Protein 2EZV (pdb70)

Nearest PDB structures (foldseek):
  2ezv-assembly1_A-2  TM=1.004E+00  e=4.790E-61  unclassified
  2ezv-assembly1_B  TM=9.969E-01  e=1.988E-57  unclassified
  8d96-assembly1_C  TM=2.760E-01  e=1.354E+00  Homo sapiens
  5xbj-assembly1_A  TM=2.189E-01  e=4.045E+00  Campylobacter jejuni
  2ezv-assembly1_B  TM=1.004E+00  e=1.341E-61  unclassified

Secondary structure (DSSP, 8-state):
--S-GGGS-HHHHHHHHHHHHHHHHHHHHHHHHHHHHHHHHSPPSSS--HHHHHHHHHHHHHTTS--SB-S----SS-SEEEEEEE--TT--EEEEEEEEEEEES-SS-EEE-GGG--S-EEEE-TTT-SEEEE---S-SEEEEE-SSSSEEEEEEEEEEEEEEEEE-----SEEEEEEEEEEEPPGGGHHHH-SBTTB-SEEE-SS-TTTT----EEE-HHHHHHH-GGGEEEEE--TT-SSPP-EEEEE-TTS-EEEEE------/--SSGGGS-HHHHHHHHHHHHHHHHHHHHHHHHHHHHHHHHS--SSS-HHHHHHHHHHHHHHGGG--SB-S-----S-SEEEEEEE--TT--EEEEEEEEEEEES-SS-EEE-TTT--S-EEEE-TTT-PEEEE---S-SEEEEE-SSSSEEEEEEEEEEEEEEEEE--SSSS--EEEEEEEEEEEPPGGGHHHH-SBTTB-SEEE-SS-TTTT----EEE-HHHHHHH-GGGEEEEE-BTTBSS---EEEEE-TTS-EEEEE------

B-factor: mean 28.62, std 13.91, range [1.0, 81.95]

Structure (mmCIF, N/CA/C/O backbone):
data_2EZV
#
_entry.id   2EZV
#
_cell.length_a   85.600
_cell.length_b   85.600
_cell.length_c   202.400
_cell.angle_alpha   90.00
_cell.angle_beta   90.00
_cell.angle_gamma   120.00
#
_symmetry.space_group_name_H-M   'P 32 2 1'
#
loop_
_entity.id
_entity.type
_entity.pdbx_description
1 polymer "5'-D(*TP*GP*GP*CP*CP*AP*AP*CP*AP*AP*GP*GP*CP*CP*T)-3'"
2 polymer "5'-D(*AP*GP*GP*CP*CP*TP*TP*GP*TP*TP*GP*GP*CP*CP*A)-3'"
3 polymer 'Type II restriction enzyme SfiI'
4 non-polymer 'CALCIUM ION'
5 water water
#
loop_
_atom_site.group_PDB
_atom_site.id
_atom_site.type_symbol
_atom_site.label_atom_id
_atom_site.label_alt_id
_atom_site.label_comp_id
_atom_site.label_asym_id
_atom_site.label_entity_id
_atom_site.label_seq_id
_atom_site.pdbx_PDB_ins_code
_atom_site.Cartn_x
_atom_site.Cartn_y
_atom_site.Cartn_z
_atom_site.occupancy
_atom_site.B_iso_or_equiv
_atom_site.auth_seq_id
_atom_site.auth_comp_id
_atom_site.auth_asym_id
_atom_site.auth_atom_id
_atom_site.pdbx_PDB_model_num
ATOM 610 N N . MET C 3 1 ? 63.787 1.086 -94.939 1.00 22.89 1 MET A N 1
ATOM 611 C CA . MET C 3 1 ? 64.171 0.298 -93.738 1.00 21.86 1 MET A CA 1
ATOM 612 C C . MET C 3 1 ? 63.046 -0.609 -93.279 1.00 22.78 1 MET A C 1
ATOM 613 O O . MET C 3 1 ?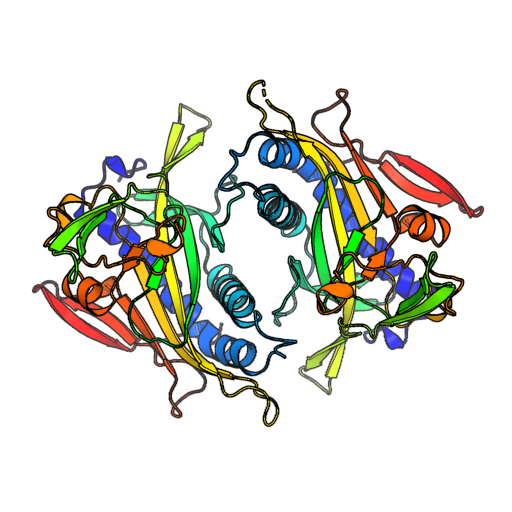 61.883 -0.430 -93.663 1.00 22.96 1 MET A O 1
ATOM 618 N N . HIS C 3 2 ? 63.405 -1.578 -92.442 1.00 20.81 2 HIS A N 1
ATOM 619 C CA . HIS C 3 2 ? 62.453 -2.546 -91.928 1.00 18.89 2 HIS A CA 1
ATOM 620 C C . HIS C 3 2 ? 62.602 -2.747 -90.431 1.00 17.86 2 HIS A C 1
ATOM 621 O O . HIS C 3 2 ? 63.627 -2.410 -89.840 1.00 18.00 2 HIS A O 1
ATOM 628 N N . GLN C 3 3 ? 61.561 -3.312 -89.836 1.00 16.81 3 GLN A N 1
ATOM 629 C CA . GLN C 3 3 ? 61.554 -3.626 -88.423 1.00 17.02 3 GLN A CA 1
ATOM 630 C C . GLN C 3 3 ? 61.331 -5.139 -88.296 1.00 16.11 3 GLN A C 1
ATOM 631 O O . GLN C 3 3 ? 61.729 -5.756 -87.310 1.00 14.86 3 GLN A O 1
ATOM 637 N N . ASP C 3 4 ? 60.687 -5.717 -89.311 1.00 14.54 4 ASP A N 1
ATOM 638 C CA . ASP C 3 4 ? 60.403 -7.149 -89.367 1.00 14.82 4 ASP A CA 1
ATOM 639 C C . ASP C 3 4 ? 61.484 -7.832 -90.230 1.00 13.77 4 ASP A C 1
ATOM 640 O O . ASP C 3 4 ? 61.523 -7.648 -91.442 1.00 11.95 4 ASP A O 1
ATOM 645 N N . TYR C 3 5 ? 62.353 -8.613 -89.596 1.00 13.28 5 TYR A N 1
ATOM 646 C CA . TYR C 3 5 ? 63.446 -9.302 -90.290 1.00 14.45 5 TYR A CA 1
ATOM 647 C C . TYR C 3 5 ? 62.964 -10.195 -91.435 1.00 16.80 5 TYR A C 1
ATOM 648 O O . TYR C 3 5 ? 63.704 -10.444 -92.389 1.00 18.06 5 TYR A O 1
ATOM 657 N N . ARG C 3 6 ? 61.728 -10.677 -91.344 1.00 16.76 6 ARG A N 1
ATOM 658 C CA . ARG C 3 6 ? 61.187 -11.531 -92.394 1.00 18.39 6 ARG A CA 1
ATOM 659 C C . ARG C 3 6 ? 61.087 -10.776 -93.723 1.00 19.11 6 ARG A C 1
ATOM 660 O O . ARG C 3 6 ? 61.100 -11.388 -94.792 1.00 17.39 6 ARG A O 1
ATOM 668 N N . GLU C 3 7 ? 61.002 -9.447 -93.646 1.00 18.75 7 GLU A N 1
ATOM 669 C CA . GLU C 3 7 ? 60.924 -8.611 -94.840 1.00 19.86 7 GLU A CA 1
ATOM 670 C C . GLU C 3 7 ? 62.290 -8.478 -95.518 1.00 20.16 7 GLU A C 1
ATOM 671 O O . GLU C 3 7 ? 62.371 -8.048 -96.666 1.00 23.09 7 GLU A O 1
ATOM 677 N N . LEU C 3 8 ? 63.362 -8.850 -94.820 1.00 18.75 8 LEU A N 1
ATOM 678 C CA . LEU C 3 8 ? 64.707 -8.753 -95.385 1.00 17.41 8 LEU A CA 1
ATOM 679 C C . LEU C 3 8 ? 65.027 -9.901 -96.331 1.00 18.46 8 LEU A C 1
ATOM 680 O O . LEU C 3 8 ? 64.517 -11.010 -96.179 1.00 19.23 8 LEU A O 1
ATOM 685 N N . SER C 3 9 ? 65.882 -9.629 -97.310 1.00 18.05 9 SER A N 1
ATOM 686 C CA . SER C 3 9 ? 66.310 -10.666 -98.234 1.00 17.61 9 SER A CA 1
ATOM 687 C C . SER C 3 9 ? 67.247 -11.554 -97.410 1.00 17.38 9 SER A C 1
ATOM 688 O O . SER C 3 9 ? 67.674 -11.179 -96.317 1.00 16.58 9 SER A O 1
ATOM 691 N N . LEU C 3 10 ? 67.566 -12.727 -97.931 1.00 17.26 10 LEU A N 1
ATOM 692 C CA . LEU C 3 10 ? 68.444 -13.646 -97.222 1.00 16.52 10 LEU A CA 1
ATOM 693 C C . LEU C 3 10 ? 69.852 -13.055 -97.074 1.00 15.98 10 LEU A C 1
ATOM 694 O O . LEU C 3 10 ? 70.476 -13.189 -96.022 1.00 17.06 10 LEU A O 1
ATOM 699 N N . ASP C 3 11 ? 70.347 -12.396 -98.117 1.00 14.97 11 ASP A N 1
ATOM 700 C CA . ASP C 3 11 ? 71.679 -11.791 -98.076 1.00 16.00 11 ASP A CA 1
ATOM 701 C C . ASP C 3 11 ? 71.775 -10.720 -96.983 1.00 17.61 11 ASP A C 1
ATOM 702 O O . ASP C 3 11 ? 72.820 -10.572 -96.332 1.00 15.37 11 ASP A O 1
ATOM 707 N N . GLU C 3 12 ? 70.685 -9.972 -96.795 1.00 17.10 12 GLU A N 1
ATOM 708 C CA . GLU C 3 12 ? 70.639 -8.910 -95.791 1.00 16.46 12 GLU A CA 1
ATOM 709 C C . GLU C 3 12 ? 70.579 -9.522 -94.405 1.00 14.52 12 GLU A C 1
ATOM 710 O O . GLU C 3 12 ? 71.212 -9.025 -93.477 1.00 15.14 12 GLU A O 1
ATOM 716 N N . LEU C 3 13 ? 69.818 -10.602 -94.269 1.00 13.28 13 LEU A N 1
ATOM 717 C CA . LEU C 3 13 ? 69.703 -11.278 -92.986 1.00 13.21 13 LEU A CA 1
ATOM 718 C C . LEU C 3 13 ? 71.088 -11.781 -92.586 1.00 13.67 13 LEU A C 1
ATOM 719 O O . LEU C 3 13 ? 71.479 -11.714 -91.416 1.00 14.01 13 LEU A O 1
ATOM 724 N N . GLU C 3 14 ? 71.832 -12.292 -93.560 1.00 12.60 14 GLU A N 1
ATOM 725 C CA . GLU C 3 14 ? 73.168 -12.782 -93.269 1.00 13.57 14 GLU A CA 1
ATOM 726 C C . GLU C 3 14 ? 74.058 -11.629 -92.807 1.00 13.81 14 GLU A C 1
ATOM 727 O O . GLU C 3 14 ? 74.898 -11.803 -91.928 1.00 13.01 14 GLU A O 1
ATOM 733 N N . SER C 3 15 ? 73.856 -10.444 -93.372 1.00 14.56 15 SER A N 1
ATOM 734 C CA . SER C 3 15 ? 74.675 -9.299 -92.988 1.00 14.99 15 SER A CA 1
ATOM 735 C C . SER C 3 15 ? 74.452 -8.946 -91.523 1.00 15.11 15 SER A C 1
ATOM 736 O O . SER C 3 15 ? 75.361 -8.462 -90.863 1.00 17.13 15 SER A O 1
ATOM 739 N N . VAL C 3 16 ? 73.256 -9.191 -90.997 1.00 14.89 16 VAL A N 1
ATOM 740 C CA . VAL C 3 16 ? 73.034 -8.872 -89.590 1.00 15.48 16 VAL A CA 1
ATOM 741 C C . VAL C 3 16 ? 73.751 -9.865 -88.675 1.00 15.03 16 VAL A C 1
ATOM 742 O O . VAL C 3 16 ? 74.308 -9.476 -87.648 1.00 16.19 16 VAL A O 1
ATOM 746 N N . GLU C 3 17 ? 73.763 -11.138 -89.058 1.00 13.08 17 GLU A N 1
ATOM 747 C CA . GLU C 3 17 ? 74.453 -12.156 -88.270 1.00 11.34 17 GLU A CA 1
ATOM 748 C C . GLU C 3 17 ? 75.956 -11.890 -88.326 1.00 11.47 17 GLU A C 1
ATOM 749 O O . GLU C 3 17 ? 76.664 -12.020 -87.327 1.00 10.86 17 GLU A O 1
ATOM 755 N N . LYS C 3 18 ? 76.426 -11.503 -89.504 1.00 10.30 18 LYS A N 1
ATOM 756 C CA . LYS C 3 18 ? 77.834 -11.219 -89.716 1.00 12.57 18 LYS A CA 1
ATOM 757 C C . LYS C 3 18 ? 78.289 -10.038 -88.866 1.00 14.00 18 LYS A C 1
ATOM 758 O O . LYS C 3 18 ? 79.339 -10.108 -88.219 1.00 14.33 18 LYS A O 1
ATOM 764 N N . GLN C 3 19 ? 77.505 -8.962 -88.850 1.00 12.53 19 GLN A N 1
ATOM 765 C CA . GLN C 3 19 ? 77.892 -7.811 -88.047 1.00 13.91 19 GLN A CA 1
ATOM 766 C C . GLN C 3 19 ? 77.756 -8.120 -86.563 1.00 13.09 19 GLN A C 1
ATOM 767 O O . GLN C 3 19 ? 78.452 -7.530 -85.747 1.00 15.79 19 GLN A O 1
ATOM 773 N N . THR C 3 20 ? 76.867 -9.045 -86.210 1.00 14.12 20 THR A N 1
ATOM 774 C CA . THR C 3 20 ? 76.705 -9.442 -84.811 1.00 14.46 20 THR A CA 1
ATOM 775 C C . THR C 3 20 ? 77.965 -10.199 -84.398 1.00 16.40 20 THR A C 1
ATOM 776 O O . THR C 3 20 ? 78.484 -10.017 -83.299 1.00 19.71 20 THR A O 1
ATOM 780 N N . LEU C 3 21 ? 78.454 -11.040 -85.302 1.00 15.79 21 LEU A N 1
ATOM 781 C CA . LEU C 3 21 ? 79.652 -11.836 -85.064 1.00 15.45 21 LEU A CA 1
ATOM 782 C C . LEU C 3 21 ? 80.915 -10.966 -84.971 1.00 15.10 21 LEU A C 1
ATOM 783 O O . LEU C 3 21 ? 81.773 -11.189 -84.114 1.00 17.50 21 LEU A O 1
ATOM 788 N N . ARG C 3 22 ? 81.029 -9.974 -85.845 1.00 13.84 22 ARG A N 1
ATOM 789 C CA . ARG C 3 22 ? 82.187 -9.089 -85.827 1.00 14.36 22 ARG A CA 1
ATOM 790 C C . ARG C 3 22 ? 82.309 -8.341 -84.498 1.00 14.04 22 ARG A C 1
ATOM 791 O O . ARG C 3 22 ? 83.409 -8.147 -83.988 1.00 16.80 22 ARG A O 1
ATOM 799 N N . THR C 3 23 ? 81.179 -7.917 -83.945 1.00 13.60 23 THR A N 1
ATOM 800 C CA . THR C 3 23 ? 81.175 -7.190 -82.677 1.00 13.77 23 THR A CA 1
ATOM 801 C C . THR C 3 23 ? 81.673 -8.093 -81.559 1.00 14.98 23 THR A C 1
ATOM 802 O O . THR C 3 23 ? 82.464 -7.682 -80.709 1.00 16.66 23 THR A O 1
ATOM 806 N N . ILE C 3 24 ? 81.193 -9.330 -81.567 1.00 14.59 24 ILE A N 1
ATOM 807 C CA . ILE C 3 24 ? 81.568 -10.301 -80.558 1.00 13.24 24 ILE A CA 1
ATOM 808 C C . ILE C 3 24 ? 83.055 -10.674 -80.635 1.00 13.90 24 ILE A C 1
ATOM 809 O O . ILE C 3 24 ? 83.706 -10.839 -79.606 1.00 12.17 24 ILE A O 1
ATOM 814 N N . VAL C 3 25 ? 83.601 -10.782 -81.844 1.00 15.56 25 VAL A N 1
ATOM 815 C CA . VAL C 3 25 ? 85.010 -11.128 -81.984 1.00 15.39 25 VAL A CA 1
ATOM 816 C C . VAL C 3 25 ? 85.905 -10.038 -81.412 1.00 15.29 25 VAL A C 1
ATOM 817 O O . VAL C 3 25 ? 86.960 -10.329 -80.861 1.00 16.86 25 VAL A O 1
ATOM 821 N N . GLN C 3 26 ? 85.492 -8.784 -81.542 1.00 14.93 26 GLN A N 1
ATOM 822 C CA . GLN C 3 26 ? 86.282 -7.696 -80.987 1.00 15.29 26 GLN A CA 1
ATOM 823 C C . GLN C 3 26 ? 86.256 -7.784 -79.472 1.00 15.24 26 GLN A C 1
ATOM 824 O O . GLN C 3 26 ? 87.271 -7.554 -78.816 1.00 16.70 26 GLN A O 1
ATOM 830 N N . ALA C 3 27 ? 85.077 -8.093 -78.930 1.00 14.53 27 ALA A N 1
ATOM 831 C CA . ALA C 3 27 ? 84.884 -8.192 -77.490 1.00 14.24 27 ALA A CA 1
ATOM 832 C C . ALA C 3 27 ? 85.795 -9.244 -76.873 1.00 14.15 27 ALA A C 1
ATOM 833 O O . ALA C 3 27 ? 86.465 -8.988 -75.878 1.00 13.99 27 ALA A O 1
ATOM 835 N N . LEU C 3 28 ? 85.816 -10.432 -77.462 1.00 14.96 28 LEU A N 1
ATOM 836 C CA . LEU C 3 28 ? 86.660 -11.501 -76.947 1.00 14.95 28 LEU A CA 1
ATOM 837 C C . LEU C 3 28 ? 88.136 -11.172 -77.191 1.00 15.93 28 LEU A C 1
ATOM 838 O O . LEU C 3 28 ? 89.004 -11.502 -76.379 1.00 16.58 28 LEU A O 1
ATOM 843 N N . GLN C 3 29 ? 88.423 -10.514 -78.309 1.00 15.64 29 GLN A N 1
ATOM 844 C CA . GLN C 3 29 ? 89.797 -10.152 -78.607 1.00 16.20 29 GLN A CA 1
ATOM 845 C C . GLN C 3 29 ? 90.299 -9.201 -77.540 1.00 16.92 29 GLN A C 1
ATOM 846 O O . GLN C 3 29 ? 91.382 -9.389 -76.983 1.00 17.88 29 GLN A O 1
ATOM 852 N N . GLN C 3 30 ? 89.505 -8.180 -77.245 1.00 16.63 30 GLN A N 1
ATOM 853 C CA . GLN C 3 30 ? 89.915 -7.195 -76.259 1.00 16.63 30 GLN A CA 1
ATOM 854 C C . GLN C 3 30 ? 89.938 -7.740 -74.841 1.00 15.98 30 GLN A C 1
ATOM 855 O O . GLN C 3 30 ? 90.621 -7.194 -73.978 1.00 16.82 30 GLN A O 1
ATOM 861 N N . TYR C 3 31 ? 89.216 -8.833 -74.617 1.00 15.90 31 TYR A N 1
ATOM 862 C CA . TYR C 3 31 ? 89.155 -9.479 -73.310 1.00 15.41 31 TYR A CA 1
ATOM 863 C C . TYR C 3 31 ? 90.082 -10.704 -73.264 1.00 15.51 31 TYR A C 1
ATOM 864 O O . TYR C 3 31 ? 90.182 -11.371 -72.231 1.00 15.03 31 TYR A O 1
ATOM 873 N N . SER C 3 32 ? 90.751 -10.997 -74.379 1.00 16.05 32 SER A N 1
ATOM 874 C CA . SER C 3 32 ? 91.615 -12.181 -74.461 1.00 18.99 32 SER A CA 1
ATOM 875 C C . SER C 3 32 ? 92.729 -12.274 -73.420 1.00 20.46 32 SER A C 1
ATOM 876 O O . SER C 3 32 ? 93.015 -13.362 -72.910 1.00 18.15 32 SER A O 1
ATOM 879 N N . LYS C 3 33 ? 93.355 -11.147 -73.094 1.00 21.87 33 LYS A N 1
ATOM 880 C CA . LYS C 3 33 ? 94.421 -11.165 -72.105 1.00 22.92 33 LYS A CA 1
ATOM 881 C C . LYS C 3 33 ? 93.900 -11.644 -70.753 1.00 23.79 33 LYS A C 1
ATOM 882 O O . LYS C 3 33 ? 94.518 -12.494 -70.107 1.00 21.97 33 LYS A O 1
ATOM 888 N N . GLU C 3 34 ? 92.761 -11.104 -70.326 1.00 22.40 34 GLU A N 1
ATOM 889 C CA . GLU C 3 34 ? 92.200 -11.496 -69.042 1.00 22.54 34 GLU A CA 1
ATOM 890 C C . GLU C 3 34 ? 91.619 -12.899 -69.111 1.00 21.31 34 GLU A C 1
ATOM 891 O O . GLU C 3 34 ? 91.680 -13.650 -68.136 1.00 21.28 34 GLU A O 1
ATOM 897 N N . ALA C 3 35 ? 91.061 -13.248 -70.267 1.00 21.62 35 ALA A N 1
ATOM 898 C CA . ALA C 3 35 ? 90.469 -14.567 -70.472 1.00 21.82 35 ALA A CA 1
ATOM 899 C C . ALA C 3 35 ? 91.532 -15.638 -70.266 1.00 22.83 35 ALA A C 1
ATOM 900 O O . ALA C 3 35 ? 91.277 -16.701 -69.688 1.00 22.65 35 ALA A O 1
ATOM 902 N N . LYS C 3 36 ? 92.729 -15.340 -70.751 1.00 23.92 36 LYS A N 1
ATOM 903 C CA . LYS C 3 36 ? 93.846 -16.255 -70.649 1.00 26.25 36 LYS A CA 1
ATOM 904 C C . LYS C 3 36 ? 94.193 -16.485 -69.190 1.00 26.02 36 LYS A C 1
ATOM 905 O O . LYS C 3 36 ? 94.401 -17.621 -68.768 1.00 26.32 36 LYS A O 1
ATOM 911 N N . SER C 3 37 ? 94.248 -15.403 -68.420 1.00 24.82 37 SER A N 1
ATOM 912 C CA . SER C 3 37 ? 94.567 -15.501 -67.002 1.00 25.70 37 SER A CA 1
ATOM 913 C C . SER C 3 37 ? 93.532 -16.323 -66.236 1.00 25.88 37 SER A C 1
ATOM 914 O O . SER C 3 37 ? 93.884 -17.243 -65.490 1.00 24.34 37 SER A O 1
ATOM 917 N N . ILE C 3 38 ? 92.257 -15.981 -66.421 1.00 26.19 38 ILE A N 1
ATOM 918 C CA . ILE C 3 38 ? 91.166 -16.682 -65.743 1.00 25.77 38 ILE A CA 1
ATOM 919 C C . ILE C 3 38 ? 91.103 -18.151 -66.130 1.00 24.84 38 ILE A C 1
ATOM 920 O O . ILE C 3 38 ? 90.933 -19.013 -65.272 1.00 25.21 38 ILE A O 1
ATOM 925 N N . PHE C 3 39 ? 91.245 -18.437 -67.419 1.00 24.48 39 PHE A N 1
ATOM 926 C CA . PHE C 3 39 ? 91.177 -19.819 -67.879 1.00 24.28 39 PHE A CA 1
ATOM 927 C C . PHE C 3 39 ? 92.335 -20.681 -67.378 1.00 24.25 39 PHE A C 1
ATOM 928 O O . PHE C 3 39 ? 92.119 -21.791 -66.902 1.00 23.13 39 PHE A O 1
ATOM 936 N N . GLU C 3 40 ? 93.556 -20.167 -67.471 1.00 23.78 40 GLU A N 1
ATOM 937 C CA . GLU C 3 40 ? 94.718 -20.950 -67.072 1.00 26.50 40 GLU A CA 1
ATOM 938 C C . GLU C 3 40 ? 95.117 -20.974 -65.597 1.00 28.12 40 GLU A C 1
ATOM 939 O O . GLU C 3 40 ? 95.674 -21.969 -65.127 1.00 28.40 40 GLU A O 1
ATOM 945 N N . THR C 3 41 ? 94.829 -19.916 -64.851 1.00 28.25 41 THR A N 1
ATOM 946 C CA . THR C 3 41 ? 95.258 -19.900 -63.460 1.00 28.99 41 THR A CA 1
ATOM 947 C C . THR C 3 41 ? 94.202 -20.154 -62.394 1.00 30.25 41 THR A C 1
ATOM 948 O O . THR C 3 41 ? 94.524 -20.183 -61.211 1.00 30.96 41 THR A O 1
ATOM 952 N N . THR C 3 42 ? 92.950 -20.340 -62.793 1.00 32.01 42 THR A N 1
ATOM 953 C CA . THR C 3 42 ? 91.895 -20.592 -61.815 1.00 33.00 42 THR A CA 1
ATOM 954 C C . THR C 3 42 ? 91.894 -22.056 -61.379 1.00 35.78 42 THR A C 1
ATOM 955 O O . THR C 3 42 ? 91.667 -22.951 -62.188 1.00 35.05 42 THR A O 1
ATOM 959 N N . ALA C 3 43 ? 92.144 -22.284 -60.093 1.00 38.96 43 ALA A N 1
ATOM 960 C CA . ALA C 3 43 ? 92.188 -23.632 -59.526 1.00 42.63 43 ALA A CA 1
ATOM 961 C C . ALA C 3 43 ? 90.948 -24.473 -59.838 1.00 45.41 43 ALA A C 1
ATOM 962 O O . ALA C 3 43 ? 89.814 -23.983 -59.828 1.00 45.39 43 ALA A O 1
ATOM 964 N N . ALA C 3 44 ? 91.181 -25.753 -60.102 1.00 48.17 44 ALA A N 1
ATOM 965 C CA . ALA C 3 44 ? 90.106 -26.674 -60.428 1.00 50.44 44 ALA A CA 1
ATOM 966 C C . ALA C 3 44 ? 89.321 -27.141 -59.209 1.00 52.60 44 ALA A C 1
ATOM 967 O O . ALA C 3 44 ? 89.886 -27.581 -58.208 1.00 52.13 44 ALA A O 1
ATOM 969 N N . ASP C 3 45 ? 88.005 -27.036 -59.311 1.00 55.08 45 ASP A N 1
ATOM 970 C CA . ASP C 3 45 ? 87.118 -27.468 -58.250 1.00 57.57 45 ASP A CA 1
ATOM 971 C C . ASP C 3 45 ? 86.289 -28.606 -58.828 1.00 58.83 45 ASP A C 1
ATOM 972 O O . ASP C 3 45 ? 85.428 -28.391 -59.679 1.00 59.70 45 ASP A O 1
ATOM 977 N N . SER C 3 46 ? 86.589 -29.823 -58.389 1.00 59.76 46 SER A N 1
ATOM 978 C CA . SER C 3 46 ? 85.879 -31.019 -58.838 1.00 59.97 46 SER A CA 1
ATOM 979 C C . SER C 3 46 ? 86.025 -31.321 -60.329 1.00 59.81 46 SER A C 1
ATOM 980 O O . SER C 3 46 ? 85.232 -32.089 -60.886 1.00 61.02 46 SER A O 1
ATOM 983 N N . SER C 3 47 ? 87.027 -30.736 -60.979 1.00 57.29 47 SER A N 1
ATOM 984 C CA . SER C 3 47 ? 87.217 -30.973 -62.407 1.00 55.21 47 SER A CA 1
ATOM 985 C C . SER C 3 47 ? 85.984 -30.442 -63.122 1.00 53.30 47 SER A C 1
ATOM 986 O O . SER C 3 47 ? 85.034 -30.001 -62.477 1.00 54.64 47 SER A O 1
ATOM 988 N N . GLY C 3 48 ? 85.983 -30.490 -64.449 1.00 50.06 48 GLY A N 1
ATOM 989 C CA . GLY C 3 48 ? 84.835 -29.979 -65.175 1.00 46.75 48 GLY A CA 1
ATOM 990 C C . GLY C 3 48 ? 84.686 -28.498 -64.868 1.00 43.77 48 GLY A C 1
ATOM 991 O O . GLY C 3 48 ? 83.620 -27.913 -65.051 1.00 44.17 48 GLY A O 1
ATOM 992 N N . GLU C 3 49 ? 85.776 -27.900 -64.393 1.00 39.60 49 GLU A N 1
ATOM 993 C CA . GLU C 3 49 ? 85.821 -26.486 -64.043 1.00 36.05 49 GLU A CA 1
ATOM 994 C C . GLU C 3 49 ? 85.881 -25.602 -65.294 1.00 33.47 49 GLU A C 1
ATOM 995 O O . GLU C 3 49 ? 85.354 -24.485 -65.299 1.00 32.16 49 GLU A O 1
ATOM 1001 N N . VAL C 3 50 ? 86.530 -26.103 -66.347 1.00 29.33 50 VAL A N 1
ATOM 1002 C CA . VAL C 3 50 ? 86.659 -25.358 -67.596 1.00 25.31 50 VAL A CA 1
ATOM 1003 C C . VAL C 3 50 ? 85.276 -24.984 -68.118 1.00 23.40 50 VAL A C 1
ATOM 1004 O O . VAL C 3 50 ? 85.123 -24.032 -68.881 1.00 22.78 50 VAL A O 1
ATOM 1008 N N . ILE C 3 51 ? 84.274 -25.747 -67.702 1.00 21.53 51 ILE A N 1
ATOM 1009 C CA . ILE C 3 51 ? 82.904 -25.490 -68.106 1.00 23.61 51 I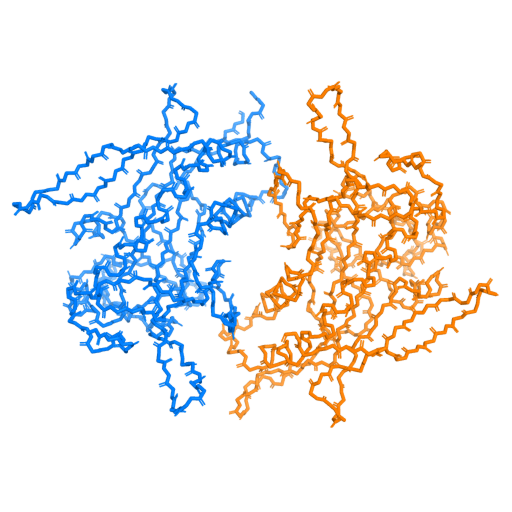LE A CA 1
ATOM 1010 C C . ILE C 3 51 ? 82.489 -24.085 -67.668 1.00 24.77 51 ILE A C 1
ATOM 1011 O O . ILE C 3 51 ? 82.079 -23.264 -68.492 1.00 23.86 51 ILE A O 1
ATOM 1016 N N . VAL C 3 52 ? 82.611 -23.819 -66.367 1.00 24.44 52 VAL A N 1
ATOM 1017 C CA . VAL C 3 52 ? 82.225 -22.532 -65.813 1.00 25.05 52 VAL A CA 1
ATOM 1018 C C . VAL C 3 52 ? 83.188 -21.434 -66.221 1.00 23.88 52 VAL A C 1
ATOM 1019 O O . VAL C 3 52 ? 82.815 -20.263 -66.295 1.00 23.54 52 VAL A O 1
ATOM 1023 N N . LEU C 3 53 ? 84.431 -21.810 -66.492 1.00 22.73 53 LEU A N 1
ATOM 1024 C CA . LEU C 3 53 ? 85.421 -20.837 -66.912 1.00 21.38 53 LEU A CA 1
ATOM 1025 C C . LEU C 3 53 ? 85.001 -20.271 -68.261 1.00 22.26 53 LEU A C 1
ATOM 1026 O O . LEU C 3 53 ? 85.014 -19.054 -68.475 1.00 22.01 53 LEU A O 1
ATOM 1031 N N . ALA C 3 54 ? 84.621 -21.171 -69.163 1.00 20.13 54 ALA A N 1
ATOM 1032 C CA . ALA C 3 54 ? 84.209 -20.792 -70.501 1.00 19.52 54 ALA A CA 1
ATOM 1033 C C . ALA C 3 54 ? 82.941 -19.939 -70.482 1.00 18.92 54 ALA A C 1
ATOM 1034 O O . ALA C 3 54 ? 82.850 -18.945 -71.202 1.00 17.48 54 ALA A O 1
ATOM 1036 N N . GLU C 3 55 ? 81.971 -20.320 -69.656 1.00 19.31 55 GLU A N 1
ATOM 1037 C CA . GLU C 3 55 ? 80.725 -19.563 -69.560 1.00 20.91 55 GLU A CA 1
ATOM 1038 C C . GLU C 3 55 ? 80.972 -18.167 -68.994 1.00 19.54 55 GLU A C 1
ATOM 1039 O O . GLU C 3 55 ? 80.520 -17.183 -69.560 1.00 20.03 55 GLU A O 1
ATOM 1045 N N . ASP C 3 56 ? 81.704 -18.086 -67.887 1.00 19.71 56 ASP A N 1
ATOM 1046 C CA . ASP C 3 56 ? 81.995 -16.802 -67.255 1.00 18.63 56 ASP A CA 1
ATOM 1047 C C . ASP C 3 56 ? 82.823 -15.859 -68.122 1.00 17.93 56 ASP A C 1
ATOM 1048 O O . ASP C 3 56 ? 82.511 -14.666 -68.197 1.00 17.97 56 ASP A O 1
ATOM 1053 N N . ILE C 3 57 ? 83.866 -16.376 -68.777 1.00 16.78 57 ILE A N 1
ATOM 1054 C CA . ILE C 3 57 ? 84.711 -15.538 -69.641 1.00 15.50 57 ILE A CA 1
ATOM 1055 C C . ILE C 3 57 ? 83.838 -14.893 -70.718 1.00 14.44 57 ILE A C 1
ATOM 1056 O O . ILE C 3 57 ? 83.919 -13.686 -70.986 1.00 13.05 57 ILE A O 1
ATOM 1061 N N . THR C 3 58 ? 83.007 -15.726 -71.333 1.00 13.62 58 THR A N 1
ATOM 1062 C CA . THR C 3 58 ? 82.118 -15.294 -72.390 1.00 12.97 58 THR A CA 1
ATOM 1063 C C . THR C 3 58 ? 81.220 -14.151 -71.948 1.00 13.43 58 THR A C 1
ATOM 1064 O O . THR C 3 58 ? 80.992 -13.219 -72.710 1.00 13.66 58 THR A O 1
ATOM 1068 N N . GLN C 3 59 ? 80.716 -14.223 -70.719 1.00 14.84 59 GLN A N 1
ATOM 1069 C CA . GLN C 3 59 ? 79.828 -13.183 -70.202 1.00 16.56 59 GLN A CA 1
ATOM 1070 C C . GLN C 3 59 ? 80.547 -11.869 -69.934 1.00 15.95 59 GLN A C 1
ATOM 1071 O O . GLN C 3 59 ? 80.060 -10.812 -70.308 1.00 18.07 59 GLN A O 1
ATOM 1077 N N . TYR C 3 60 ? 81.703 -11.935 -69.289 1.00 16.13 60 TYR A N 1
ATOM 1078 C CA . TYR C 3 60 ? 82.460 -10.730 -68.966 1.00 15.82 60 TYR A CA 1
ATOM 1079 C C . TYR C 3 60 ? 82.932 -10.024 -70.226 1.00 15.29 60 TYR A C 1
ATOM 1080 O O . TYR C 3 60 ? 82.940 -8.798 -70.302 1.00 15.47 60 TYR A O 1
ATOM 1089 N N . ALA C 3 61 ? 83.323 -10.807 -71.220 1.00 15.21 61 ALA A N 1
ATOM 1090 C CA . ALA C 3 61 ? 83.791 -10.246 -72.474 1.00 15.15 61 ALA A CA 1
ATOM 1091 C C . ALA C 3 61 ? 82.665 -9.593 -73.277 1.00 16.06 61 ALA A C 1
ATOM 1092 O O . ALA C 3 61 ? 82.860 -8.527 -73.872 1.00 14.12 61 ALA A O 1
ATOM 1094 N N . LEU C 3 62 ? 81.488 -10.216 -73.285 1.00 14.34 62 LEU A N 1
ATOM 1095 C CA . LEU C 3 62 ? 80.385 -9.684 -74.074 1.00 15.72 62 LEU A CA 1
ATOM 1096 C C . LEU C 3 62 ? 79.425 -8.700 -73.397 1.00 14.62 62 LEU A C 1
ATOM 1097 O O . LEU C 3 62 ? 78.881 -7.825 -74.065 1.00 14.99 62 LEU A O 1
ATOM 1102 N N . GLU C 3 63 ? 79.205 -8.829 -72.093 1.00 13.87 63 GLU A N 1
ATOM 1103 C CA . GLU C 3 63 ? 78.261 -7.934 -71.417 1.00 14.38 63 GLU A CA 1
ATOM 1104 C C . GLU C 3 63 ? 78.702 -6.481 -71.511 1.00 14.33 63 GLU A C 1
ATOM 1105 O O . GLU C 3 63 ? 77.935 -5.565 -71.225 1.00 11.79 63 GLU A O 1
ATOM 1111 N N . VAL C 3 64 ? 79.936 -6.295 -71.965 1.00 14.36 64 VAL A N 1
ATOM 1112 C CA . VAL C 3 64 ? 80.549 -4.988 -72.090 1.00 14.33 64 VAL A CA 1
ATOM 1113 C C . VAL C 3 64 ? 80.409 -4.393 -73.503 1.00 17.26 64 VAL A C 1
ATOM 1114 O O . VAL C 3 64 ? 80.707 -3.224 -73.734 1.00 17.10 64 VAL A O 1
ATOM 1118 N N . ALA C 3 65 ? 79.928 -5.195 -74.445 1.00 16.62 65 ALA A N 1
ATOM 1119 C CA . ALA C 3 65 ? 79.795 -4.739 -75.822 1.00 14.94 65 ALA A CA 1
ATOM 1120 C C . ALA C 3 65 ? 78.373 -4.853 -76.354 1.00 14.65 65 ALA A C 1
ATOM 1121 O O . ALA C 3 65 ? 78.177 -5.112 -77.536 1.00 12.45 65 ALA A O 1
ATOM 1123 N N . GLU C 3 66 ? 77.387 -4.659 -75.485 1.00 14.14 66 GLU A N 1
ATOM 1124 C CA . GLU C 3 66 ? 75.989 -4.742 -75.885 1.00 14.50 66 GLU A CA 1
ATOM 1125 C C . GLU C 3 66 ? 75.481 -3.483 -76.583 1.00 15.34 66 GLU A C 1
ATOM 1126 O O . GLU C 3 66 ? 76.203 -2.490 -76.716 1.00 14.81 66 GLU A O 1
ATOM 1132 N N . THR C 3 67 ? 74.230 -3.542 -77.028 1.00 14.10 67 THR A N 1
ATOM 1133 C CA . THR C 3 67 ? 73.592 -2.421 -77.702 1.00 13.13 67 THR A CA 1
ATOM 1134 C C . THR C 3 67 ? 72.164 -2.220 -77.193 1.00 11.47 67 THR A C 1
ATOM 1135 O O . THR C 3 67 ? 71.565 -3.134 -76.637 1.00 10.40 67 THR A O 1
ATOM 1139 N N . TYR C 3 68 ? 71.657 -1.005 -77.397 1.00 10.28 68 TYR A N 1
ATOM 1140 C CA . TYR C 3 68 ? 70.296 -0.566 -77.075 1.00 8.86 68 TYR A CA 1
ATOM 1141 C C . TYR C 3 68 ? 69.398 -1.683 -76.526 1.00 9.83 68 TYR A C 1
ATOM 1142 O O . TYR C 3 68 ? 68.704 -2.344 -77.283 1.00 12.17 68 TYR A O 1
ATOM 1151 N N . PRO C 3 69 ? 69.388 -1.892 -75.196 1.00 9.31 69 PRO A N 1
ATOM 1152 C CA . PRO C 3 69 ? 68.571 -2.941 -74.570 1.00 9.43 69 PRO A CA 1
ATOM 1153 C C . PRO C 3 69 ? 67.059 -2.780 -74.686 1.00 12.47 69 PRO A C 1
ATOM 1154 O O . PRO C 3 69 ? 66.525 -1.662 -74.664 1.00 11.62 69 PRO A O 1
ATOM 1158 N N . ILE C 3 70 ? 66.377 -3.915 -74.818 1.00 12.93 70 ILE A N 1
ATOM 1159 C CA . ILE C 3 70 ? 64.930 -3.930 -74.901 1.00 13.47 70 ILE A CA 1
ATOM 1160 C C . ILE C 3 70 ? 64.462 -4.484 -73.576 1.00 14.88 70 ILE A C 1
ATOM 1161 O O . ILE C 3 70 ? 65.086 -5.387 -73.023 1.00 14.76 70 ILE A O 1
ATOM 1166 N N . ASN C 3 71 ? 63.371 -3.927 -73.065 1.00 16.83 71 ASN A N 1
ATOM 1167 C CA . ASN C 3 71 ? 62.834 -4.343 -71.783 1.00 17.84 71 ASN A CA 1
ATOM 1168 C C . ASN C 3 71 ? 62.044 -5.634 -71.884 1.00 20.13 71 ASN A C 1
ATOM 1169 O O . ASN C 3 71 ? 60.817 -5.623 -71.817 1.00 20.86 71 ASN A O 1
ATOM 1174 N N . ARG C 3 72 ? 62.765 -6.739 -72.050 1.00 22.04 72 ARG A N 1
ATOM 1175 C CA . ARG C 3 72 ? 62.173 -8.068 -72.157 1.00 23.86 72 ARG A CA 1
ATOM 1176 C C . ARG C 3 72 ? 63.325 -9.068 -72.035 1.00 25.19 72 ARG A C 1
ATOM 1177 O O . ARG C 3 72 ? 64.336 -8.936 -72.725 1.00 25.16 72 ARG A O 1
ATOM 1185 N N . ARG C 3 73 ? 63.189 -10.041 -71.136 1.00 25.54 73 ARG A N 1
ATOM 1186 C CA . ARG C 3 73 ? 64.232 -11.043 -70.937 1.00 26.35 73 ARG A CA 1
ATOM 1187 C C . ARG C 3 73 ? 63.869 -12.393 -71.529 1.00 28.17 73 ARG A C 1
ATOM 1188 O O . ARG C 3 73 ? 62.704 -12.698 -71.779 1.00 28.03 73 ARG A O 1
ATOM 1196 N N . PHE C 3 74 ? 64.900 -13.205 -71.711 1.00 31.18 74 PHE A N 1
ATOM 1197 C CA . PHE C 3 74 ? 64.795 -14.541 -72.274 1.00 33.36 74 PHE A CA 1
ATOM 1198 C C . PHE C 3 74 ? 65.416 -15.496 -71.251 1.00 32.27 74 PHE A C 1
ATOM 1199 O O . PHE C 3 74 ? 66.586 -15.357 -70.913 1.00 31.95 74 PHE A O 1
ATOM 1207 N N . ALA C 3 75 ? 64.639 -16.446 -70.743 1.00 32.26 75 ALA A N 1
ATOM 1208 C CA . ALA C 3 75 ? 65.166 -17.412 -69.773 1.00 32.56 75 ALA A CA 1
ATOM 1209 C C . ALA C 3 75 ? 65.215 -18.794 -70.419 1.00 33.55 75 ALA A C 1
ATOM 1210 O O . ALA C 3 75 ? 64.319 -19.157 -71.183 1.00 33.25 75 ALA A O 1
ATOM 1212 N N . GLY C 3 76 ? 66.260 -19.564 -70.122 1.00 34.48 76 GLY A N 1
ATOM 1213 C CA . GLY C 3 76 ? 66.364 -20.888 -70.713 1.00 35.84 76 GLY A CA 1
ATOM 1214 C C . GLY C 3 76 ? 67.756 -21.492 -70.768 1.00 36.44 76 GLY A C 1
ATOM 1215 O O . GLY C 3 76 ? 68.698 -20.973 -70.160 1.00 35.54 76 GLY A O 1
ATOM 1216 N N . PHE C 3 77 ? 67.878 -22.595 -71.508 1.00 37.42 77 PHE A N 1
ATOM 1217 C CA . PHE C 3 77 ? 69.147 -23.302 -71.642 1.00 38.04 77 PHE A CA 1
ATOM 1218 C C . PHE C 3 77 ? 70.112 -22.699 -72.651 1.00 35.45 77 PHE A C 1
ATOM 1219 O O . PHE C 3 77 ? 70.475 -23.344 -73.635 1.00 36.54 77 PHE A O 1
ATOM 1227 N N . ILE C 3 78 ? 70.519 -21.461 -72.409 1.00 31.58 78 ILE A N 1
ATOM 1228 C CA . ILE C 3 78 ? 71.485 -20.787 -73.266 1.00 29.18 78 ILE A CA 1
ATOM 1229 C C . ILE C 3 78 ? 72.314 -19.894 -72.350 1.00 26.54 78 ILE A C 1
ATOM 1230 O O . ILE C 3 78 ? 71.782 -19.048 -71.633 1.00 27.54 78 ILE A O 1
ATOM 1235 N N . ASP C 3 79 ? 73.621 -20.107 -72.362 1.00 22.59 79 ASP A N 1
ATOM 1236 C CA . ASP C 3 79 ? 74.526 -19.366 -71.500 1.00 21.17 79 ASP A CA 1
ATOM 1237 C C . ASP C 3 79 ? 74.355 -17.846 -71.461 1.00 20.15 79 ASP A C 1
ATOM 1238 O O . ASP C 3 79 ? 74.231 -17.266 -70.389 1.00 19.43 79 ASP A O 1
ATOM 1243 N N . TYR C 3 80 ? 74.349 -17.204 -72.625 1.00 19.04 80 TYR A N 1
ATOM 1244 C CA . TYR C 3 80 ? 74.251 -15.748 -72.697 1.00 17.92 80 TYR A CA 1
ATOM 1245 C C . TYR C 3 80 ? 73.115 -15.292 -73.615 1.00 18.81 80 TYR A C 1
ATOM 1246 O O . TYR C 3 80 ? 73.036 -15.708 -74.770 1.00 18.81 80 TYR A O 1
ATOM 1255 N N . LYS C 3 81 ? 72.238 -14.434 -73.104 1.00 18.61 81 LYS A N 1
ATOM 1256 C CA . LYS C 3 81 ? 71.123 -13.949 -73.907 1.00 18.11 81 LYS A CA 1
ATOM 1257 C C . LYS C 3 81 ? 70.683 -12.547 -73.545 1.00 16.55 81 LYS A C 1
ATOM 1258 O O . LYS C 3 81 ? 70.548 -12.206 -72.377 1.00 17.96 81 LYS A O 1
ATOM 1264 N N . ARG C 3 82 ? 70.453 -11.738 -74.570 1.00 15.49 82 ARG A N 1
ATOM 1265 C CA . ARG C 3 82 ? 69.997 -10.371 -74.391 1.00 13.16 82 ARG A CA 1
ATOM 1266 C C . ARG C 3 82 ? 69.063 -10.014 -75.548 1.00 13.08 82 ARG A C 1
ATOM 1267 O O . ARG C 3 82 ? 69.360 -10.317 -76.705 1.00 13.31 82 ARG A O 1
ATOM 1275 N N . VAL C 3 83 ? 67.934 -9.388 -75.226 1.00 12.34 83 VAL A N 1
ATOM 1276 C CA . VAL C 3 83 ? 66.983 -8.941 -76.236 1.00 11.79 83 VAL A CA 1
ATOM 1277 C C . VAL C 3 83 ? 67.398 -7.475 -76.427 1.00 12.79 83 VAL A C 1
ATOM 1278 O O . VAL C 3 83 ? 67.645 -6.762 -75.448 1.00 11.52 83 VAL A O 1
ATOM 1282 N N . ARG C 3 84 ? 67.479 -7.016 -77.670 1.00 11.59 84 ARG A N 1
ATOM 1283 C CA . ARG C 3 84 ? 67.944 -5.653 -77.915 1.00 12.06 84 ARG A CA 1
ATOM 1284 C C . ARG C 3 84 ? 67.635 -5.170 -79.324 1.00 12.45 84 ARG A C 1
ATOM 1285 O O . ARG C 3 84 ? 67.092 -5.912 -80.134 1.00 14.66 84 ARG A O 1
ATOM 1293 N N . TRP C 3 85 ? 67.988 -3.918 -79.608 1.00 12.30 85 TRP A N 1
ATOM 1294 C CA . TRP C 3 85 ? 67.826 -3.367 -80.955 1.00 12.42 85 TRP A CA 1
ATOM 1295 C C . TRP C 3 85 ? 69.238 -3.372 -81.531 1.00 14.15 85 TRP A C 1
ATOM 1296 O O . TRP C 3 85 ? 70.203 -3.043 -80.825 1.00 14.13 85 TRP A O 1
ATOM 1307 N N . LEU C 3 86 ? 69.357 -3.735 -82.802 1.00 14.10 86 LEU A N 1
ATOM 1308 C CA . LEU C 3 86 ? 70.645 -3.778 -83.476 1.00 14.21 86 LEU A CA 1
ATOM 1309 C C . LEU C 3 86 ? 70.676 -2.752 -84.597 1.00 15.94 86 LEU A C 1
ATOM 1310 O O . LEU C 3 86 ? 70.042 -2.940 -85.642 1.00 16.23 86 LEU A O 1
ATOM 1315 N N . PRO C 3 87 ? 71.398 -1.640 -84.394 1.00 16.42 87 PRO A N 1
ATOM 1316 C CA . PRO C 3 87 ? 71.434 -0.648 -85.469 1.00 16.50 87 PRO A CA 1
ATOM 1317 C C . PRO C 3 87 ? 71.990 -1.247 -86.759 1.00 16.43 87 PRO A C 1
ATOM 1318 O O . PRO C 3 87 ? 73.014 -1.935 -86.765 1.00 16.23 87 PRO A O 1
ATOM 1322 N N . SER C 3 88 ? 71.293 -0.992 -87.855 1.00 15.83 88 SER A N 1
ATOM 1323 C CA . SER C 3 88 ? 71.698 -1.530 -89.138 1.00 17.65 88 SER A CA 1
ATOM 1324 C C . SER C 3 88 ? 71.142 -0.687 -90.268 1.00 16.37 88 SER A C 1
ATOM 1325 O O . SER C 3 88 ? 70.142 0.004 -90.101 1.00 16.80 88 SER A O 1
ATOM 1328 N N . PRO C 3 89 ? 71.794 -0.724 -91.437 1.00 17.32 89 PRO A N 1
ATOM 1329 C CA . PRO C 3 89 ? 71.307 0.058 -92.576 1.00 17.41 89 PRO A CA 1
ATOM 1330 C C . PRO C 3 89 ? 69.955 -0.456 -93.071 1.00 16.23 89 PRO A C 1
ATOM 1331 O O . PRO C 3 89 ? 69.214 0.271 -93.733 1.00 15.73 89 PRO A O 1
ATOM 1335 N N . HIS C 3 90 ? 69.640 -1.710 -92.751 1.00 16.10 90 HIS A N 1
ATOM 1336 C CA . HIS C 3 90 ? 68.367 -2.305 -93.160 1.00 16.80 90 HIS A CA 1
ATOM 1337 C C . HIS C 3 90 ? 67.257 -1.905 -92.193 1.00 16.90 90 HIS A C 1
ATOM 1338 O O . HIS C 3 90 ? 66.096 -2.258 -92.396 1.00 17.70 90 HIS A O 1
ATOM 1345 N N . GLY C 3 91 ? 67.633 -1.182 -91.141 1.00 15.71 91 GLY A N 1
ATOM 1346 C CA . GLY C 3 91 ? 66.675 -0.745 -90.138 1.00 16.17 91 GLY A CA 1
ATOM 1347 C C . GLY C 3 91 ? 67.166 -1.048 -88.729 1.00 15.75 91 GLY A C 1
ATOM 1348 O O . GLY C 3 91 ? 68.161 -1.760 -88.557 1.00 14.43 91 GLY A O 1
ATOM 1349 N N . LEU C 3 92 ? 66.499 -0.488 -87.723 1.00 14.80 92 LEU A N 1
ATOM 1350 C CA . LEU C 3 92 ? 66.863 -0.755 -86.334 1.00 13.60 92 LEU A CA 1
ATOM 1351 C C . LEU C 3 92 ? 66.160 -2.074 -86.058 1.00 14.54 92 LEU A C 1
ATOM 1352 O O . LEU C 3 92 ? 64.947 -2.111 -85.819 1.00 15.44 92 LEU A O 1
ATOM 1357 N N . LEU C 3 93 ? 66.923 -3.158 -86.090 1.00 14.27 93 LEU A N 1
ATOM 1358 C CA . LEU C 3 93 ? 66.342 -4.476 -85.924 1.00 13.21 93 LEU A CA 1
ATOM 1359 C C . LEU C 3 93 ? 66.268 -5.038 -84.517 1.00 12.22 93 LEU A C 1
ATOM 1360 O O . LEU C 3 93 ? 67.264 -5.106 -83.813 1.00 13.18 93 LEU A O 1
ATOM 1365 N N . PRO C 3 94 ? 65.064 -5.437 -84.087 1.00 11.92 94 PRO A N 1
ATOM 1366 C CA . PRO C 3 94 ? 64.881 -6.013 -82.749 1.00 13.01 94 PRO A CA 1
ATOM 1367 C C . PRO C 3 94 ? 65.542 -7.401 -82.806 1.00 14.25 94 PRO A C 1
ATOM 1368 O O . PRO C 3 94 ? 65.279 -8.187 -83.718 1.00 16.19 94 PRO A O 1
ATOM 1372 N N . GLN C 3 95 ? 66.397 -7.711 -81.841 1.00 14.17 95 GLN A N 1
ATOM 1373 C CA . GLN C 3 95 ? 67.105 -8.980 -81.885 1.00 13.86 95 GLN A CA 1
ATOM 1374 C C . GLN C 3 95 ? 67.279 -9.685 -80.558 1.00 14.69 95 GLN A C 1
ATOM 1375 O O . GLN C 3 95 ? 67.346 -9.056 -79.515 1.00 13.11 95 GLN A O 1
ATOM 1381 N N . VAL C 3 96 ? 67.360 -11.011 -80.621 1.00 15.39 96 VAL A N 1
ATOM 1382 C CA . VAL C 3 96 ? 67.595 -11.817 -79.439 1.00 14.98 96 VAL A CA 1
ATOM 1383 C C . VAL C 3 96 ? 68.935 -12.499 -79.685 1.00 15.15 96 VAL A C 1
ATOM 1384 O O . VAL C 3 96 ? 69.014 -13.466 -80.446 1.00 14.91 96 VAL A O 1
ATOM 1388 N N . LEU C 3 97 ? 69.990 -11.975 -79.068 1.00 15.21 97 LEU A N 1
ATOM 1389 C CA . LEU C 3 97 ? 71.325 -12.553 -79.219 1.00 14.06 97 LEU A CA 1
ATOM 1390 C C . LEU C 3 97 ? 71.420 -13.752 -78.281 1.00 14.58 97 LEU A C 1
ATOM 1391 O O . LEU C 3 97 ? 71.176 -13.626 -77.084 1.00 11.75 97 LEU A O 1
ATOM 1396 N N . LEU C 3 98 ? 71.744 -14.914 -78.847 1.00 16.74 98 LEU A N 1
ATOM 1397 C CA . LEU C 3 98 ? 71.873 -16.157 -78.090 1.00 16.02 98 LEU A CA 1
ATOM 1398 C C . LEU C 3 98 ? 73.270 -16.708 -78.329 1.00 16.14 98 LEU A C 1
ATOM 1399 O O . LEU C 3 98 ? 73.583 -17.149 -79.435 1.00 16.09 98 LEU A O 1
ATOM 1404 N N . VAL C 3 99 ? 74.118 -16.682 -77.310 1.00 14.90 99 VAL A N 1
ATOM 1405 C CA . VAL C 3 99 ? 75.456 -17.210 -77.492 1.00 14.86 99 VAL A CA 1
ATOM 1406 C C . VAL C 3 99 ? 75.702 -18.271 -76.437 1.00 15.43 99 VAL A C 1
ATOM 1407 O O . VAL C 3 99 ? 75.412 -18.065 -75.260 1.00 15.65 99 VAL A O 1
ATOM 1411 N N . ASP C 3 100 ? 76.220 -19.415 -76.865 1.00 15.00 100 ASP A N 1
ATOM 1412 C CA . ASP C 3 100 ? 76.495 -20.501 -75.945 1.00 15.56 100 ASP A CA 1
ATOM 1413 C C . ASP C 3 100 ? 77.990 -20.766 -75.901 1.00 15.17 100 ASP A C 1
ATOM 1414 O O . ASP C 3 100 ? 78.673 -20.686 -76.921 1.00 15.06 100 ASP A O 1
ATOM 1419 N N . ALA C 3 101 ? 78.486 -21.077 -74.711 1.00 15.16 101 ALA A N 1
ATOM 1420 C CA . ALA C 3 101 ? 79.906 -21.342 -74.493 1.00 16.60 101 ALA A CA 1
ATOM 1421 C C . ALA C 3 101 ? 80.222 -22.838 -74.424 1.00 17.29 101 ALA A C 1
ATOM 1422 O O . ALA C 3 101 ? 79.413 -23.637 -73.953 1.00 17.87 101 ALA A O 1
ATOM 1424 N N . LYS C 3 102 ? 81.411 -23.203 -74.892 1.00 17.99 102 LYS A N 1
ATOM 1425 C CA . LYS C 3 102 ? 81.844 -24.598 -74.886 1.00 17.94 102 LYS A CA 1
ATOM 1426 C C . LYS C 3 102 ? 83.330 -24.678 -74.531 1.00 16.72 102 LYS A C 1
ATOM 1427 O O . LYS C 3 102 ? 84.142 -23.915 -75.043 1.00 16.77 102 LYS A O 1
ATOM 1433 N N . ALA C 3 103 ? 83.684 -25.586 -73.637 1.00 17.64 103 ALA A N 1
ATOM 1434 C CA . ALA C 3 103 ? 85.089 -25.790 -73.308 1.00 19.13 103 ALA A CA 1
ATOM 1435 C C . ALA C 3 103 ? 85.372 -27.119 -74.006 1.00 20.23 103 ALA A C 1
ATOM 1436 O O . ALA C 3 103 ? 84.525 -28.014 -73.989 1.00 18.56 103 ALA A O 1
ATOM 1438 N N . SER C 3 104 ? 86.530 -27.258 -74.639 1.00 21.76 104 SER A N 1
ATOM 1439 C CA . SER C 3 104 ? 86.816 -28.513 -75.326 1.00 23.14 104 SER A CA 1
ATOM 1440 C C . SER C 3 104 ? 88.296 -28.737 -75.597 1.00 24.99 104 SER A C 1
ATOM 1441 O O . SER C 3 104 ? 89.054 -27.781 -75.808 1.00 23.31 104 SER A O 1
ATOM 1444 N N . THR C 3 105 ? 88.692 -30.011 -75.578 1.00 25.41 105 THR A N 1
ATOM 1445 C CA . THR C 3 105 ? 90.067 -30.397 -75.853 1.00 27.22 105 THR A CA 1
ATOM 1446 C C . THR C 3 105 ? 90.208 -30.580 -77.361 1.00 27.04 105 THR A C 1
ATOM 1447 O O . THR C 3 105 ? 91.302 -30.826 -77.860 1.00 27.06 105 THR A O 1
ATOM 1451 N N . GLU C 3 106 ? 89.093 -30.459 -78.079 1.00 27.75 106 GLU A N 1
ATOM 1452 C CA . GLU C 3 106 ? 89.093 -30.610 -79.535 1.00 28.33 106 GLU A CA 1
ATOM 1453 C C . GLU C 3 106 ? 89.065 -29.256 -80.254 1.00 29.45 106 GLU A C 1
ATOM 1454 O O . GLU C 3 106 ? 88.430 -28.303 -79.802 1.00 27.77 106 GLU A O 1
ATOM 1460 N N . LYS C 3 107 ? 89.761 -29.200 -81.385 1.00 31.97 107 LYS A N 1
ATOM 1461 C CA . LYS C 3 107 ? 89.918 -27.994 -82.193 1.00 31.37 107 LYS A CA 1
ATOM 1462 C C . LYS C 3 107 ? 88.905 -27.845 -83.335 1.00 32.00 107 LYS A C 1
ATOM 1463 O O . LYS C 3 107 ? 88.752 -26.765 -83.904 1.00 33.36 107 LYS A O 1
ATOM 1469 N N . ASN C 3 108 ? 88.238 -28.935 -83.690 1.00 31.87 108 ASN A N 1
ATOM 1470 C CA . ASN C 3 108 ? 87.249 -28.915 -84.763 1.00 31.12 108 ASN A CA 1
ATOM 1471 C C . ASN C 3 108 ? 85.887 -29.004 -84.086 1.00 31.80 108 ASN A C 1
ATOM 1472 O O . ASN C 3 108 ? 85.774 -28.681 -82.911 1.00 34.99 108 ASN A O 1
ATOM 1477 N N . ARG C 3 109 ? 84.866 -29.424 -84.823 1.00 30.25 109 ARG A N 1
ATOM 1478 C CA . ARG C 3 109 ? 83.494 -29.599 -84.312 1.00 28.36 109 ARG A CA 1
ATOM 1479 C C . ARG C 3 109 ? 83.000 -29.019 -82.969 1.00 27.36 109 ARG A C 1
ATOM 1480 O O . ARG C 3 109 ? 83.761 -28.652 -82.084 1.00 26.14 109 ARG A O 1
ATOM 1488 N N . ASP C 3 110 ? 81.679 -28.991 -82.822 1.00 27.60 110 ASP A N 1
ATOM 1489 C CA . ASP C 3 110 ? 81.024 -28.496 -81.613 1.00 24.69 110 ASP 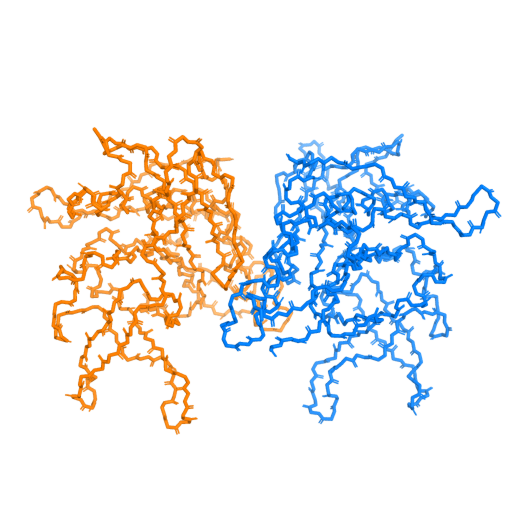A CA 1
ATOM 1490 C C . ASP C 3 110 ? 79.760 -29.326 -81.370 1.00 24.28 110 ASP A C 1
ATOM 1491 O O . ASP C 3 110 ? 79.124 -29.790 -82.312 1.00 24.53 110 ASP A O 1
ATOM 1496 N N . THR C 3 111 ? 79.392 -29.517 -80.110 1.00 24.48 111 THR A N 1
ATOM 1497 C CA . THR C 3 111 ? 78.187 -30.280 -79.793 1.00 24.72 111 THR A CA 1
ATOM 1498 C C . THR C 3 111 ? 77.072 -29.309 -79.405 1.00 24.73 111 THR A C 1
ATOM 1499 O O . THR C 3 111 ? 77.325 -28.289 -78.751 1.00 23.49 111 THR A O 1
ATOM 1503 N N . LEU C 3 112 ? 75.843 -29.631 -79.805 1.00 23.25 112 LEU A N 1
ATOM 1504 C CA . LEU C 3 112 ? 74.688 -28.790 -79.505 1.00 21.64 112 LEU A CA 1
ATOM 1505 C C . LEU C 3 112 ? 73.493 -29.571 -78.971 1.00 22.78 112 LEU A C 1
ATOM 1506 O O . LEU C 3 112 ? 73.205 -30.665 -79.450 1.00 24.32 112 LEU A O 1
ATOM 1511 N N . GLN C 3 113 ? 72.805 -29.014 -77.976 1.00 23.13 113 GLN A N 1
ATOM 1512 C CA . GLN C 3 113 ? 71.597 -29.648 -77.446 1.00 23.91 113 GLN A CA 1
ATOM 1513 C C . GLN C 3 113 ? 70.543 -29.213 -78.463 1.00 23.55 113 GLN A C 1
ATOM 1514 O O . GLN C 3 113 ? 70.753 -28.239 -79.182 1.00 23.43 113 GLN A O 1
ATOM 1520 N N . ARG C 3 114 ? 69.415 -29.906 -78.539 1.00 23.06 114 ARG A N 1
ATOM 1521 C CA . ARG C 3 114 ? 68.401 -29.498 -79.499 1.00 23.17 114 ARG A CA 1
ATOM 1522 C C . ARG C 3 114 ? 67.951 -28.065 -79.216 1.00 23.33 114 ARG A C 1
ATOM 1523 O O . ARG C 3 114 ? 67.553 -27.334 -80.125 1.00 22.52 114 ARG A O 1
ATOM 1531 N N . SER C 3 115 ? 68.035 -27.668 -77.950 1.00 22.09 115 SER A N 1
ATOM 1532 C CA . SER C 3 115 ? 67.610 -26.346 -77.536 1.00 21.30 115 SER A CA 1
ATOM 1533 C C . SER C 3 115 ? 68.558 -25.240 -77.986 1.00 21.41 115 SER A C 1
ATOM 1534 O O . SER C 3 115 ? 68.257 -24.068 -77.828 1.00 20.56 115 SER A O 1
ATOM 1537 N N . GLN C 3 116 ? 69.702 -25.611 -78.550 1.00 21.88 116 GLN A N 1
ATOM 1538 C CA . GLN C 3 116 ? 70.660 -24.617 -79.028 1.00 20.76 116 GLN A CA 1
ATOM 1539 C C . GLN C 3 116 ? 70.732 -24.672 -80.558 1.00 21.26 116 GLN A C 1
ATOM 1540 O O . GLN C 3 116 ? 71.514 -23.947 -81.175 1.00 22.07 116 GLN A O 1
ATOM 1546 N N . LEU C 3 117 ? 69.909 -25.536 -81.155 1.00 21.18 117 LEU A N 1
ATOM 1547 C CA . LEU C 3 117 ? 69.858 -25.727 -82.610 1.00 22.79 117 LEU A CA 1
ATOM 1548 C C . LEU C 3 117 ? 68.959 -24.678 -83.273 1.00 23.86 117 LEU A C 1
ATOM 1549 O O . LEU C 3 117 ? 67.753 -24.619 -82.998 1.00 23.39 117 LEU A O 1
ATOM 1554 N N . PRO C 3 118 ? 69.534 -23.848 -84.167 1.00 24.79 118 PRO A N 1
ATOM 1555 C CA . PRO C 3 118 ? 68.841 -22.777 -84.900 1.00 24.37 118 PRO A CA 1
ATOM 1556 C C . PRO C 3 118 ? 67.978 -23.212 -86.086 1.00 23.26 118 PRO A C 1
ATOM 1557 O O . PRO C 3 118 ? 66.995 -22.550 -86.408 1.00 24.49 118 PRO A O 1
ATOM 1561 N N . MET C 3 119 ? 68.354 -24.289 -86.768 1.00 21.46 119 MET A N 1
ATOM 1562 C CA . MET C 3 119 ? 67.544 -24.738 -87.896 1.00 21.37 119 MET A CA 1
ATOM 1563 C C . MET C 3 119 ? 67.331 -26.238 -87.910 1.00 19.94 119 MET A C 1
ATOM 1564 O O . MET C 3 119 ? 68.101 -26.989 -87.312 1.00 20.20 119 MET A O 1
ATOM 1569 N N . ASP C 3 120 ? 66.269 -26.669 -88.585 1.00 17.83 120 ASP A N 1
ATOM 1570 C CA . ASP C 3 120 ? 65.972 -28.088 -88.687 1.00 18.12 120 ASP A CA 1
ATOM 1571 C C . ASP C 3 120 ? 67.137 -28.726 -89.428 1.00 16.56 120 ASP A C 1
ATOM 1572 O O . ASP C 3 120 ? 67.416 -28.405 -90.582 1.00 17.74 120 ASP A O 1
ATOM 1577 N N . ALA C 3 121 ? 67.827 -29.623 -88.745 1.00 15.54 121 ALA A N 1
ATOM 1578 C CA . ALA C 3 121 ? 68.986 -30.266 -89.314 1.00 16.96 121 ALA A CA 1
ATOM 1579 C C . ALA C 3 121 ? 68.704 -31.624 -89.956 1.00 19.25 121 ALA A C 1
ATOM 1580 O O . ALA C 3 121 ? 67.741 -32.314 -89.610 1.00 20.11 121 ALA A O 1
ATOM 1582 N N . GLU C 3 122 ? 69.553 -31.986 -90.912 1.00 21.38 122 GLU A N 1
ATOM 1583 C CA . GLU C 3 122 ? 69.451 -33.261 -91.602 1.00 23.35 122 GLU A CA 1
ATOM 1584 C C . GLU C 3 122 ? 70.800 -33.601 -92.224 1.00 24.39 122 GLU A C 1
ATOM 1585 O O . GLU C 3 122 ? 71.375 -32.796 -92.951 1.00 25.10 122 GLU A O 1
ATOM 1591 N N . PHE C 3 123 ? 71.319 -34.785 -91.910 1.00 24.42 123 PHE A N 1
ATOM 1592 C CA . PHE C 3 123 ? 72.596 -35.220 -92.460 1.00 26.81 123 PHE A CA 1
ATOM 1593 C C . PHE C 3 123 ? 72.621 -36.739 -92.629 1.00 28.81 123 PHE A C 1
ATOM 1594 O O . PHE C 3 123 ? 71.703 -37.435 -92.193 1.00 28.46 123 PHE A O 1
ATOM 1602 N N . ARG C 3 124 ? 73.664 -37.250 -93.274 1.00 29.36 124 ARG A N 1
ATOM 1603 C CA . ARG C 3 124 ? 73.780 -38.687 -93.482 1.00 31.08 124 ARG A CA 1
ATOM 1604 C C . ARG C 3 124 ? 74.848 -39.246 -92.553 1.00 31.66 124 ARG A C 1
ATOM 1605 O O . ARG C 3 124 ? 76.018 -38.866 -92.638 1.00 31.41 124 ARG A O 1
ATOM 1607 N N . ASN C 3 125 ? 74.441 -40.144 -91.662 1.00 32.90 125 ASN A N 1
ATOM 1608 C CA . ASN C 3 125 ? 75.373 -40.749 -90.718 1.00 34.74 125 ASN A CA 1
ATOM 1609 C C . ASN C 3 125 ? 76.433 -41.541 -91.498 1.00 36.43 125 ASN A C 1
ATOM 1610 O O . ASN C 3 125 ? 76.100 -42.383 -92.337 1.00 35.65 125 ASN A O 1
ATOM 1615 N N . THR C 3 126 ? 77.705 -41.257 -91.221 1.00 37.79 126 THR A N 1
ATOM 1616 C CA . THR C 3 126 ? 78.818 -41.906 -91.912 1.00 40.11 126 THR A CA 1
ATOM 1617 C C . THR C 3 126 ? 78.957 -43.413 -91.717 1.00 41.40 126 THR A C 1
ATOM 1618 O O . THR C 3 126 ? 79.458 -44.100 -92.603 1.00 42.36 126 THR A O 1
ATOM 1622 N N . SER C 3 127 ? 78.525 -43.936 -90.576 1.00 42.91 127 SER A N 1
ATOM 1623 C CA . SER C 3 127 ? 78.642 -45.370 -90.351 1.00 44.68 127 SER A CA 1
ATOM 1624 C C . SER C 3 127 ? 77.329 -46.087 -90.656 1.00 44.68 127 SER A C 1
ATOM 1625 O O . SER C 3 127 ? 77.326 -47.198 -91.181 1.00 45.04 127 SER A O 1
ATOM 1628 N N . SER C 3 128 ? 76.214 -45.445 -90.330 1.00 44.55 128 SER A N 1
ATOM 1629 C CA . SER C 3 128 ? 74.905 -46.028 -90.573 1.00 43.38 128 SER A CA 1
ATOM 1630 C C . SER C 3 128 ? 74.446 -45.806 -92.002 1.00 41.87 128 SER A C 1
ATOM 1631 O O . SER C 3 128 ? 73.557 -46.497 -92.491 1.00 42.27 128 SER A O 1
ATOM 1634 N N . GLY C 3 129 ? 75.048 -44.829 -92.667 1.00 41.20 129 GLY A N 1
ATOM 1635 C CA . GLY C 3 129 ? 74.671 -44.527 -94.033 1.00 38.12 129 GLY A CA 1
ATOM 1636 C C . GLY C 3 129 ? 73.258 -43.980 -94.133 1.00 36.36 129 GLY A C 1
ATOM 1637 O O . GLY C 3 129 ? 72.827 -43.570 -95.208 1.00 35.99 129 GLY A O 1
ATOM 1638 N N . GLU C 3 130 ? 72.538 -43.966 -93.015 1.00 34.40 130 GLU A N 1
ATOM 1639 C CA . GLU C 3 130 ? 71.163 -43.469 -92.987 1.00 33.61 130 GLU A CA 1
ATOM 1640 C C . GLU C 3 130 ? 71.075 -41.956 -92.737 1.00 32.75 130 GLU A C 1
ATOM 1641 O O . GLU C 3 130 ? 72.056 -41.315 -92.339 1.00 31.50 130 GLU A O 1
ATOM 1643 N N . VAL C 3 131 ? 69.891 -41.395 -92.974 1.00 31.20 131 VAL A N 1
ATOM 1644 C CA . VAL C 3 131 ? 69.653 -39.968 -92.779 1.00 28.83 131 VAL A CA 1
ATOM 1645 C C . VAL C 3 131 ? 69.188 -39.659 -91.359 1.00 28.18 131 VAL A C 1
ATOM 1646 O O . VAL C 3 131 ? 68.225 -40.247 -90.874 1.00 29.29 131 VAL A O 1
ATOM 1650 N N . VAL C 3 132 ? 69.875 -38.735 -90.695 1.00 27.19 132 VAL A N 1
ATOM 1651 C CA . VAL C 3 132 ? 69.512 -38.343 -89.340 1.00 25.83 132 VAL A CA 1
ATOM 1652 C C . VAL C 3 132 ? 68.826 -36.983 -89.385 1.00 26.22 132 VAL A C 1
ATOM 1653 O O . VAL C 3 132 ? 69.192 -36.112 -90.173 1.00 25.70 132 VAL A O 1
ATOM 1657 N N . THR C 3 133 ? 67.833 -36.800 -88.529 1.00 25.03 133 THR A N 1
ATOM 1658 C CA . THR C 3 133 ? 67.093 -35.556 -88.517 1.00 25.32 133 THR A CA 1
ATOM 1659 C C . THR C 3 133 ? 66.833 -34.974 -87.123 1.00 25.40 133 THR A C 1
ATOM 1660 O O . THR C 3 133 ? 66.683 -35.705 -86.145 1.00 25.38 133 THR A O 1
ATOM 1664 N N . MET C 3 134 ? 66.804 -33.648 -87.043 1.00 24.51 134 MET A N 1
ATOM 1665 C CA . MET C 3 134 ? 66.544 -32.966 -85.783 1.00 25.43 134 MET A CA 1
ATOM 1666 C C . MET C 3 134 ? 65.876 -31.614 -86.005 1.00 24.66 134 MET A C 1
ATOM 1667 O O . MET C 3 134 ? 66.379 -30.773 -86.752 1.00 25.72 134 MET A O 1
ATOM 1672 N N . GLU C 3 135 ? 64.734 -31.421 -85.353 1.00 24.15 135 GLU A N 1
ATOM 1673 C CA . GLU C 3 135 ? 63.984 -30.177 -85.441 1.00 23.26 135 GLU A CA 1
ATOM 1674 C C . GLU C 3 135 ? 64.696 -29.120 -84.599 1.00 22.09 135 GLU A C 1
ATOM 1675 O O . GLU C 3 135 ? 65.242 -29.418 -83.537 1.00 20.63 135 GLU A O 1
ATOM 1677 N N . ALA C 3 136 ? 64.699 -27.886 -85.081 1.00 21.62 136 ALA A N 1
ATOM 1678 C CA . ALA C 3 136 ? 65.345 -26.804 -84.351 1.00 19.76 136 ALA A CA 1
ATOM 1679 C C . ALA C 3 136 ? 64.695 -26.673 -82.981 1.00 19.09 136 ALA A C 1
ATOM 1680 O O . ALA C 3 136 ? 63.508 -26.966 -82.819 1.00 19.59 136 ALA A O 1
ATOM 1682 N N . GLY C 3 137 ? 65.481 -26.243 -82.000 1.00 18.53 137 GLY A N 1
ATOM 1683 C CA . GLY C 3 137 ? 64.967 -26.046 -80.657 1.00 17.49 137 GLY A CA 1
ATOM 1684 C C . GLY C 3 137 ? 64.893 -24.557 -80.357 1.00 17.09 137 GLY A C 1
ATOM 1685 O O . GLY C 3 137 ? 64.203 -24.135 -79.442 1.00 16.90 137 GLY A O 1
ATOM 1686 N N . VAL C 3 138 ? 65.622 -23.765 -81.139 1.00 18.30 138 VAL A N 1
ATOM 1687 C CA . VAL C 3 138 ? 65.650 -22.314 -80.984 1.00 17.51 138 VAL A CA 1
ATOM 1688 C C . VAL C 3 138 ? 64.530 -21.720 -81.835 1.00 18.17 138 VAL A C 1
ATOM 1689 O O . VAL C 3 138 ? 64.406 -22.052 -83.010 1.00 18.39 138 VAL A O 1
ATOM 1693 N N . ILE C 3 139 ? 63.713 -20.852 -81.246 1.00 18.90 139 ILE A N 1
ATOM 1694 C CA . ILE C 3 139 ? 62.618 -20.224 -81.988 1.00 19.85 139 ILE A CA 1
ATOM 1695 C C . ILE C 3 139 ? 63.206 -19.257 -83.022 1.00 19.56 139 ILE A C 1
ATOM 1696 O O . ILE C 3 139 ? 64.272 -18.678 -82.808 1.00 19.60 139 ILE A O 1
ATOM 1701 N N . PRO C 3 140 ? 62.527 -19.075 -84.161 1.00 19.17 140 PRO A N 1
ATOM 1702 C CA . PRO C 3 140 ? 63.060 -18.157 -85.175 1.00 19.04 140 PRO A CA 1
ATOM 1703 C C . PRO C 3 140 ? 63.059 -16.695 -84.716 1.00 19.87 140 PRO A C 1
ATOM 1704 O O . PRO C 3 140 ? 63.862 -15.877 -85.179 1.00 20.01 140 PRO A O 1
ATOM 1708 N N . HIS C 3 141 ? 62.162 -16.377 -83.791 1.00 19.99 141 HIS A N 1
ATOM 1709 C CA . HIS C 3 141 ? 62.054 -15.023 -83.271 1.00 20.85 141 HIS A CA 1
ATOM 1710 C C . HIS C 3 141 ? 61.183 -15.005 -82.034 1.00 21.20 141 HIS A C 1
ATOM 1711 O O . HIS C 3 141 ? 60.390 -15.920 -81.805 1.00 21.66 141 HIS A O 1
ATOM 1718 N N . LEU C 3 142 ? 61.345 -13.954 -81.238 1.00 19.92 142 LEU A N 1
ATOM 1719 C CA . LEU C 3 142 ? 60.582 -13.771 -80.018 1.00 18.04 142 LEU A CA 1
ATOM 1720 C C . LEU C 3 142 ? 59.668 -12.588 -80.274 1.00 19.97 142 LEU A C 1
ATOM 1721 O O . LEU C 3 142 ? 60.150 -11.493 -80.582 1.00 20.89 142 LEU A O 1
ATOM 1726 N N . MET C 3 143 ? 58.359 -12.803 -80.166 1.00 18.37 143 MET A N 1
ATOM 1727 C CA . MET C 3 143 ? 57.397 -11.734 -80.400 1.00 18.16 143 MET A CA 1
ATOM 1728 C C . MET C 3 143 ? 57.369 -10.705 -79.275 1.00 18.27 143 MET A C 1
ATOM 1729 O O . MET C 3 143 ? 57.268 -11.058 -78.106 1.00 18.30 143 MET A O 1
ATOM 1734 N N . LEU C 3 144 ? 57.480 -9.432 -79.643 1.00 18.82 144 LEU A N 1
ATOM 1735 C CA . LEU C 3 144 ? 57.455 -8.334 -78.680 1.00 18.40 144 LEU A CA 1
ATOM 1736 C C . LEU C 3 144 ? 56.169 -7.535 -78.899 1.00 19.64 144 LEU A C 1
ATOM 1737 O O . LEU C 3 144 ? 55.708 -7.370 -80.038 1.00 17.56 144 LEU A O 1
ATOM 1742 N N . GLN C 3 145 ? 55.599 -7.035 -77.809 1.00 19.99 145 GLN A N 1
ATOM 1743 C CA . GLN C 3 145 ? 54.362 -6.259 -77.871 1.00 22.28 145 GLN A CA 1
ATOM 1744 C C . GLN C 3 145 ? 54.644 -4.762 -78.061 1.00 22.41 145 GLN A C 1
ATOM 1745 O O . GLN C 3 145 ? 55.203 -4.108 -77.179 1.00 22.24 145 GLN A O 1
ATOM 1751 N N . SER C 3 146 ? 54.260 -4.220 -79.210 1.00 22.42 146 SER A N 1
ATOM 1752 C CA . SER C 3 146 ? 54.490 -2.800 -79.460 1.00 23.44 146 SER A CA 1
ATOM 1753 C C . SER C 3 146 ? 53.514 -1.991 -78.627 1.00 23.48 146 SER A C 1
ATOM 1754 O O . SER C 3 146 ? 52.478 -2.496 -78.189 1.00 22.62 146 SER A O 1
ATOM 1757 N N . ALA C 3 147 ? 53.849 -0.733 -78.403 1.00 24.30 147 ALA A N 1
ATOM 1758 C CA . ALA C 3 147 ? 52.988 0.130 -77.614 1.00 25.82 147 ALA A CA 1
ATOM 1759 C C . ALA C 3 147 ? 51.860 0.700 -78.469 1.00 25.74 147 ALA A C 1
ATOM 1760 O O . ALA C 3 147 ? 50.843 1.131 -77.946 1.00 26.19 147 ALA A O 1
ATOM 1762 N N . ASN C 3 148 ? 52.030 0.681 -79.785 1.00 26.19 148 ASN A N 1
ATOM 1763 C CA . ASN C 3 148 ? 51.016 1.252 -80.667 1.00 28.01 148 ASN A CA 1
ATOM 1764 C C . ASN C 3 148 ? 50.345 0.293 -81.646 1.00 28.52 148 ASN A C 1
ATOM 1765 O O . ASN C 3 148 ? 49.591 0.733 -82.516 1.00 29.65 148 ASN A O 1
ATOM 1770 N N . ASP C 3 149 ? 50.587 -1.007 -81.506 1.00 28.69 149 ASP A N 1
ATOM 1771 C CA . ASP C 3 149 ? 49.998 -1.964 -82.438 1.00 28.15 149 ASP A CA 1
ATOM 1772 C C . ASP C 3 149 ? 50.093 -3.420 -81.995 1.00 25.58 149 ASP A C 1
ATOM 1773 O O . ASP C 3 149 ? 49.919 -3.744 -80.825 1.00 21.78 149 ASP A O 1
ATOM 1778 N N . GLY C 3 150 ? 50.358 -4.290 -82.960 1.00 24.76 150 GLY A N 1
ATOM 1779 C CA . GLY C 3 150 ? 50.475 -5.705 -82.708 1.00 24.67 150 GLY A CA 1
ATOM 1780 C C . GLY C 3 150 ? 51.890 -6.070 -82.324 1.00 25.56 150 GLY A C 1
ATOM 1781 O O . GLY C 3 150 ? 52.642 -5.242 -81.786 1.00 22.93 150 GLY A O 1
ATOM 1782 N N . VAL C 3 151 ? 52.251 -7.315 -82.618 1.00 24.41 151 VAL A N 1
ATOM 1783 C CA . VAL C 3 151 ? 53.561 -7.832 -82.287 1.00 23.16 151 VAL A CA 1
ATOM 1784 C C . VAL C 3 151 ? 54.657 -7.453 -83.272 1.00 21.33 151 VAL A C 1
ATOM 1785 O O . VAL C 3 151 ? 54.398 -7.130 -84.429 1.00 22.70 151 VAL A O 1
ATOM 1789 N N . LEU C 3 152 ? 55.885 -7.485 -82.771 1.00 20.35 152 LEU A N 1
ATOM 1790 C CA . LEU C 3 152 ? 57.090 -7.165 -83.527 1.00 20.15 152 LEU A CA 1
ATOM 1791 C C . LEU C 3 152 ? 58.059 -8.314 -83.268 1.00 19.79 152 LEU A C 1
ATOM 1792 O O . LEU C 3 152 ? 58.489 -8.524 -82.139 1.00 20.18 152 LEU A O 1
ATOM 1797 N N . PRO C 3 153 ? 58.415 -9.073 -84.310 1.00 21.13 153 PRO A N 1
ATOM 1798 C CA . PRO C 3 153 ? 59.338 -10.191 -84.104 1.00 20.56 153 PRO A CA 1
ATOM 1799 C C . PRO C 3 153 ? 60.799 -9.778 -83.903 1.00 19.61 153 PRO A C 1
ATOM 1800 O O . PRO C 3 153 ? 61.363 -9.028 -84.699 1.00 20.31 153 PRO A O 1
ATOM 1804 N N . ALA C 3 154 ? 61.399 -10.265 -82.824 1.00 16.83 154 ALA A N 1
ATOM 1805 C CA . ALA C 3 154 ? 62.796 -9.974 -82.539 1.00 15.21 154 ALA A CA 1
ATOM 1806 C C . ALA C 3 154 ? 63.586 -11.191 -83.023 1.00 14.36 154 ALA A C 1
ATOM 1807 O O . ALA C 3 154 ? 63.470 -12.281 -82.463 1.00 12.98 154 ALA A O 1
ATOM 1809 N N . VAL C 3 155 ? 64.372 -10.999 -84.079 1.00 15.60 155 VAL A N 1
ATOM 1810 C CA . VAL C 3 155 ? 65.166 -12.078 -84.664 1.00 14.60 155 VAL A CA 1
ATOM 1811 C C . VAL C 3 155 ? 66.108 -12.725 -83.689 1.00 13.97 155 VAL A C 1
ATOM 1812 O O . VAL C 3 155 ? 66.747 -12.062 -82.876 1.00 14.70 155 VAL A O 1
ATOM 1816 N N . THR C 3 156 ? 66.215 -14.031 -83.819 1.00 12.70 156 THR A N 1
ATOM 1817 C CA . THR C 3 156 ? 67.101 -14.804 -82.992 1.00 12.70 156 THR A CA 1
ATOM 1818 C C . THR C 3 156 ? 68.411 -14.944 -83.788 1.00 11.89 156 THR A C 1
ATOM 1819 O O . THR C 3 156 ? 68.386 -15.176 -84.996 1.00 9.59 156 THR A O 1
ATOM 1823 N N . THR C 3 157 ? 69.542 -14.745 -83.117 1.00 11.73 157 THR A N 1
ATOM 1824 C CA . THR C 3 157 ? 70.862 -14.844 -83.745 1.00 12.12 157 THR A CA 1
ATOM 1825 C C . THR C 3 157 ? 71.756 -15.752 -82.905 1.00 13.37 157 THR A C 1
ATOM 1826 O O . THR C 3 157 ? 72.109 -15.413 -81.773 1.00 13.28 157 THR A O 1
ATOM 1830 N N . SER C 3 158 ? 72.123 -16.896 -83.479 1.00 14.31 158 SER A N 1
ATOM 1831 C CA . SER C 3 158 ? 72.937 -17.894 -82.796 1.00 15.32 158 SER A CA 1
ATOM 1832 C C . SER C 3 158 ? 74.428 -17.753 -82.976 1.00 13.87 158 SER A C 1
ATOM 1833 O O . SER C 3 158 ? 74.926 -17.695 -84.103 1.00 14.35 158 SER A O 1
ATOM 1836 N N . ILE C 3 159 ? 75.132 -17.740 -81.853 1.00 12.21 159 ILE A N 1
ATOM 1837 C CA . ILE C 3 159 ? 76.588 -17.630 -81.829 1.00 13.63 159 ILE A CA 1
ATOM 1838 C C . ILE C 3 159 ? 77.145 -18.632 -80.812 1.00 13.26 159 ILE A C 1
ATOM 1839 O O . ILE C 3 159 ? 76.544 -18.856 -79.758 1.00 13.05 159 ILE A O 1
ATOM 1844 N N . PHE C 3 160 ? 78.291 -19.229 -81.120 1.00 13.85 160 PHE A N 1
ATOM 1845 C CA . PHE C 3 160 ? 78.906 -20.173 -80.198 1.00 13.21 160 PHE A CA 1
ATOM 1846 C C . PHE C 3 160 ? 80.346 -19.763 -79.989 1.00 12.81 160 PHE A C 1
ATOM 1847 O O . PHE C 3 160 ? 81.027 -19.404 -80.933 1.00 12.53 160 PHE A O 1
ATOM 1855 N N . VAL C 3 161 ? 80.795 -19.795 -78.740 1.00 13.70 161 VAL A N 1
ATOM 1856 C CA . VAL C 3 161 ? 82.162 -19.434 -78.402 1.00 15.31 161 VAL A CA 1
ATOM 1857 C C . VAL C 3 161 ? 82.775 -20.711 -77.864 1.00 15.78 161 VAL A C 1
ATOM 1858 O O . VAL C 3 161 ? 82.326 -21.256 -76.861 1.00 15.37 161 VAL A O 1
ATOM 1862 N N . HIS C 3 162 ? 83.824 -21.161 -78.540 1.00 18.25 162 HIS A N 1
ATOM 1863 C CA . HIS C 3 162 ? 84.485 -22.423 -78.238 1.00 17.03 162 HIS A CA 1
ATOM 1864 C C . HIS C 3 162 ? 85.906 -22.256 -77.706 1.00 17.87 162 HIS A C 1
ATOM 1865 O O . HIS C 3 162 ? 86.784 -21.719 -78.391 1.00 17.17 162 HIS A O 1
ATOM 1872 N N . PHE C 3 163 ? 86.128 -22.723 -76.481 1.00 17.12 163 PHE A N 1
ATOM 1873 C CA . PHE C 3 163 ? 87.441 -22.622 -75.850 1.00 18.21 163 PHE A CA 1
ATOM 1874 C C . PHE C 3 163 ? 88.298 -23.873 -76.024 1.00 18.86 163 PHE A C 1
ATOM 1875 O O . PHE C 3 163 ? 88.128 -24.863 -75.314 1.00 19.94 163 PHE A O 1
ATOM 1883 N N . TYR C 3 164 ? 89.220 -23.819 -76.977 1.00 20.51 164 TYR A N 1
ATOM 1884 C CA . TYR C 3 164 ? 90.101 -24.943 -77.256 1.00 21.43 164 TYR A CA 1
ATOM 1885 C C . TYR C 3 164 ? 91.296 -24.899 -76.300 1.00 22.40 164 TYR A C 1
ATOM 1886 O O . TYR C 3 164 ? 92.136 -24.000 -76.367 1.00 21.05 164 TYR A O 1
ATOM 1895 N N . TYR C 3 165 ? 91.361 -25.877 -75.406 1.00 23.32 165 TYR A N 1
ATOM 1896 C CA . TYR C 3 165 ? 92.433 -25.933 -74.422 1.00 26.37 165 TYR A CA 1
ATOM 1897 C C . TYR C 3 165 ? 92.909 -27.369 -74.228 1.00 29.12 165 TYR A C 1
ATOM 1898 O O . TYR C 3 165 ? 92.273 -28.320 -74.703 1.00 29.44 165 TYR A O 1
ATOM 1907 N N . ARG C 3 166 ? 94.016 -27.514 -73.503 1.00 31.77 166 ARG A N 1
ATOM 1908 C CA . ARG C 3 166 ? 94.566 -28.830 -73.186 1.00 34.84 166 ARG A CA 1
ATOM 1909 C C . ARG C 3 166 ? 94.971 -28.851 -71.722 1.00 34.48 166 ARG A C 1
ATOM 1910 O O . ARG C 3 166 ? 95.498 -27.864 -71.210 1.00 33.22 166 ARG A O 1
ATOM 1918 N N . GLU C 3 167 ? 94.714 -29.968 -71.050 1.00 35.49 167 GLU A N 1
ATOM 1919 C CA . GLU C 3 167 ? 95.085 -30.099 -69.651 1.00 36.26 167 GLU A CA 1
ATOM 1920 C C . GLU C 3 167 ? 96.591 -29.898 -69.585 1.00 37.94 167 GLU A C 1
ATOM 1921 O O . GLU C 3 167 ? 97.312 -30.138 -70.552 1.00 37.64 167 GLU A O 1
ATOM 1923 N N . LEU C 3 168 ? 97.064 -29.447 -68.438 1.00 41.03 168 LEU A N 1
ATOM 1924 C CA . LEU C 3 168 ? 98.477 -29.172 -68.259 1.00 44.72 168 LEU A CA 1
ATOM 1925 C C . LEU C 3 168 ? 98.700 -29.269 -66.759 1.00 47.67 168 LEU A C 1
ATOM 1926 O O . LEU C 3 168 ? 97.846 -28.838 -65.987 1.00 49.75 168 LEU A O 1
ATOM 1931 N N . LYS C 3 169 ? 99.823 -29.837 -66.335 1.00 49.74 169 LYS A N 1
ATOM 1932 C CA . LYS C 3 169 ? 100.099 -29.950 -64.907 1.00 51.98 169 LYS A CA 1
ATOM 1933 C C . LYS C 3 169 ? 101.582 -30.190 -64.661 1.00 52.11 169 LYS A C 1
ATOM 1934 O O . LYS C 3 169 ? 102.169 -31.117 -65.217 1.00 52.34 169 LYS A O 1
ATOM 1940 N N . GLU C 3 172 ? 104.456 -25.021 -63.300 1.00 59.69 172 GLU A N 1
ATOM 1941 C CA . GLU C 3 172 ? 104.157 -23.594 -63.348 1.00 60.20 172 GLU A CA 1
ATOM 1942 C C . GLU C 3 172 ? 102.893 -23.276 -62.550 1.00 59.93 172 GLU A C 1
ATOM 1943 O O . GLU C 3 172 ? 102.227 -24.181 -62.038 1.00 60.83 172 GLU A O 1
ATOM 1945 N N . GLY C 3 173 ? 102.569 -21.988 -62.448 1.00 58.59 173 GLY A N 1
ATOM 1946 C CA . GLY C 3 173 ? 101.388 -21.570 -61.709 1.00 55.84 173 GLY A CA 1
ATOM 1947 C C . GLY C 3 173 ? 100.097 -21.707 -62.498 1.00 54.09 173 GLY A C 1
ATOM 1948 O O . GLY C 3 173 ? 99.029 -21.319 -62.027 1.00 54.22 173 GLY A O 1
ATOM 1949 N N . ARG C 3 174 ? 100.199 -22.258 -63.704 1.00 51.76 174 ARG A N 1
ATOM 1950 C CA . ARG C 3 174 ? 99.045 -22.464 -64.573 1.00 48.58 174 ARG A CA 1
ATOM 1951 C C . ARG C 3 174 ? 98.495 -23.864 -64.329 1.00 45.90 174 ARG A C 1
ATOM 1952 O O . ARG C 3 174 ? 99.234 -24.757 -63.935 1.00 46.42 174 ARG A O 1
ATOM 1960 N N . TYR C 3 175 ? 97.201 -24.059 -64.558 1.00 43.87 175 TYR A N 1
ATOM 1961 C CA . TYR C 3 175 ? 96.597 -25.376 -64.368 1.00 42.28 175 TYR A CA 1
ATOM 1962 C C . TYR C 3 175 ? 96.254 -26.021 -65.709 1.00 41.18 175 TYR A C 1
ATOM 1963 O O . TYR C 3 175 ? 96.008 -27.226 -65.782 1.00 42.48 175 TYR A O 1
ATOM 1972 N N . ARG C 3 176 ? 96.233 -25.216 -66.767 1.00 39.01 176 ARG A N 1
ATOM 1973 C CA . ARG C 3 176 ? 95.916 -25.706 -68.108 1.00 35.88 176 ARG A CA 1
ATOM 1974 C C . ARG C 3 176 ? 96.271 -24.627 -69.127 1.00 33.87 176 ARG A C 1
ATOM 1975 O O . ARG C 3 176 ? 96.633 -23.510 -68.757 1.00 34.10 176 ARG A O 1
ATOM 1983 N N . GLU C 3 177 ? 96.160 -24.954 -70.407 1.00 31.71 177 GLU A N 1
ATOM 1984 C CA . GLU C 3 177 ? 96.495 -23.994 -71.452 1.00 29.64 177 GLU A CA 1
ATOM 1985 C C . GLU C 3 177 ? 95.370 -23.734 -72.452 1.00 27.75 177 GLU A C 1
ATOM 1986 O O . GLU C 3 177 ? 94.849 -24.674 -73.063 1.00 26.71 177 GLU A O 1
ATOM 1992 N N . LEU C 3 178 ? 95.005 -22.458 -72.613 1.00 24.66 178 LEU A N 1
ATOM 1993 C CA . LEU C 3 178 ? 93.973 -22.061 -73.571 1.00 23.06 178 LEU A CA 1
ATOM 1994 C C . LEU C 3 178 ? 94.714 -21.822 -74.878 1.00 22.37 178 LEU A C 1
ATOM 1995 O O . LEU C 3 178 ? 95.473 -20.866 -74.996 1.00 23.35 178 LEU A O 1
ATOM 2000 N N . LYS C 3 179 ? 94.503 -22.688 -75.860 1.00 23.52 179 LYS A N 1
ATOM 2001 C CA . LYS C 3 179 ? 95.186 -22.542 -77.140 1.00 23.73 179 LYS A CA 1
ATOM 2002 C C . LYS C 3 179 ? 94.520 -21.468 -77.999 1.00 24.13 179 LYS A C 1
ATOM 2003 O O . LYS C 3 179 ? 95.192 -20.606 -78.557 1.00 24.48 179 LYS A O 1
ATOM 2005 N N . SER C 3 180 ? 93.195 -21.510 -78.102 1.00 24.28 180 SER A N 1
ATOM 2006 C CA . SER C 3 180 ? 92.494 -20.508 -78.894 1.00 23.70 180 SER A CA 1
ATOM 2007 C C . SER C 3 180 ? 90.993 -20.466 -78.643 1.00 21.95 180 SER A C 1
ATOM 2008 O O . SER C 3 180 ? 90.409 -21.382 -78.056 1.00 21.87 180 SER A O 1
ATOM 2011 N N . ILE C 3 181 ? 90.375 -19.377 -79.083 1.00 19.49 181 ILE A N 1
ATOM 2012 C CA . ILE C 3 181 ? 88.948 -19.217 -78.932 1.00 16.56 181 ILE A CA 1
ATOM 2013 C C . ILE C 3 181 ? 88.309 -19.118 -80.302 1.00 16.19 181 ILE A C 1
ATOM 2014 O O . ILE C 3 181 ? 88.572 -18.179 -81.051 1.00 17.51 181 ILE A O 1
ATOM 2019 N N . TYR C 3 182 ? 87.495 -20.109 -80.644 1.00 14.50 182 TYR A N 1
ATOM 2020 C CA . TYR C 3 182 ? 86.800 -20.104 -81.916 1.00 14.40 182 TYR A CA 1
ATOM 2021 C C . TYR C 3 182 ? 85.442 -19.462 -81.685 1.00 15.78 182 TYR A C 1
ATOM 2022 O O . TYR C 3 182 ? 84.857 -19.601 -80.606 1.00 15.99 182 TYR A O 1
ATOM 2031 N N . VAL C 3 183 ? 84.937 -18.769 -82.696 1.00 16.09 183 VAL A N 1
ATOM 2032 C CA . VAL C 3 183 ? 83.628 -18.133 -82.594 1.00 16.99 183 VAL A CA 1
ATOM 2033 C C . VAL C 3 183 ? 82.795 -18.526 -83.824 1.00 16.18 183 VAL A C 1
ATOM 2034 O O . VAL C 3 183 ? 83.199 -18.309 -84.969 1.00 16.02 183 VAL A O 1
ATOM 2038 N N . LEU C 3 184 ? 81.635 -19.118 -83.578 1.00 15.77 184 LEU A N 1
ATOM 2039 C CA . LEU C 3 184 ? 80.762 -19.566 -84.650 1.00 13.83 184 LEU A CA 1
ATOM 2040 C C . LEU C 3 184 ? 79.436 -18.834 -84.761 1.00 14.92 184 LEU A C 1
ATOM 2041 O O . LEU C 3 184 ? 78.762 -18.578 -83.760 1.00 13.58 184 LEU A O 1
ATOM 2046 N N . SER C 3 185 ? 79.069 -18.526 -86.004 1.00 15.88 185 SER A N 1
ATOM 2047 C CA . SER C 3 185 ? 77.800 -17.878 -86.327 1.00 15.07 185 SER A CA 1
ATOM 2048 C C . SER C 3 185 ? 76.941 -18.883 -87.107 1.00 15.13 185 SER A C 1
ATOM 2049 O O . SER C 3 185 ? 77.205 -19.149 -88.279 1.00 13.98 185 SER A O 1
ATOM 2052 N N . LEU C 3 186 ? 75.928 -19.450 -86.457 1.00 15.56 186 LEU A N 1
ATOM 2053 C CA . LEU C 3 186 ? 75.062 -20.413 -87.118 1.00 14.97 186 LEU A CA 1
ATOM 2054 C C . LEU C 3 186 ? 73.922 -19.676 -87.798 1.00 17.09 186 LEU A C 1
ATOM 2055 O O . LEU C 3 186 ? 73.276 -18.810 -87.200 1.00 17.18 186 LEU A O 1
ATOM 2060 N N . PRO C 3 187 ? 73.660 -20.007 -89.067 1.00 16.88 187 PRO A N 1
ATOM 2061 C CA . PRO C 3 187 ? 72.588 -19.357 -89.823 1.00 16.97 187 PRO A CA 1
ATOM 2062 C C . PRO C 3 187 ? 71.178 -19.565 -89.269 1.00 17.62 187 PRO A C 1
ATOM 2063 O O . PRO C 3 187 ? 70.870 -20.602 -88.685 1.00 17.60 187 PRO A O 1
ATOM 2067 N N . HIS C 3 188 ? 70.340 -18.550 -89.469 1.00 16.82 188 HIS A N 1
ATOM 2068 C CA . HIS C 3 188 ? 68.942 -18.534 -89.036 1.00 15.98 188 HIS A CA 1
ATOM 2069 C C . HIS C 3 188 ? 68.151 -19.575 -89.836 1.00 15.89 188 HIS A C 1
ATOM 2070 O O . HIS C 3 188 ? 68.573 -19.971 -90.929 1.00 14.92 188 HIS A O 1
ATOM 2077 N N . ALA C 3 189 ? 67.004 -20.000 -89.305 1.00 15.19 189 ALA A N 1
ATOM 2078 C CA . ALA C 3 189 ? 66.161 -20.996 -89.978 1.00 13.18 189 ALA A CA 1
ATOM 2079 C C . ALA C 3 189 ? 65.808 -20.599 -91.413 1.00 14.16 189 ALA A C 1
ATOM 2080 O O . ALA C 3 189 ? 65.742 -21.453 -92.309 1.00 15.41 189 ALA A O 1
ATOM 2082 N N . ARG C 3 190 ? 65.582 -19.309 -91.636 1.00 12.94 190 ARG A N 1
ATOM 2083 C CA . ARG C 3 190 ? 65.235 -18.830 -92.967 1.00 12.60 190 ARG A CA 1
ATOM 2084 C C . ARG C 3 190 ? 66.285 -19.186 -94.024 1.00 13.29 190 ARG A C 1
ATOM 2085 O O . ARG C 3 190 ? 65.971 -19.259 -95.207 1.00 13.50 190 ARG A O 1
ATOM 2093 N N . LEU C 3 191 ? 67.519 -19.427 -93.587 1.00 13.03 191 LEU A N 1
ATOM 2094 C CA . LEU C 3 191 ? 68.619 -19.744 -94.486 1.00 13.02 191 LEU A CA 1
ATOM 2095 C C . LEU C 3 191 ? 68.866 -21.235 -94.692 1.00 13.54 191 LEU A C 1
ATOM 2096 O O . LEU C 3 191 ? 69.878 -21.620 -95.278 1.00 11.98 191 LEU A O 1
ATOM 2101 N N . LYS C 3 192 ? 67.949 -22.076 -94.223 1.00 15.69 192 LYS A N 1
ATOM 2102 C CA . LYS C 3 192 ? 68.121 -23.521 -94.360 1.00 15.38 192 LYS A CA 1
ATOM 2103 C C . LYS C 3 192 ? 68.417 -23.964 -95.794 1.00 16.00 192 LYS A C 1
ATOM 2104 O O . LYS C 3 192 ? 69.339 -24.757 -96.023 1.00 14.01 192 LYS A O 1
ATOM 2110 N N . GLN C 3 193 ? 67.655 -23.456 -96.762 1.00 14.75 193 GLN A N 1
ATOM 2111 C CA . GLN C 3 193 ? 67.892 -23.851 -98.143 1.00 15.45 193 GLN A CA 1
ATOM 2112 C C . GLN C 3 193 ? 69.273 -23.459 -98.634 1.00 16.27 193 GLN A C 1
ATOM 2113 O O . GLN C 3 193 ? 69.771 -24.009 -99.615 1.00 16.36 193 GLN A O 1
ATOM 2119 N N . ARG C 3 194 ? 69.908 -22.519 -97.949 1.00 17.20 194 ARG A N 1
ATOM 2120 C CA . ARG C 3 194 ? 71.249 -22.125 -98.345 1.00 18.68 194 ARG A CA 1
ATOM 2121 C C . ARG C 3 194 ? 72.307 -22.964 -97.639 1.00 19.05 194 ARG A C 1
ATOM 2122 O O . ARG C 3 194 ? 73.344 -23.275 -98.221 1.00 19.42 194 ARG A O 1
ATOM 2130 N N . TYR C 3 195 ? 72.046 -23.350 -96.394 1.00 18.51 195 TYR A N 1
ATOM 2131 C CA . TYR C 3 195 ? 73.046 -24.110 -95.651 1.00 19.19 195 TYR A CA 1
ATOM 2132 C C . TYR C 3 195 ? 72.809 -25.594 -95.389 1.00 17.38 195 TYR A C 1
ATOM 2133 O O . TYR C 3 195 ? 73.763 -26.343 -95.201 1.00 16.48 195 TYR A O 1
ATOM 2142 N N . ASN C 3 196 ? 71.557 -26.022 -95.370 1.00 16.49 196 ASN A N 1
ATOM 2143 C CA . ASN C 3 196 ? 71.260 -27.431 -95.143 1.00 18.48 196 ASN A CA 1
ATOM 2144 C C . ASN C 3 196 ? 69.984 -27.809 -95.875 1.00 17.80 196 ASN A C 1
ATOM 2145 O O . ASN C 3 196 ? 69.000 -28.197 -95.255 1.00 18.94 196 ASN A O 1
ATOM 2150 N N . PRO C 3 197 ? 69.990 -27.705 -97.214 1.00 19.07 197 PRO A N 1
ATOM 2151 C CA . PRO C 3 197 ? 68.833 -28.024 -98.057 1.00 21.08 197 PRO A CA 1
ATOM 2152 C C . PRO C 3 197 ? 68.480 -29.506 -98.145 1.00 22.79 197 PRO A C 1
ATOM 2153 O O . PRO C 3 197 ? 67.322 -29.860 -98.337 1.00 22.80 197 PRO A O 1
ATOM 2157 N N . ASP C 3 198 ? 69.487 -30.362 -98.011 1.00 24.76 198 ASP A N 1
ATOM 2158 C CA . ASP C 3 198 ? 69.293 -31.807 -98.087 1.00 26.96 198 ASP A CA 1
ATOM 2159 C C . ASP C 3 198 ? 70.380 -32.503 -97.269 1.00 27.54 198 ASP A C 1
ATOM 2160 O O . ASP C 3 198 ? 71.446 -31.937 -97.036 1.00 27.83 198 ASP A O 1
ATOM 2165 N N . PRO C 3 199 ? 70.128 -33.748 -96.841 1.00 28.68 199 PRO A N 1
ATOM 2166 C CA . PRO C 3 199 ? 71.081 -34.520 -96.039 1.00 30.45 199 PRO A CA 1
ATOM 2167 C C . PRO C 3 199 ? 72.535 -34.601 -96.496 1.00 31.15 199 PRO A C 1
ATOM 2168 O O . PRO C 3 199 ? 73.414 -34.888 -95.684 1.00 31.71 199 PRO A O 1
ATOM 2172 N N . ASP C 3 200 ? 72.811 -34.342 -97.769 1.00 30.71 200 ASP A N 1
ATOM 2173 C CA . ASP C 3 200 ? 74.191 -34.435 -98.230 1.00 30.72 200 ASP A CA 1
ATOM 2174 C C . ASP C 3 200 ? 74.926 -33.106 -98.344 1.00 30.30 200 ASP A C 1
ATOM 2175 O O . ASP C 3 200 ? 76.095 -33.070 -98.731 1.00 30.43 200 ASP A O 1
ATOM 2180 N N . THR C 3 201 ? 74.239 -32.017 -98.009 1.00 28.53 201 THR A N 1
ATOM 2181 C CA . THR C 3 201 ? 74.841 -30.688 -98.017 1.00 27.09 201 THR A CA 1
ATOM 2182 C C . THR C 3 201 ? 74.578 -30.088 -96.643 1.00 26.16 201 THR A C 1
ATOM 2183 O O . THR C 3 201 ? 73.528 -29.488 -96.414 1.00 26.49 201 THR A O 1
ATOM 2187 N N . SER C 3 202 ? 75.525 -30.260 -95.726 1.00 24.98 202 SER A N 1
ATOM 2188 C CA . SER C 3 202 ? 75.358 -29.727 -94.380 1.00 24.11 202 SER A CA 1
ATOM 2189 C C . SER C 3 202 ? 76.633 -29.795 -93.560 1.00 23.56 202 SER A C 1
ATOM 2190 O O . SER C 3 202 ? 77.479 -30.673 -93.772 1.00 22.47 202 SER A O 1
ATOM 2193 N N . PHE C 3 203 ? 76.746 -28.881 -92.598 1.00 20.73 203 PHE A N 1
ATOM 2194 C CA . PHE C 3 203 ? 77.901 -28.849 -91.714 1.00 18.33 203 PHE A CA 1
ATOM 2195 C C . PHE C 3 203 ? 77.586 -29.571 -90.404 1.00 17.48 203 PHE A C 1
ATOM 2196 O O . PHE C 3 203 ? 78.335 -29.486 -89.434 1.00 19.35 203 PHE A O 1
ATOM 2204 N N . PHE C 3 204 ? 76.470 -30.288 -90.392 1.00 18.09 204 PHE A N 1
ATOM 2205 C CA . PHE C 3 204 ? 76.043 -31.050 -89.223 1.00 19.71 204 PHE A CA 1
ATOM 2206 C C . PHE C 3 204 ? 76.620 -32.471 -89.260 1.00 21.34 204 PHE A C 1
ATOM 2207 O O . PHE C 3 204 ? 77.010 -32.966 -90.323 1.00 20.27 204 PHE A O 1
ATOM 2215 N N . GLY C 3 205 ? 76.660 -33.107 -88.089 1.00 21.10 205 GLY A N 1
ATOM 2216 C CA . GLY C 3 205 ? 77.181 -34.453 -87.965 1.00 22.71 205 GLY A CA 1
ATOM 2217 C C . GLY C 3 205 ? 76.611 -35.140 -86.734 1.00 24.54 205 GLY A C 1
ATOM 2218 O O . GLY C 3 205 ? 76.035 -34.481 -85.862 1.00 25.01 205 GLY A O 1
ATOM 2219 N N . ALA C 3 206 ? 76.782 -36.457 -86.644 1.00 23.34 206 ALA A N 1
ATOM 2220 C CA . ALA C 3 206 ? 76.246 -37.213 -85.516 1.00 24.25 206 ALA A CA 1
ATOM 2221 C C . ALA C 3 206 ? 76.538 -36.602 -84.136 1.00 23.34 206 ALA A C 1
ATOM 2222 O O . ALA C 3 206 ? 77.632 -36.086 -83.881 1.00 22.74 206 ALA A O 1
ATOM 2224 N N . GLY C 3 207 ? 75.545 -36.680 -83.253 1.00 22.53 207 GLY A N 1
ATOM 2225 C CA . GLY C 3 207 ? 75.675 -36.143 -81.908 1.00 23.72 207 GLY A CA 1
ATOM 2226 C C . GLY C 3 207 ? 76.665 -36.880 -81.021 1.00 25.06 207 GLY A C 1
ATOM 2227 O O . GLY C 3 207 ? 77.232 -37.898 -81.404 1.00 23.38 207 GLY A O 1
ATOM 2228 N N . LYS C 3 208 ? 76.870 -36.361 -79.818 1.00 27.39 208 LYS A N 1
ATOM 2229 C CA . LYS C 3 208 ? 77.814 -36.959 -78.878 1.00 30.67 208 LYS A CA 1
ATOM 2230 C C . LYS C 3 208 ? 77.088 -37.844 -77.860 1.00 30.52 208 LYS A C 1
ATOM 2231 O O . LYS C 3 208 ? 77.713 -38.489 -77.019 1.00 30.60 208 LYS A O 1
ATOM 2237 N N . HIS C 3 209 ? 75.766 -37.875 -77.953 1.00 30.82 209 HIS A N 1
ATOM 2238 C CA . HIS C 3 209 ? 74.953 -38.680 -77.053 1.00 32.18 209 HIS A CA 1
ATOM 2239 C C . HIS C 3 209 ? 75.179 -40.171 -77.311 1.00 33.25 209 HIS A C 1
ATOM 2240 O O . HIS C 3 209 ? 75.879 -40.548 -78.249 1.00 33.69 209 HIS A O 1
ATOM 2247 N N . SER C 3 210 ? 74.582 -41.008 -76.468 1.00 34.46 210 SER A N 1
ATOM 2248 C CA . SER C 3 210 ? 74.704 -42.457 -76.586 1.00 35.39 210 SER A CA 1
ATOM 2249 C C . SER C 3 210 ? 73.357 -43.104 -76.850 1.00 35.36 210 SER A C 1
ATOM 2250 O O . SER C 3 210 ? 72.574 -43.313 -75.924 1.00 34.72 210 SER A O 1
ATOM 2253 N N . PRO C 3 211 ? 73.069 -43.431 -78.118 1.00 36.12 211 PRO A N 1
ATOM 2254 C CA . PRO C 3 211 ? 71.793 -44.065 -78.466 1.00 36.56 211 PRO A CA 1
ATOM 2255 C C . PRO C 3 211 ? 71.657 -45.429 -77.790 1.00 37.61 211 PRO A C 1
ATOM 2256 O O . PRO C 3 211 ? 70.560 -45.827 -77.396 1.00 36.81 211 PRO A O 1
ATOM 2260 N N . ALA C 3 212 ? 72.781 -46.133 -77.651 1.00 38.29 212 ALA A N 1
ATOM 2261 C CA . ALA C 3 212 ? 72.791 -47.447 -77.016 1.00 38.77 212 ALA A CA 1
ATOM 2262 C C . ALA C 3 212 ? 72.265 -47.314 -75.594 1.00 39.32 212 ALA A C 1
ATOM 2263 O O . ALA C 3 212 ? 71.517 -48.166 -75.112 1.00 39.87 212 ALA A O 1
ATOM 2265 N N . ARG C 3 213 ? 72.668 -46.241 -74.924 1.00 38.65 213 ARG A N 1
ATOM 2266 C CA . ARG C 3 213 ? 72.222 -45.990 -73.566 1.00 38.31 213 ARG A CA 1
ATOM 2267 C C . ARG C 3 213 ? 70.849 -45.325 -73.578 1.00 37.60 213 ARG A C 1
ATOM 2268 O O . ARG C 3 213 ? 70.277 -45.037 -72.528 1.00 37.68 213 ARG A O 1
ATOM 2276 N N . GLY C 3 214 ? 70.321 -45.085 -74.772 1.00 37.06 214 GLY A N 1
ATOM 2277 C CA . GLY C 3 214 ? 69.018 -44.455 -74.883 1.00 36.50 214 GLY A CA 1
ATOM 2278 C C . GLY C 3 214 ? 68.998 -42.985 -74.497 1.00 35.49 214 GLY A C 1
ATOM 2279 O O . GLY C 3 214 ? 67.964 -42.471 -74.067 1.00 34.65 214 GLY A O 1
ATOM 2280 N N . GLU C 3 215 ? 70.131 -42.301 -74.645 1.00 34.59 215 GLU A N 1
ATOM 2281 C CA . GLU C 3 215 ? 70.198 -40.878 -74.308 1.00 33.88 215 GLU A CA 1
ATOM 2282 C C . GLU C 3 215 ? 69.435 -40.063 -75.361 1.00 33.22 215 GLU A C 1
ATOM 2283 O O . GLU C 3 215 ? 69.384 -40.442 -76.537 1.00 33.00 215 GLU A O 1
ATOM 2289 N N . VAL C 3 216 ? 68.842 -38.956 -74.912 1.00 32.53 216 VAL A N 1
ATOM 2290 C CA . VAL C 3 216 ? 68.020 -38.041 -75.716 1.00 31.94 216 VAL A CA 1
ATOM 2291 C C . VAL C 3 216 ? 68.299 -37.871 -77.212 1.00 31.77 216 VAL A C 1
ATOM 2292 O O . VAL C 3 216 ? 67.416 -38.132 -78.041 1.00 33.58 216 VAL A O 1
ATOM 2296 N N . ALA C 3 217 ? 69.501 -37.406 -77.538 1.00 27.23 217 ALA A N 1
ATOM 2297 C CA . ALA C 3 217 ? 69.946 -37.168 -78.916 1.00 25.78 217 ALA A CA 1
ATOM 2298 C C . ALA C 3 217 ? 70.387 -35.723 -79.063 1.00 23.64 217 ALA A C 1
ATOM 2299 O O . ALA C 3 217 ? 69.615 -34.787 -78.844 1.00 22.92 217 ALA A O 1
ATOM 2301 N N . ARG C 3 218 ? 71.646 -35.559 -79.424 1.00 21.14 218 ARG A N 1
ATOM 2302 C CA . ARG C 3 218 ? 72.215 -34.246 -79.616 1.00 19.94 218 ARG A CA 1
ATOM 2303 C C . ARG C 3 218 ? 72.758 -34.199 -81.031 1.00 19.09 218 ARG A C 1
ATOM 2304 O O . ARG C 3 218 ? 72.633 -35.176 -81.775 1.00 16.49 218 ARG A O 1
ATOM 2312 N N . ILE C 3 219 ? 73.354 -33.073 -81.409 1.00 17.08 219 ILE A N 1
ATOM 2313 C CA . ILE C 3 219 ? 73.885 -32.942 -82.751 1.00 16.07 219 ILE A CA 1
ATOM 2314 C C . ILE C 3 219 ? 75.213 -32.205 -82.748 1.00 16.34 219 ILE A C 1
ATOM 2315 O O . ILE C 3 219 ? 75.590 -31.591 -81.753 1.00 15.64 219 ILE A O 1
ATOM 2320 N N . ARG C 3 220 ? 75.928 -32.284 -83.863 1.00 17.46 220 ARG A N 1
ATOM 2321 C CA . ARG C 3 220 ? 77.220 -31.623 -83.990 1.00 18.68 220 ARG A CA 1
ATOM 2322 C C . ARG C 3 220 ? 77.297 -30.716 -85.215 1.00 18.73 220 ARG A C 1
ATOM 2323 O O . ARG C 3 220 ? 76.568 -30.896 -86.194 1.00 17.01 220 ARG A O 1
ATOM 2331 N N . VAL C 3 221 ? 78.199 -29.741 -85.135 1.00 18.71 221 VAL A N 1
ATOM 2332 C CA . VAL C 3 221 ? 78.476 -28.817 -86.223 1.00 17.62 221 VAL A CA 1
ATOM 2333 C C . VAL C 3 221 ? 79.981 -28.950 -86.452 1.00 17.82 221 VAL A C 1
ATOM 2334 O O . VAL C 3 221 ? 80.760 -28.872 -85.501 1.00 19.50 221 VAL A O 1
ATOM 2338 N N . TYR C 3 222 ? 80.391 -29.179 -87.694 1.00 16.94 222 TYR A N 1
ATOM 2339 C CA . TYR C 3 222 ? 81.810 -29.327 -87.994 1.00 15.83 222 TYR A CA 1
ATOM 2340 C C . TYR C 3 222 ? 82.409 -28.057 -88.567 1.00 15.68 222 TYR A C 1
ATOM 2341 O O . TYR C 3 222 ? 81.945 -27.542 -89.578 1.00 13.97 222 TYR A O 1
ATOM 2350 N N . PHE C 3 223 ? 83.451 -27.565 -87.900 1.00 15.85 223 PHE A N 1
ATOM 2351 C CA . PHE C 3 223 ? 84.117 -26.331 -88.285 1.00 16.19 223 PHE A CA 1
ATOM 2352 C C . PHE C 3 223 ? 84.496 -26.221 -89.750 1.00 17.30 223 PHE A C 1
ATOM 2353 O O . PHE C 3 223 ? 84.216 -25.207 -90.379 1.00 16.61 223 PHE A O 1
ATOM 2361 N N . ASP C 3 224 ? 85.125 -27.261 -90.287 1.00 18.41 224 ASP A N 1
ATOM 2362 C CA . ASP C 3 224 ? 85.566 -27.256 -91.675 1.00 20.21 224 ASP A CA 1
ATOM 2363 C C . ASP C 3 224 ? 84.427 -27.066 -92.661 1.00 20.59 224 ASP A C 1
ATOM 2364 O O . ASP C 3 224 ? 84.546 -26.302 -93.626 1.00 20.51 224 ASP A O 1
ATOM 2369 N N . ARG C 3 225 ? 83.320 -27.758 -92.429 1.00 22.37 225 ARG A N 1
ATOM 2370 C CA . ARG C 3 225 ? 82.197 -27.644 -93.344 1.00 22.71 225 ARG A CA 1
ATOM 2371 C C . ARG C 3 225 ? 81.512 -26.287 -93.189 1.00 20.54 225 ARG A C 1
ATOM 2372 O O . ARG C 3 225 ? 81.055 -25.701 -94.170 1.00 19.20 225 ARG A O 1
ATOM 2380 N N . LEU C 3 226 ? 81.469 -25.776 -91.965 1.00 18.69 226 LEU A N 1
ATOM 2381 C CA . LEU C 3 226 ? 80.855 -24.474 -91.718 1.00 19.16 226 LEU A CA 1
ATOM 2382 C C . LEU C 3 226 ? 81.677 -23.412 -92.444 1.00 19.06 226 LEU A C 1
ATOM 2383 O O . LEU C 3 226 ? 81.134 -22.592 -93.190 1.00 18.24 226 LEU A O 1
ATOM 2388 N N . LYS C 3 227 ? 82.991 -23.444 -92.244 1.00 19.24 227 LYS A N 1
ATOM 2389 C CA . LYS C 3 227 ? 83.858 -22.476 -92.895 1.00 20.83 227 LYS A CA 1
ATOM 2390 C C . LYS C 3 227 ? 83.781 -22.575 -94.413 1.00 20.35 227 LYS A C 1
ATOM 2391 O O . LYS C 3 227 ? 83.761 -21.554 -95.101 1.00 21.07 227 LYS A O 1
ATOM 2397 N N . GLU C 3 228 ? 83.750 -23.801 -94.932 1.00 18.68 228 GLU A N 1
ATOM 2398 C CA . GLU C 3 228 ? 83.687 -23.999 -96.371 1.00 18.99 228 GLU A CA 1
ATOM 2399 C C . GLU C 3 228 ? 82.382 -23.464 -96.942 1.00 18.73 228 GLU A C 1
ATOM 2400 O O . GLU C 3 228 ? 82.354 -22.992 -98.075 1.00 20.32 228 GLU A O 1
ATOM 2402 N N . ALA C 3 229 ? 81.308 -23.532 -96.160 1.00 16.35 229 ALA A N 1
ATOM 2403 C CA . ALA C 3 229 ? 80.005 -23.050 -96.607 1.00 14.93 229 ALA A CA 1
ATOM 2404 C C . ALA C 3 229 ? 79.938 -21.524 -96.612 1.00 14.98 229 ALA A C 1
ATOM 2405 O O . ALA C 3 229 ? 79.195 -20.929 -97.386 1.00 14.58 229 ALA A O 1
ATOM 2407 N N . CYS C 3 230 ? 80.723 -20.900 -95.743 1.00 16.07 230 CYS A N 1
ATOM 2408 C CA . CYS C 3 230 ? 80.768 -19.439 -95.625 1.00 15.56 230 CYS A CA 1
ATOM 2409 C C . CYS C 3 230 ? 81.908 -19.125 -94.659 1.00 14.63 230 CYS A C 1
ATOM 2410 O O . CYS C 3 230 ? 81.734 -19.182 -93.447 1.00 14.78 230 CYS A O 1
ATOM 2413 N N . PRO C 3 231 ? 83.093 -18.791 -95.193 1.00 14.43 231 PRO A N 1
ATOM 2414 C CA . PRO C 3 231 ? 84.279 -18.479 -94.396 1.00 12.92 231 PRO A CA 1
ATOM 2415 C C . PRO C 3 231 ? 84.123 -17.547 -93.201 1.00 15.51 231 PRO A C 1
ATOM 2416 O O . PRO C 3 231 ? 84.756 -17.769 -92.157 1.00 15.58 231 PRO A O 1
ATOM 2420 N N . TRP C 3 232 ? 83.301 -16.508 -93.307 1.00 13.85 232 TRP A N 1
ATOM 2421 C CA . TRP C 3 232 ? 83.199 -15.630 -92.154 1.00 13.42 232 TRP A CA 1
ATOM 2422 C C . TRP C 3 232 ? 82.462 -16.207 -90.947 1.00 13.58 232 TRP A C 1
ATOM 2423 O O . TRP C 3 232 ? 82.572 -15.671 -89.850 1.00 13.89 232 TRP A O 1
ATOM 2434 N N . ARG C 3 233 ? 81.741 -17.309 -91.124 1.00 12.54 233 ARG A N 1
ATOM 2435 C CA . ARG C 3 233 ? 80.994 -17.884 -90.004 1.00 13.00 233 ARG A CA 1
ATOM 2436 C C . ARG C 3 233 ? 81.816 -18.639 -88.977 1.00 14.51 233 ARG A C 1
ATOM 2437 O O . ARG C 3 233 ? 81.289 -19.040 -87.941 1.00 17.01 233 ARG A O 1
ATOM 2445 N N . LEU C 3 234 ? 83.100 -18.836 -89.256 1.00 15.30 234 LEU A N 1
ATOM 2446 C CA . LEU C 3 234 ? 83.987 -19.523 -88.322 1.00 16.09 234 LEU A CA 1
ATOM 2447 C C . LEU C 3 234 ? 85.163 -18.583 -88.129 1.00 16.80 234 LEU A C 1
ATOM 2448 O O . LEU C 3 234 ? 85.880 -18.265 -89.071 1.00 16.24 234 LEU A O 1
ATOM 2453 N N . GLN C 3 235 ? 85.339 -18.112 -86.904 1.00 16.63 235 GLN A N 1
ATOM 2454 C CA . GLN C 3 235 ? 86.414 -17.190 -86.614 1.00 16.47 235 GLN A CA 1
ATOM 2455 C C . GLN C 3 235 ? 87.302 -17.818 -85.577 1.00 16.89 235 GLN A C 1
ATOM 2456 O O . GLN C 3 235 ? 86.864 -18.688 -84.825 1.00 17.33 235 GLN A O 1
ATOM 2462 N N . GLU C 3 236 ? 88.551 -17.376 -85.536 1.00 16.06 236 GLU A N 1
ATOM 2463 C CA . GLU C 3 236 ? 89.486 -17.920 -84.576 1.00 17.24 236 GLU A CA 1
ATOM 2464 C C . GLU C 3 236 ? 90.437 -16.875 -84.014 1.00 16.58 236 GLU A C 1
ATOM 2465 O O . GLU C 3 236 ? 91.038 -16.092 -84.753 1.00 15.77 236 GLU A O 1
ATOM 2471 N N . LEU C 3 237 ? 90.557 -16.877 -82.692 1.00 17.17 237 LEU A N 1
ATOM 2472 C CA . LEU C 3 237 ? 91.453 -15.978 -81.980 1.00 19.58 237 LEU A CA 1
ATOM 2473 C C . LEU C 3 237 ? 92.432 -16.937 -81.309 1.00 21.24 237 LEU A C 1
ATOM 2474 O O . LEU C 3 237 ? 92.104 -17.611 -80.333 1.00 20.80 237 LEU A O 1
ATOM 2479 N N . HIS C 3 238 ? 93.631 -17.020 -81.860 1.00 22.65 238 HIS A N 1
ATOM 2480 C CA . HIS C 3 238 ? 94.626 -17.945 -81.348 1.00 25.23 238 HIS A CA 1
ATOM 2481 C C . HIS C 3 238 ? 95.668 -17.282 -80.470 1.00 25.08 238 HIS A C 1
ATOM 2482 O O . HIS C 3 238 ? 95.982 -16.112 -80.650 1.00 25.14 238 HIS A O 1
ATOM 2489 N N . TYR C 3 239 ? 96.194 -18.036 -79.510 1.00 26.43 239 TYR A N 1
ATOM 2490 C CA . TYR C 3 239 ? 97.227 -17.525 -78.620 1.00 27.48 239 TYR A CA 1
ATOM 2491 C C . TYR C 3 239 ? 98.602 -18.025 -79.057 1.00 29.41 239 TYR A C 1
ATOM 2492 O O . TYR C 3 239 ? 98.783 -19.204 -79.352 1.00 30.34 239 TYR A O 1
ATOM 2501 N N . SER C 3 240 ? 99.563 -17.113 -79.101 1.00 32.14 240 SER A N 1
ATOM 2502 C CA . SER C 3 240 ? 100.940 -17.433 -79.458 1.00 34.91 240 SER A CA 1
ATOM 2503 C C . SER C 3 240 ? 101.799 -16.728 -78.413 1.00 36.15 240 SER A C 1
ATOM 2504 O O . SER C 3 240 ? 101.334 -15.799 -77.752 1.00 36.18 240 SER A O 1
ATOM 2507 N N . ALA C 3 241 ? 103.043 -17.160 -78.245 1.00 38.59 241 ALA A N 1
ATOM 2508 C CA . ALA C 3 241 ? 103.908 -16.532 -77.253 1.00 39.36 241 ALA A CA 1
ATOM 2509 C C . ALA C 3 241 ? 104.296 -15.110 -77.671 1.00 40.27 241 ALA A C 1
ATOM 2510 O O . ALA C 3 241 ? 105.079 -14.448 -76.994 1.00 40.63 241 ALA A O 1
ATOM 2512 N N . ASP C 3 242 ? 103.734 -14.644 -78.784 1.00 41.89 242 ASP A N 1
ATOM 2513 C CA . ASP C 3 242 ? 104.012 -13.299 -79.297 1.00 43.33 242 ASP A CA 1
ATOM 2514 C C . ASP C 3 242 ? 103.444 -12.221 -78.378 1.00 42.10 242 ASP A C 1
ATOM 2515 O O . ASP C 3 242 ? 104.132 -11.260 -78.043 1.00 42.28 242 ASP A O 1
ATOM 2520 N N . SER C 3 243 ? 102.182 -12.373 -77.990 1.00 39.81 243 SER A N 1
ATOM 2521 C CA . SER C 3 243 ? 101.544 -11.407 -77.107 1.00 37.99 243 SER A CA 1
ATOM 2522 C C . SER C 3 243 ? 100.643 -12.112 -76.103 1.00 36.73 243 SER A C 1
ATOM 2523 O O . SER C 3 243 ? 100.374 -13.310 -76.225 1.00 36.18 243 SER A O 1
ATOM 2526 N N . GLU C 3 244 ? 100.182 -11.362 -75.108 1.00 35.52 244 GLU A N 1
ATOM 2527 C CA . GLU C 3 244 ? 99.323 -11.912 -74.068 1.00 35.27 244 GLU A CA 1
ATOM 2528 C C . GLU C 3 244 ? 97.875 -11.962 -74.548 1.00 33.68 244 GLU A C 1
ATOM 2529 O O . GLU C 3 244 ? 97.033 -12.652 -73.966 1.00 33.59 244 GLU A O 1
ATOM 2535 N N . TYR C 3 245 ? 97.592 -11.222 -75.613 1.00 30.82 245 TYR A N 1
ATOM 2536 C CA . TYR C 3 245 ? 96.261 -11.210 -76.197 1.00 29.08 245 TYR A CA 1
ATOM 2537 C C . TYR C 3 245 ? 96.282 -12.181 -77.362 1.00 28.16 245 TYR A C 1
ATOM 2538 O O . TYR C 3 245 ? 97.350 -12.504 -77.879 1.00 28.67 245 TYR A O 1
ATOM 2547 N N . THR C 3 246 ? 95.109 -12.653 -77.772 1.00 26.66 246 THR A N 1
ATOM 2548 C CA . THR C 3 246 ? 95.029 -13.554 -78.911 1.00 24.87 246 THR A CA 1
ATOM 2549 C C . THR C 3 246 ? 95.445 -12.731 -80.126 1.00 24.50 246 THR A C 1
ATOM 2550 O O . THR C 3 246 ? 95.522 -11.499 -80.057 1.00 23.22 246 THR A O 1
ATOM 2554 N N . GLN C 3 247 ? 95.723 -13.410 -81.232 1.00 23.11 247 GLN A N 1
ATOM 2555 C CA . GLN C 3 247 ? 96.088 -12.722 -82.455 1.00 22.47 247 GLN A CA 1
ATOM 2556 C C . GLN C 3 247 ? 94.778 -12.204 -83.055 1.00 20.72 247 GLN A C 1
ATOM 2557 O O . GLN C 3 247 ? 93.873 -12.981 -83.352 1.00 19.53 247 GLN A O 1
ATOM 2563 N N . PRO C 3 248 ? 94.657 -10.874 -83.214 1.00 18.71 248 PRO A N 1
ATOM 2564 C CA . PRO C 3 248 ? 93.459 -10.227 -83.770 1.00 17.36 248 PRO A CA 1
ATOM 2565 C C . PRO C 3 248 ? 93.258 -10.501 -85.265 1.00 17.66 248 PRO A C 1
ATOM 2566 O O . PRO C 3 248 ? 93.560 -9.657 -86.112 1.00 18.61 248 PRO A O 1
ATOM 2570 N N . ARG C 3 249 ? 92.720 -11.669 -85.586 1.00 15.80 249 ARG A N 1
ATOM 2571 C CA . ARG C 3 249 ? 92.514 -12.036 -86.977 1.00 16.05 249 ARG A CA 1
ATOM 2572 C C . ARG C 3 249 ? 91.040 -12.169 -87.319 1.00 15.13 249 ARG A C 1
ATOM 2573 O O . ARG C 3 249 ? 90.282 -12.778 -86.574 1.00 17.46 249 ARG A O 1
ATOM 2575 N N . TRP C 3 250 ? 90.632 -11.588 -88.443 1.00 16.41 250 TRP A N 1
ATOM 2576 C CA . TRP C 3 250 ? 89.243 -11.682 -88.891 1.00 15.56 250 TRP A CA 1
ATOM 2577 C C . TRP C 3 250 ? 89.204 -12.315 -90.277 1.00 17.56 250 TRP A C 1
ATOM 2578 O O . TRP C 3 250 ? 89.826 -11.812 -91.220 1.00 18.00 250 TRP A O 1
ATOM 2589 N N . ARG C 3 251 ? 88.486 -13.432 -90.386 1.00 19.10 251 ARG A N 1
ATOM 2590 C CA . ARG C 3 251 ? 88.364 -14.171 -91.644 1.00 20.11 251 ARG A CA 1
ATOM 2591 C C . ARG C 3 251 ? 87.160 -13.665 -92.419 1.00 20.25 251 ARG A C 1
ATOM 2592 O O . ARG C 3 251 ? 86.074 -13.515 -91.861 1.00 20.94 251 ARG A O 1
ATOM 2600 N N . ASP C 3 252 ? 87.355 -13.429 -93.713 1.00 19.93 252 ASP A N 1
ATOM 2601 C CA . ASP C 3 252 ? 86.306 -12.876 -94.562 1.00 21.13 252 ASP A CA 1
ATOM 2602 C C . ASP C 3 252 ? 86.698 -13.172 -96.010 1.00 23.66 252 ASP A C 1
ATOM 2603 O O . ASP C 3 252 ? 87.645 -13.920 -96.262 1.00 25.38 252 ASP A O 1
ATOM 2608 N N . LEU C 3 253 ? 85.984 -12.581 -96.963 1.00 24.82 253 LEU A N 1
ATOM 2609 C CA . LEU C 3 253 ? 86.329 -12.778 -98.361 1.00 26.55 253 LEU A CA 1
ATOM 2610 C C . LEU C 3 253 ? 86.379 -11.502 -99.211 1.00 25.67 253 LEU A C 1
ATOM 2611 O O . LEU C 3 253 ? 85.649 -10.543 -98.978 1.00 27.07 253 LEU A O 1
ATOM 2616 N N . ASN C 3 254 ? 87.290 -11.516 -100.178 1.00 26.20 254 ASN A N 1
ATOM 2617 C CA . ASN C 3 254 ? 87.517 -10.429 -101.133 1.00 24.97 254 ASN A CA 1
ATOM 2618 C C . ASN C 3 254 ? 86.249 -9.812 -101.681 1.00 23.24 254 ASN A C 1
ATOM 2619 O O . ASN C 3 254 ? 85.152 -10.344 -101.518 1.00 22.85 254 ASN A O 1
ATOM 2624 N N . ASP C 3 255 ? 86.427 -8.890 -102.603 1.00 20.54 255 ASP A N 1
ATOM 2625 C CA . ASP C 3 255 ? 85.366 -8.382 -103.445 1.00 20.95 255 ASP A CA 1
ATOM 2626 C C . ASP C 3 255 ? 85.372 -9.341 -104.636 1.00 20.31 255 ASP A C 1
ATOM 2627 O O . ASP C 3 255 ? 84.507 -9.272 -105.508 1.00 21.67 255 ASP A O 1
ATOM 2632 N N . ALA C 3 256 ? 86.361 -10.241 -104.647 1.00 18.38 256 ALA A N 1
ATOM 2633 C CA . ALA C 3 256 ? 86.518 -11.244 -105.699 1.00 16.32 256 ALA A CA 1
ATOM 2634 C C . ALA C 3 256 ? 86.166 -12.648 -105.204 1.00 16.41 256 ALA A C 1
ATOM 2635 O O . ALA C 3 256 ? 86.443 -13.633 -105.882 1.00 16.79 256 ALA A O 1
ATOM 2637 N N . GLY C 3 257 ? 85.578 -12.741 -104.013 1.00 16.00 257 GLY A N 1
ATOM 2638 C CA . GLY C 3 257 ? 85.203 -14.035 -103.476 1.00 15.95 257 GLY A CA 1
ATOM 2639 C C . GLY C 3 257 ? 86.326 -14.867 -102.874 1.00 16.77 257 GLY A C 1
ATOM 2640 O O . GLY C 3 257 ? 86.106 -16.022 -102.489 1.00 15.00 257 GLY A O 1
ATOM 2641 N N . HIS C 3 258 ? 87.524 -14.295 -102.787 1.00 14.54 258 HIS A N 1
ATOM 2642 C CA . HIS C 3 258 ? 88.657 -15.011 -102.223 1.00 16.05 258 HIS A CA 1
ATOM 2643 C C . HIS C 3 258 ? 88.684 -14.894 -100.704 1.00 16.65 258 HIS A C 1
ATOM 2644 O O . HIS C 3 258 ? 88.447 -13.815 -100.153 1.00 15.69 258 HIS A O 1
ATOM 2651 N N . GLU C 3 259 ? 88.979 -16.000 -100.025 1.00 16.90 259 GLU A N 1
ATOM 2652 C CA . GLU C 3 259 ? 89.030 -15.981 -98.567 1.00 17.95 259 GLU A CA 1
ATOM 2653 C C . GLU C 3 259 ? 90.295 -15.296 -98.066 1.00 20.29 259 GLU A C 1
ATOM 2654 O O . GLU C 3 259 ? 91.416 -15.691 -98.397 1.00 19.77 259 GLU A O 1
ATOM 2660 N N . VAL C 3 260 ? 90.103 -14.266 -97.254 1.00 22.43 260 VAL A N 1
ATOM 2661 C CA . VAL C 3 260 ? 91.220 -13.520 -96.714 1.00 23.47 260 VAL A CA 1
ATOM 2662 C C . VAL C 3 260 ? 91.107 -13.341 -95.210 1.00 24.33 260 VAL A C 1
ATOM 2663 O O . VAL C 3 260 ? 90.037 -13.052 -94.674 1.00 23.64 260 VAL A O 1
ATOM 2667 N N . THR C 3 261 ? 92.228 -13.535 -94.533 1.00 25.10 261 THR A N 1
ATOM 2668 C CA . THR C 3 261 ? 92.281 -13.358 -93.099 1.00 25.55 261 THR A CA 1
ATOM 2669 C C . THR C 3 261 ? 93.111 -12.110 -92.856 1.00 25.23 261 THR A C 1
ATOM 2670 O O . THR C 3 261 ? 94.286 -12.042 -93.228 1.00 27.71 261 THR A O 1
ATOM 2674 N N . LYS C 3 262 ? 92.488 -11.111 -92.251 1.00 23.27 262 LYS A N 1
ATOM 2675 C CA . LYS C 3 262 ? 93.175 -9.865 -91.973 1.00 22.72 262 LYS A CA 1
ATOM 2676 C C . LYS C 3 262 ? 93.352 -9.648 -90.477 1.00 23.06 262 LYS A C 1
ATOM 2677 O O . LYS C 3 262 ? 92.553 -10.128 -89.660 1.00 21.92 262 LYS A O 1
ATOM 2679 N N . GLU C 3 263 ? 94.419 -8.944 -90.114 1.00 23.51 263 GLU A N 1
ATOM 2680 C CA . GLU C 3 263 ? 94.659 -8.643 -88.716 1.00 25.69 263 GLU A CA 1
ATOM 2681 C C . GLU C 3 263 ? 93.970 -7.297 -88.499 1.00 24.35 263 GLU A C 1
ATOM 2682 O O . GLU C 3 263 ? 93.892 -6.486 -89.420 1.00 24.82 263 GLU A O 1
ATOM 2688 N N . PHE C 3 264 ? 93.438 -7.074 -87.303 1.00 21.94 264 PHE A N 1
ATOM 2689 C CA . PHE C 3 264 ? 92.744 -5.824 -87.020 1.00 20.34 264 PHE A CA 1
ATOM 2690 C C . PHE C 3 264 ? 93.220 -5.185 -85.729 1.00 19.69 264 PHE A C 1
ATOM 2691 O O . PHE C 3 264 ? 93.825 -5.844 -84.886 1.00 19.12 264 PHE A O 1
ATOM 2699 N N . LEU C 3 265 ? 92.947 -3.894 -85.590 1.00 18.28 265 LEU A N 1
ATOM 2700 C CA . LEU C 3 265 ? 93.339 -3.143 -84.405 1.00 18.19 265 LEU A CA 1
ATOM 2701 C C . LEU C 3 265 ? 92.353 -3.366 -83.268 1.00 18.49 265 LEU A C 1
ATOM 2702 O O . LEU C 3 265 ? 91.144 -3.463 -83.492 1.00 17.65 265 LEU A O 1
ATOM 2707 N N . PHE C 3 266 ? 92.869 -3.447 -82.046 1.00 18.79 266 PHE A N 1
ATOM 2708 C CA . PHE C 3 266 ? 92.010 -3.622 -80.887 1.00 19.98 266 PHE A CA 1
ATOM 2709 C C . PHE C 3 266 ? 92.466 -2.720 -79.745 1.00 22.52 266 PHE A C 1
ATOM 2710 O O . PHE C 3 266 ? 93.622 -2.281 -79.707 1.00 23.87 266 PHE A O 1
ATOM 2718 N N . LEU C 3 267 ? 91.548 -2.441 -78.823 1.00 23.97 267 LEU A N 1
ATOM 2719 C CA . LEU C 3 267 ? 91.813 -1.564 -77.685 1.00 26.10 267 LEU A CA 1
ATOM 2720 C C . LEU C 3 267 ? 92.075 -2.296 -76.379 1.00 28.70 267 LEU A C 1
ATOM 2721 O O . LEU C 3 267 ? 91.727 -3.465 -76.231 1.00 28.83 267 LEU A O 1
ATOM 2726 N N . GLU C 3 268 ? 92.678 -1.584 -75.428 1.00 33.03 268 GLU A N 1
ATOM 2727 C CA . GLU C 3 268 ? 93.025 -2.138 -74.119 1.00 36.91 268 GLU A CA 1
ATOM 2728 C C . GLU C 3 268 ? 91.820 -2.567 -73.286 1.00 39.41 268 GLU A C 1
ATOM 2729 O O . GLU C 3 268 ? 91.868 -3.596 -72.601 1.00 42.25 268 GLU A O 1
ATOM 2731 N N . ARG C 3 269 ? 90.751 -1.775 -73.347 1.00 40.28 269 ARG A N 1
ATOM 2732 C CA . ARG C 3 269 ? 89.519 -2.032 -72.598 1.00 40.98 269 ARG A CA 1
ATOM 2733 C C . ARG C 3 269 ? 89.539 -1.224 -71.307 1.00 41.53 269 ARG A C 1
ATOM 2734 O O . ARG C 3 269 ? 88.537 -0.520 -71.055 1.00 40.87 269 ARG A O 1
ATOM 2737 N N . MET D 3 1 ? 85.327 6.017 -40.406 1.00 34.43 1 MET B N 1
ATOM 2738 C CA . MET D 3 1 ? 84.856 4.797 -41.120 1.00 32.94 1 MET B CA 1
ATOM 2739 C C . MET D 3 1 ? 85.995 3.854 -41.511 1.00 32.21 1 MET B C 1
ATOM 2740 O O . MET D 3 1 ? 87.171 4.196 -41.381 1.00 31.16 1 MET B O 1
ATOM 2745 N N . HIS D 3 2 ? 85.639 2.666 -41.990 1.00 30.77 2 HIS B N 1
ATOM 2746 C CA . HIS D 3 2 ? 86.637 1.670 -42.371 1.00 30.23 2 HIS B CA 1
ATOM 2747 C C . HIS D 3 2 ? 86.581 1.233 -43.833 1.00 28.39 2 HIS B C 1
ATOM 2748 O O . HIS D 3 2 ? 85.570 1.416 -44.516 1.00 26.89 2 HIS B O 1
ATOM 2755 N N . GLN D 3 3 ? 87.687 0.657 -44.298 1.00 25.94 3 GLN B N 1
ATOM 2756 C CA . GLN D 3 3 ? 87.773 0.117 -45.651 1.00 25.64 3 GLN B CA 1
ATOM 2757 C C . GLN D 3 3 ? 87.998 -1.390 -45.499 1.00 25.37 3 GLN B C 1
ATOM 2758 O O . GLN D 3 3 ? 87.560 -2.183 -46.328 1.00 26.47 3 GLN B O 1
ATOM 2764 N N . ASP D 3 4 ? 88.686 -1.767 -44.424 1.00 23.71 4 ASP B N 1
ATOM 2765 C CA . ASP D 3 4 ? 88.989 -3.165 -44.127 1.00 22.86 4 ASP B CA 1
ATOM 2766 C C . ASP D 3 4 ? 87.870 -3.709 -43.241 1.00 22.95 4 ASP B C 1
ATOM 2767 O O . ASP D 3 4 ? 87.723 -3.304 -42.092 1.00 22.91 4 ASP B O 1
ATOM 2772 N N . TYR D 3 5 ? 87.085 -4.634 -43.770 1.00 22.69 5 TYR B N 1
ATOM 2773 C CA . TYR D 3 5 ? 85.980 -5.188 -43.009 1.00 21.31 5 TYR B CA 1
ATOM 2774 C C . TYR D 3 5 ? 86.408 -5.828 -41.684 1.00 22.29 5 TYR B C 1
ATOM 2775 O O . TYR D 3 5 ? 85.620 -5.893 -40.745 1.00 22.60 5 TYR B O 1
ATOM 2784 N N . ARG D 3 6 ? 87.648 -6.302 -41.600 1.00 22.38 6 ARG B N 1
ATOM 2785 C CA . ARG D 3 6 ? 88.118 -6.921 -40.364 1.00 21.78 6 ARG B CA 1
ATOM 2786 C C . ARG D 3 6 ? 88.135 -5.920 -39.209 1.00 22.92 6 ARG B C 1
ATOM 2787 O O . ARG D 3 6 ? 88.022 -6.304 -38.050 1.00 24.64 6 ARG B O 1
ATOM 2795 N N . GLU D 3 7 ? 88.258 -4.636 -39.522 1.00 22.98 7 GLU B N 1
ATOM 2796 C CA . GLU D 3 7 ? 88.261 -3.624 -38.483 1.00 24.14 7 GLU B CA 1
ATOM 2797 C C . GLU D 3 7 ? 86.835 -3.309 -38.043 1.00 25.72 7 GLU B C 1
ATOM 2798 O O . GLU D 3 7 ? 86.625 -2.499 -37.141 1.00 27.32 7 GLU B O 1
ATOM 2804 N N . LEU D 3 8 ? 85.850 -3.912 -38.700 1.00 25.25 8 LEU B N 1
ATOM 2805 C CA . LEU D 3 8 ? 84.461 -3.682 -38.316 1.00 23.75 8 LEU B CA 1
ATOM 2806 C C . LEU D 3 8 ? 84.156 -4.594 -37.146 1.00 23.10 8 LEU B C 1
ATOM 2807 O O . LEU D 3 8 ? 84.731 -5.676 -37.031 1.00 22.26 8 LEU B O 1
ATOM 2812 N N . SER D 3 9 ? 83.258 -4.162 -36.274 1.00 22.78 9 SER B N 1
ATOM 2813 C CA . SER D 3 9 ? 82.874 -4.994 -35.149 1.00 24.01 9 SER B CA 1
ATOM 2814 C C . SER D 3 9 ? 81.905 -6.028 -35.725 1.00 25.93 9 SER B C 1
ATOM 2815 O O . SER D 3 9 ? 81.385 -5.854 -36.829 1.00 25.70 9 SER B O 1
ATOM 2818 N N . LEU D 3 10 ? 81.664 -7.104 -34.988 1.00 26.81 10 LEU B N 1
ATOM 2819 C CA . LEU D 3 10 ? 80.742 -8.131 -35.449 1.00 26.70 10 LEU B CA 1
ATOM 2820 C C . LEU D 3 10 ? 79.365 -7.536 -35.762 1.00 25.74 10 LEU B C 1
ATOM 2821 O O . LEU D 3 10 ? 78.765 -7.838 -36.791 1.00 25.26 10 LEU B O 1
ATOM 2826 N N . ASP D 3 11 ? 78.866 -6.684 -34.879 1.00 24.94 11 ASP B N 1
ATOM 2827 C CA . ASP D 3 11 ? 77.556 -6.083 -35.104 1.00 25.94 11 ASP B CA 1
ATOM 2828 C C . ASP D 3 11 ? 77.484 -5.318 -36.417 1.00 25.21 11 ASP B C 1
ATOM 2829 O O . ASP D 3 11 ? 76.524 -5.464 -37.180 1.00 25.42 11 ASP B O 1
ATOM 2834 N N . GLU D 3 12 ? 78.502 -4.507 -36.676 1.00 23.50 12 GLU B N 1
ATOM 2835 C CA . GLU D 3 12 ? 78.549 -3.715 -37.897 1.00 23.65 12 GLU B CA 1
ATOM 2836 C C . GLU D 3 12 ? 78.632 -4.629 -39.109 1.00 22.81 12 GLU B C 1
ATOM 2837 O O . GLU D 3 12 ? 78.041 -4.341 -40.151 1.00 22.64 12 GLU B O 1
ATOM 2843 N N . LEU D 3 13 ? 79.355 -5.738 -38.963 1.00 22.14 13 LEU B N 1
ATOM 2844 C CA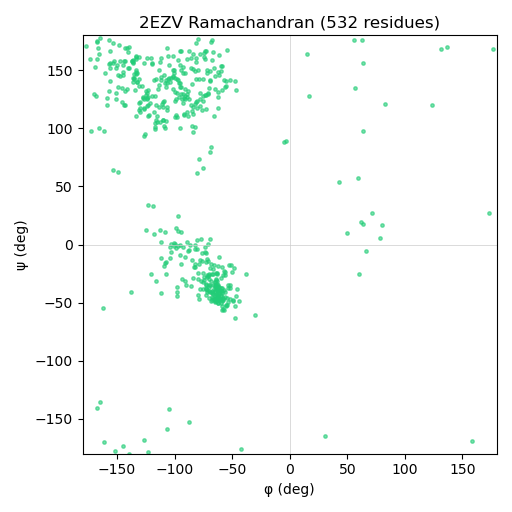 . LEU D 3 13 ? 79.490 -6.709 -40.044 1.00 20.42 13 LEU B CA 1
ATOM 2845 C C . LEU D 3 13 ? 78.129 -7.303 -40.396 1.00 18.97 13 LEU B C 1
ATOM 2846 O O . LEU D 3 13 ? 77.776 -7.403 -41.565 1.00 19.44 13 LEU B O 1
ATOM 2851 N N . GLU D 3 14 ? 77.359 -7.692 -39.387 1.00 19.51 14 GLU B N 1
ATOM 2852 C CA . GLU D 3 14 ? 76.033 -8.265 -39.642 1.00 20.11 14 GLU B CA 1
ATOM 2853 C C . GLU D 3 14 ? 75.162 -7.207 -40.313 1.00 21.41 14 GLU B C 1
ATOM 2854 O O . GLU D 3 14 ? 74.329 -7.506 -41.170 1.00 23.45 14 GLU B O 1
ATOM 2860 N N . SER D 3 15 ? 75.369 -5.963 -39.906 1.00 19.96 15 SER B N 1
ATOM 2861 C CA . SER D 3 15 ? 74.623 -4.846 -40.441 1.00 19.45 15 SER B CA 1
ATOM 2862 C C . SER D 3 15 ? 74.800 -4.712 -41.949 1.00 18.77 15 SER B C 1
ATOM 2863 O O . SER D 3 15 ? 73.832 -4.447 -42.665 1.00 19.40 15 SER B O 1
ATOM 2866 N N . VAL D 3 16 ? 76.023 -4.893 -42.439 1.00 17.39 16 VAL B N 1
ATOM 2867 C CA . VAL D 3 16 ? 76.240 -4.774 -43.874 1.00 17.43 16 VAL B CA 1
ATOM 2868 C C . VAL D 3 16 ? 75.631 -5.960 -44.603 1.00 16.70 16 VAL B C 1
ATOM 2869 O O . VAL D 3 16 ? 75.255 -5.847 -45.774 1.00 16.99 16 VAL B O 1
ATOM 2873 N N . GLU D 3 17 ? 75.545 -7.103 -43.932 1.00 14.84 17 GLU B N 1
ATOM 2874 C CA . GLU D 3 17 ? 74.951 -8.263 -44.585 1.00 15.73 17 GLU B CA 1
ATOM 2875 C C . GLU D 3 17 ? 73.458 -7.987 -44.665 1.00 15.10 17 GLU B C 1
ATOM 2876 O O . GLU D 3 17 ? 72.804 -8.294 -45.660 1.00 13.70 17 GLU B O 1
ATOM 2882 N N . LYS D 3 18 ? 72.936 -7.358 -43.622 1.00 14.36 18 LYS B N 1
ATOM 2883 C CA . LYS D 3 18 ? 71.520 -7.033 -43.575 1.00 15.43 18 LYS B CA 1
ATOM 2884 C C . LYS D 3 18 ? 71.109 -6.067 -44.686 1.00 14.16 18 LYS B C 1
ATOM 2885 O O . LYS D 3 18 ? 70.098 -6.287 -45.344 1.00 11.97 18 LYS B O 1
ATOM 2891 N N . GLN D 3 19 ? 71.884 -5.004 -44.907 1.00 13.83 19 GLN B N 1
ATOM 2892 C CA . GLN D 3 19 ? 71.511 -4.064 -45.962 1.00 14.44 19 GLN B CA 1
ATOM 2893 C C . GLN D 3 19 ? 71.750 -4.676 -47.340 1.00 12.29 19 GLN B C 1
ATOM 2894 O O . GLN D 3 19 ? 71.093 -4.313 -48.313 1.00 13.77 19 GLN B O 1
ATOM 2900 N N . THR D 3 20 ? 72.680 -5.619 -47.423 1.00 13.63 20 THR B N 1
ATOM 2901 C CA . THR D 3 20 ? 72.940 -6.300 -48.691 1.00 12.62 20 THR B CA 1
ATOM 2902 C C . THR D 3 20 ? 71.686 -7.127 -48.987 1.00 13.74 20 THR B C 1
ATOM 2903 O O . THR D 3 20 ? 71.132 -7.079 -50.083 1.00 12.73 20 THR B O 1
ATOM 2907 N N . LEU D 3 21 ? 71.221 -7.852 -47.976 1.00 14.94 21 LEU B N 1
ATOM 2908 C CA . LEU D 3 21 ? 70.042 -8.688 -48.117 1.00 15.93 21 LEU B CA 1
ATOM 2909 C C . LEU D 3 21 ? 68.806 -7.856 -48.454 1.00 16.69 21 LEU B C 1
ATOM 2910 O O . LEU D 3 21 ? 68.059 -8.190 -49.382 1.00 17.12 21 LEU B O 1
ATOM 2915 N N . ARG D 3 22 ? 68.600 -6.771 -47.709 1.00 14.96 22 ARG B N 1
ATOM 2916 C CA . ARG D 3 22 ? 67.448 -5.901 -47.928 1.00 14.39 22 ARG B CA 1
ATOM 2917 C C . ARG D 3 22 ? 67.355 -5.422 -49.373 1.00 12.77 22 ARG B C 1
ATOM 2918 O O . ARG D 3 22 ? 66.282 -5.452 -49.974 1.00 12.80 22 ARG B O 1
ATOM 2926 N N . THR D 3 23 ? 68.483 -4.975 -49.919 1.00 12.50 23 THR B N 1
ATOM 2927 C CA . THR D 3 23 ? 68.550 -4.493 -51.300 1.00 11.09 23 THR B CA 1
ATOM 2928 C C . THR D 3 23 ? 68.092 -5.588 -52.264 1.00 13.00 23 THR B C 1
ATOM 2929 O O . THR D 3 23 ? 67.294 -5.350 -53.178 1.00 12.39 23 THR B O 1
ATOM 2933 N N . ILE D 3 24 ? 68.608 -6.792 -52.047 1.00 14.08 24 ILE B N 1
ATOM 2934 C CA . ILE D 3 24 ? 68.265 -7.934 -52.876 1.00 15.81 24 ILE B CA 1
ATOM 2935 C C . ILE D 3 24 ? 66.784 -8.308 -52.801 1.00 17.04 24 ILE B C 1
ATOM 2936 O O . ILE D 3 24 ? 66.209 -8.741 -53.802 1.00 16.95 24 ILE B O 1
ATOM 2941 N N . VAL D 3 25 ? 66.165 -8.131 -51.630 1.00 18.53 25 VAL B N 1
ATOM 2942 C CA . VAL D 3 25 ? 64.742 -8.449 -51.464 1.00 17.66 25 VAL B CA 1
ATOM 2943 C C . VAL D 3 25 ? 63.856 -7.515 -52.277 1.00 19.44 25 VAL B C 1
ATOM 2944 O O . VAL D 3 25 ? 62.812 -7.946 -52.777 1.00 22.41 25 VAL B O 1
ATOM 2948 N N . GLN D 3 26 ? 64.253 -6.244 -52.397 1.00 17.97 26 GLN B N 1
ATOM 2949 C CA . GLN D 3 26 ? 63.490 -5.276 -53.189 1.00 16.49 26 GLN B CA 1
ATOM 2950 C C . GLN D 3 26 ? 63.548 -5.677 -54.647 1.00 15.64 26 GLN B C 1
ATOM 2951 O O . GLN D 3 26 ? 62.556 -5.598 -55.365 1.00 17.50 26 GLN B O 1
ATOM 2957 N N . ALA D 3 27 ? 64.736 -6.074 -55.084 1.00 15.71 27 ALA B N 1
ATOM 2958 C CA . ALA D 3 27 ? 64.950 -6.477 -56.465 1.00 14.08 27 ALA B CA 1
ATOM 2959 C C . ALA D 3 27 ? 64.032 -7.641 -56.799 1.00 13.93 27 ALA B C 1
ATOM 2960 O O . ALA D 3 27 ? 63.272 -7.588 -57.761 1.00 14.02 27 ALA B O 1
ATOM 2962 N N . LEU D 3 28 ? 64.086 -8.685 -55.984 1.00 15.37 28 LEU B N 1
ATOM 2963 C CA . LEU D 3 28 ? 63.247 -9.848 -56.220 1.00 14.13 28 LEU B CA 1
ATOM 2964 C C . LEU D 3 28 ? 61.773 -9.452 -56.134 1.00 15.70 28 LEU B C 1
ATOM 2965 O O . LEU D 3 28 ? 60.962 -9.876 -56.954 1.00 14.94 28 LEU B O 1
ATOM 2970 N N . GLN D 3 29 ? 61.432 -8.617 -55.158 1.00 14.77 29 GLN B N 1
ATOM 2971 C CA . GLN D 3 29 ? 60.052 -8.187 -55.005 1.00 15.06 29 GLN B CA 1
ATOM 2972 C C . GLN D 3 29 ? 59.540 -7.505 -56.267 1.00 16.22 29 GLN B C 1
ATOM 2973 O O . GLN D 3 29 ? 58.523 -7.908 -56.836 1.00 16.28 29 GLN B O 1
ATOM 2979 N N . GLN D 3 30 ? 60.252 -6.469 -56.696 1.00 15.25 30 GLN B N 1
ATOM 2980 C CA . GLN D 3 30 ? 59.866 -5.709 -57.871 1.00 15.65 30 GLN B CA 1
ATOM 2981 C C . GLN D 3 30 ? 59.942 -6.525 -59.160 1.00 16.86 30 GLN B C 1
ATOM 2982 O O . GLN D 3 30 ? 59.344 -6.162 -60.174 1.00 18.57 30 GLN B O 1
ATOM 2988 N N . TYR D 3 31 ? 60.662 -7.639 -59.116 1.00 18.73 31 TYR B N 1
ATOM 2989 C CA . TYR D 3 31 ? 60.792 -8.509 -60.279 1.00 19.22 31 TYR B CA 1
ATOM 2990 C C . TYR D 3 31 ? 59.903 -9.751 -60.155 1.00 19.07 31 TYR B C 1
ATOM 2991 O O . TYR D 3 31 ? 59.889 -10.590 -61.052 1.00 18.36 31 TYR B O 1
ATOM 3000 N N . SER D 3 32 ? 59.163 -9.860 -59.050 1.00 19.44 32 SER B N 1
ATOM 3001 C CA . SER D 3 32 ? 58.324 -11.035 -58.799 1.00 20.43 32 SER B CA 1
ATOM 3002 C C . SER D 3 32 ? 57.239 -11.337 -59.837 1.00 21.96 32 SER B C 1
ATOM 3003 O O . SER D 3 32 ? 56.976 -12.500 -60.128 1.00 22.58 32 SER B O 1
ATOM 3006 N N . LYS D 3 33 ? 56.602 -10.311 -60.393 1.00 23.22 33 LYS B N 1
ATOM 3007 C CA . LYS D 3 33 ? 55.562 -10.545 -61.395 1.00 22.46 33 LYS B CA 1
ATOM 3008 C C . LYS D 3 33 ? 56.151 -11.246 -62.613 1.00 23.36 33 LYS B C 1
ATOM 3009 O O . LYS D 3 33 ? 55.625 -12.268 -63.066 1.00 22.77 33 LYS B O 1
ATOM 3015 N N . GLU D 3 34 ? 57.245 -10.696 -63.138 1.00 22.66 34 GLU B N 1
ATOM 3016 C CA . GLU D 3 34 ? 57.896 -11.274 -64.302 1.00 21.96 34 GLU B CA 1
ATOM 3017 C C . GLU D 3 34 ? 58.542 -12.610 -63.968 1.00 22.01 34 GLU B C 1
ATOM 3018 O O . GLU D 3 34 ? 58.620 -13.501 -64.820 1.00 21.50 34 GLU B O 1
ATOM 3024 N N . ALA D 3 35 ? 59.002 -12.751 -62.729 1.00 21.07 35 ALA B N 1
ATOM 3025 C CA . ALA D 3 35 ? 59.631 -13.994 -62.298 1.00 21.34 35 ALA B CA 1
ATOM 3026 C C . ALA D 3 35 ? 58.629 -15.150 -62.342 1.00 21.97 35 ALA B C 1
ATOM 3027 O O . ALA D 3 35 ? 58.934 -16.231 -62.854 1.00 20.45 35 ALA B O 1
ATOM 3029 N N . LYS D 3 36 ? 57.434 -14.917 -61.805 1.00 22.87 36 LYS B N 1
ATOM 3030 C CA . LYS D 3 36 ? 56.401 -15.945 -61.791 1.00 24.04 36 LYS B CA 1
ATOM 3031 C C . LYS D 3 36 ? 56.086 -16.324 -63.228 1.00 23.79 36 LYS B C 1
ATOM 3032 O O . LYS D 3 36 ? 56.018 -17.504 -63.575 1.00 24.99 36 LYS B O 1
ATOM 3038 N N . SER D 3 37 ? 55.900 -15.312 -64.063 1.00 23.22 37 SER B N 1
ATOM 3039 C CA . SER D 3 37 ? 55.610 -15.531 -65.471 1.00 22.85 37 SER B CA 1
ATOM 3040 C C . SER D 3 37 ? 56.686 -16.395 -66.132 1.00 23.72 37 SER B C 1
ATOM 3041 O O . SER D 3 37 ? 56.382 -17.398 -66.781 1.00 23.61 37 SER B O 1
ATOM 3044 N N . ILE D 3 38 ? 57.945 -16.001 -65.972 1.00 23.35 38 ILE B N 1
ATOM 3045 C CA . ILE D 3 38 ? 59.041 -16.753 -66.561 1.00 22.53 38 ILE B CA 1
ATOM 3046 C C . ILE D 3 38 ? 59.126 -18.147 -65.946 1.00 22.94 38 ILE B C 1
ATOM 3047 O O . ILE D 3 38 ? 59.201 -19.148 -66.663 1.00 24.13 38 ILE B O 1
ATOM 3052 N N . PHE D 3 39 ? 59.092 -18.213 -64.621 1.00 21.96 39 PHE B N 1
ATOM 3053 C CA . PHE D 3 39 ? 59.190 -19.489 -63.933 1.00 21.69 39 PHE B CA 1
ATOM 3054 C C . PHE D 3 39 ? 58.094 -20.483 -64.302 1.00 22.89 39 PHE B C 1
ATOM 3055 O O . PHE D 3 39 ? 58.349 -21.683 -64.408 1.00 22.27 39 PHE B O 1
ATOM 3063 N N . GLU D 3 40 ? 56.879 -19.991 -64.499 1.00 22.65 40 GLU B N 1
ATOM 3064 C CA . GLU D 3 40 ? 55.770 -20.881 -64.804 1.00 23.39 40 GLU B CA 1
ATOM 3065 C C . GLU D 3 40 ? 55.444 -21.122 -66.273 1.00 25.37 40 GLU B C 1
ATOM 3066 O O . GLU D 3 40 ? 54.959 -22.201 -66.612 1.00 27.30 40 GLU B O 1
ATOM 3072 N N . THR D 3 41 ? 55.703 -20.147 -67.145 1.00 25.43 41 THR B N 1
ATOM 3073 C CA . THR D 3 41 ? 55.351 -20.313 -68.555 1.00 25.70 41 THR B CA 1
ATOM 3074 C C . THR D 3 41 ? 56.460 -20.781 -69.496 1.00 27.46 41 THR B C 1
ATOM 3075 O O . THR D 3 41 ? 56.219 -20.976 -70.687 1.00 27.42 41 THR B O 1
ATOM 3079 N N . THR D 3 42 ? 57.664 -20.979 -68.975 1.00 28.48 42 THR B N 1
ATOM 3080 C CA . THR D 3 42 ? 58.769 -21.409 -69.822 1.00 30.98 42 THR B CA 1
ATOM 3081 C C . THR D 3 42 ? 58.781 -22.914 -70.058 1.00 33.16 42 THR B C 1
ATOM 3082 O O . THR D 3 42 ? 58.872 -23.694 -69.115 1.00 31.98 42 THR B O 1
ATOM 3086 N N . ALA D 3 43 ? 58.699 -23.305 -71.329 1.00 37.03 43 ALA B N 1
ATOM 3087 C CA . ALA D 3 43 ? 58.700 -24.712 -71.723 1.00 41.42 43 ALA B CA 1
ATOM 3088 C C . ALA D 3 43 ? 59.809 -25.481 -71.013 1.00 43.80 43 ALA B C 1
ATOM 3089 O O . ALA D 3 43 ? 60.956 -25.033 -70.968 1.00 44.61 43 ALA B O 1
ATOM 3091 N N . ALA D 3 44 ? 59.457 -26.644 -70.472 1.00 46.76 44 ALA B N 1
ATOM 3092 C CA . ALA D 3 44 ? 60.399 -27.481 -69.730 1.00 51.00 44 ALA B CA 1
ATOM 3093 C C . ALA D 3 44 ? 61.422 -28.244 -70.567 1.00 53.38 44 ALA B C 1
ATOM 3094 O O . ALA D 3 44 ? 62.528 -28.509 -70.092 1.00 54.91 44 ALA B O 1
ATOM 3096 N N . ASP D 3 45 ? 61.064 -28.611 -71.795 1.00 55.36 45 ASP B N 1
ATOM 3097 C CA . ASP D 3 45 ? 61.983 -29.357 -72.659 1.00 57.70 45 ASP B CA 1
ATOM 3098 C C . ASP D 3 45 ? 62.698 -30.463 -71.864 1.00 58.71 45 ASP B C 1
ATOM 3099 O O . ASP D 3 45 ? 63.932 -30.532 -71.843 1.00 59.29 45 ASP B O 1
ATOM 3101 N N . SER D 3 46 ? 61.908 -31.308 -71.201 1.00 58.95 46 SER B N 1
ATOM 3102 C CA . SER D 3 46 ? 62.422 -32.416 -70.396 1.00 59.13 46 SER B CA 1
ATOM 3103 C C . SER D 3 46 ? 63.274 -32.008 -69.188 1.00 59.19 46 SER B C 1
ATOM 3104 O O . SER D 3 46 ? 64.471 -31.738 -69.316 1.00 58.85 46 SER B O 1
ATOM 3107 N N . SER D 3 47 ? 62.629 -31.977 -68.022 1.00 58.90 47 SER B N 1
ATOM 3108 C CA . SER D 3 47 ? 63.249 -31.648 -66.736 1.00 58.07 47 SER B CA 1
ATOM 3109 C C . SER D 3 47 ? 64.423 -30.674 -66.772 1.00 57.50 47 SER B C 1
ATOM 3110 O O . SER D 3 47 ? 64.637 -29.971 -67.763 1.00 58.63 47 SER B O 1
ATOM 3112 N N . GLY D 3 48 ? 65.162 -30.634 -65.661 1.00 55.43 48 GLY B N 1
ATOM 3113 C CA . GLY D 3 48 ? 66.328 -29.770 -65.535 1.00 52.87 48 GLY B CA 1
ATOM 3114 C C . GLY D 3 48 ? 66.117 -28.270 -65.668 1.00 50.54 48 GLY B C 1
ATOM 3115 O O . GLY D 3 48 ? 66.903 -27.482 -65.142 1.00 50.12 48 GLY B O 1
ATOM 3116 N N . GLU D 3 49 ? 65.063 -27.876 -66.373 1.00 48.77 49 GLU B N 1
ATOM 3117 C CA . GLU D 3 49 ? 64.746 -26.470 -66.599 1.00 47.87 49 GLU B CA 1
ATOM 3118 C C . GLU D 3 49 ? 64.730 -25.558 -65.374 1.00 45.90 49 GLU B C 1
ATOM 3119 O O . GLU D 3 49 ? 65.315 -24.477 -65.405 1.00 46.45 49 GLU B O 1
ATOM 3125 N N . VAL D 3 50 ? 64.062 -25.980 -64.304 1.00 42.30 50 VAL B N 1
ATOM 3126 C CA . VAL D 3 50 ? 63.959 -25.145 -63.113 1.00 38.87 50 VAL B CA 1
ATOM 3127 C C . VAL D 3 50 ? 65.275 -24.647 -62.534 1.00 37.10 50 VAL B C 1
ATOM 3128 O O . VAL D 3 50 ? 65.338 -23.528 -62.024 1.00 35.81 50 VAL B O 1
ATOM 3132 N N . ILE D 3 51 ? 66.322 -25.462 -62.608 1.00 34.08 51 ILE B N 1
ATOM 3133 C CA . ILE D 3 51 ? 67.615 -25.050 -62.074 1.00 32.91 51 ILE B CA 1
ATOM 3134 C C . ILE D 3 51 ? 68.113 -23.824 -62.837 1.00 32.42 51 ILE B C 1
ATOM 3135 O O . ILE D 3 51 ? 68.666 -22.890 -62.250 1.00 31.47 51 ILE B O 1
ATOM 3137 N N . VAL D 3 52 ? 67.898 -23.838 -64.151 1.00 31.09 52 VAL B N 1
ATOM 3138 C CA . VAL D 3 52 ? 68.333 -22.760 -65.028 1.00 29.36 52 VAL B CA 1
ATOM 3139 C C . VAL D 3 52 ? 67.381 -21.571 -64.986 1.00 27.28 52 VAL B C 1
ATOM 3140 O O . VAL D 3 52 ? 67.797 -20.426 -65.187 1.00 26.86 52 VAL B O 1
ATOM 3144 N N . LEU D 3 53 ? 66.108 -21.836 -64.727 1.00 23.74 53 LEU B N 1
ATOM 3145 C CA . LEU D 3 53 ? 65.144 -20.754 -64.632 1.00 23.15 53 LEU B CA 1
ATOM 3146 C C . LEU D 3 53 ? 65.411 -19.986 -63.337 1.00 21.93 53 LEU B C 1
ATOM 3147 O O . LEU D 3 53 ? 65.377 -18.759 -63.314 1.00 21.39 53 LEU B O 1
ATOM 3152 N N . ALA D 3 54 ? 65.705 -20.716 -62.268 1.00 20.27 54 ALA B N 1
ATOM 3153 C CA . ALA D 3 54 ? 65.986 -20.092 -60.988 1.00 21.79 54 ALA B CA 1
ATOM 3154 C C . ALA D 3 54 ? 67.193 -19.155 -61.096 1.00 21.24 54 ALA B C 1
ATOM 3155 O O . ALA D 3 54 ? 67.169 -18.039 -60.586 1.00 23.45 54 ALA B O 1
ATOM 3157 N N . GLU D 3 55 ? 68.243 -19.608 -61.770 1.00 21.22 55 GLU B N 1
ATOM 3158 C CA . GLU D 3 55 ? 69.450 -18.807 -61.921 1.00 19.43 55 GLU B CA 1
ATOM 3159 C C . GLU D 3 55 ? 69.204 -17.563 -62.756 1.00 18.01 55 GLU B C 1
ATOM 3160 O O . GLU D 3 55 ? 69.601 -16.472 -62.369 1.00 17.44 55 GLU B O 1
ATOM 3166 N N . ASP D 3 56 ? 68.536 -17.726 -63.891 1.00 17.04 56 ASP B N 1
ATOM 3167 C CA . ASP D 3 56 ? 68.248 -16.597 -64.758 1.00 16.94 56 ASP B CA 1
ATOM 3168 C C . ASP D 3 56 ? 67.359 -15.551 -64.087 1.00 17.63 56 ASP B C 1
ATOM 3169 O O . ASP D 3 56 ? 67.638 -14.358 -64.187 1.00 15.48 56 ASP B O 1
ATOM 3174 N N . ILE D 3 57 ? 66.297 -16.000 -63.412 1.00 17.70 57 ILE B N 1
ATOM 3175 C CA . ILE D 3 57 ? 65.380 -15.103 -62.715 1.00 16.85 57 ILE B CA 1
ATOM 3176 C C . ILE D 3 57 ? 66.194 -14.255 -61.739 1.00 18.36 57 ILE B C 1
ATOM 3177 O O . ILE D 3 57 ? 66.113 -13.020 -61.738 1.00 18.18 57 ILE B O 1
ATOM 3182 N N . THR D 3 58 ? 66.969 -14.944 -60.908 1.00 17.42 58 THR B N 1
ATOM 3183 C CA . THR D 3 58 ? 67.811 -14.311 -59.904 1.00 17.61 58 THR B CA 1
ATOM 3184 C C . THR D 3 58 ? 68.716 -13.254 -60.524 1.00 18.98 58 THR B C 1
ATOM 3185 O O . THR D 3 58 ? 68.815 -12.132 -60.025 1.00 16.95 58 THR B O 1
ATOM 3189 N N . GLN D 3 59 ? 69.394 -13.630 -61.604 1.00 17.63 59 GLN B N 1
ATOM 3190 C CA . GLN D 3 59 ? 70.286 -12.708 -62.274 1.00 17.30 59 GLN B CA 1
ATOM 3191 C C . GLN D 3 59 ? 69.572 -11.459 -62.787 1.00 16.78 59 GLN B C 1
ATOM 3192 O O . GLN D 3 59 ? 70.022 -10.344 -62.534 1.00 15.82 59 GLN B O 1
ATOM 3198 N N . TYR D 3 60 ? 68.473 -11.649 -63.513 1.00 16.03 60 TYR B N 1
ATOM 3199 C CA . TYR D 3 60 ? 67.726 -10.522 -64.072 1.00 17.92 60 TYR B CA 1
ATOM 3200 C C . TYR D 3 60 ? 67.183 -9.626 -62.978 1.00 18.50 60 TYR B C 1
ATOM 3201 O O . TYR D 3 60 ? 67.130 -8.406 -63.129 1.00 18.27 60 TYR B O 1
ATOM 3210 N N . ALA D 3 61 ? 66.776 -10.243 -61.876 1.00 17.58 61 ALA B N 1
ATOM 3211 C CA . ALA D 3 61 ? 66.247 -9.502 -60.751 1.00 16.62 61 ALA B CA 1
ATOM 3212 C C . ALA D 3 61 ? 67.320 -8.653 -60.078 1.00 16.74 61 ALA B C 1
ATOM 3213 O O . ALA D 3 61 ? 67.092 -7.475 -59.795 1.00 17.01 61 ALA B O 1
ATOM 3215 N N . LEU D 3 62 ? 68.494 -9.243 -59.853 1.00 16.46 62 LEU B N 1
ATOM 3216 C CA . LEU D 3 62 ? 69.583 -8.566 -59.150 1.00 16.29 62 LEU B CA 1
ATOM 3217 C C . LEU D 3 62 ? 70.556 -7.673 -59.916 1.00 17.49 62 LEU B C 1
ATOM 3218 O O . LEU D 3 62 ? 71.012 -6.667 -59.368 1.00 18.80 62 LEU B O 1
ATOM 3223 N N . GLU D 3 63 ? 70.897 -8.031 -61.152 1.00 17.37 63 GLU B N 1
ATOM 3224 C CA . GLU D 3 63 ? 71.866 -7.245 -61.918 1.00 16.19 63 GLU B CA 1
ATOM 3225 C C . GLU D 3 63 ? 71.427 -5.805 -62.098 1.00 16.75 63 GLU B C 1
ATOM 3226 O O . GLU D 3 63 ? 72.245 -4.905 -62.353 1.00 13.58 63 GLU B O 1
ATOM 3232 N N . VAL D 3 64 ? 70.131 -5.598 -61.910 1.00 15.13 64 VAL B N 1
ATOM 3233 C CA . VAL D 3 64 ? 69.504 -4.303 -62.084 1.00 13.79 64 VAL B CA 1
ATOM 3234 C C . VAL D 3 64 ? 69.609 -3.430 -60.821 1.00 15.75 64 VAL B C 1
ATOM 3235 O O . VAL D 3 64 ? 69.401 -2.218 -60.866 1.00 13.45 64 VAL B O 1
ATOM 3239 N N . ALA D 3 65 ? 69.983 -4.056 -59.707 1.00 15.52 65 ALA B N 1
ATOM 3240 C CA . ALA D 3 65 ? 70.098 -3.375 -58.425 1.00 14.23 65 ALA B CA 1
ATOM 3241 C C . ALA D 3 65 ? 71.516 -3.407 -57.865 1.00 15.70 65 ALA B C 1
ATOM 3242 O O . ALA D 3 65 ? 71.710 -3.446 -56.649 1.00 16.79 65 ALA B O 1
ATOM 3244 N N . GLU D 3 66 ? 72.506 -3.382 -58.746 1.00 16.32 66 GLU B N 1
ATOM 3245 C CA . GLU D 3 66 ? 73.907 -3.445 -58.330 1.00 17.31 66 GLU B CA 1
ATOM 3246 C C . GLU D 3 66 ? 74.463 -2.081 -57.876 1.00 17.62 66 GLU B C 1
ATOM 3247 O O . GLU D 3 66 ? 73.774 -1.061 -57.975 1.00 15.77 66 GLU B O 1
ATOM 3253 N N . THR D 3 67 ? 75.690 -2.071 -57.350 1.00 16.58 67 THR B N 1
ATOM 3254 C CA . THR D 3 67 ? 76.318 -0.818 -56.917 1.00 15.41 67 THR B CA 1
ATOM 3255 C C . THR D 3 67 ? 77.763 -0.654 -57.390 1.00 14.17 67 THR B C 1
ATOM 3256 O O . THR D 3 67 ? 78.415 -1.619 -57.775 1.00 13.75 67 THR B O 1
ATOM 3260 N N . TYR D 3 68 ? 78.225 0.599 -57.357 1.00 13.72 68 TYR B N 1
ATOM 3261 C CA . TYR D 3 68 ? 79.583 1.023 -57.702 1.00 10.65 68 TYR B CA 1
ATOM 3262 C C . TYR D 3 68 ? 80.518 -0.152 -57.999 1.00 10.95 68 TYR B C 1
ATOM 3263 O O . TYR D 3 68 ? 81.215 -0.636 -57.110 1.00 11.30 68 TYR B O 1
ATOM 3272 N N . PRO D 3 69 ? 80.558 -0.611 -59.259 1.00 10.88 69 PRO B N 1
ATOM 3273 C CA . PRO D 3 69 ? 81.414 -1.738 -59.645 1.00 12.96 69 PRO B CA 1
ATOM 3274 C C . PRO D 3 69 ? 82.926 -1.563 -59.467 1.00 15.24 69 PRO B C 1
ATOM 3275 O O . PRO D 3 69 ? 83.481 -0.469 -59.632 1.00 16.14 69 PRO B O 1
ATOM 3279 N N . ILE D 3 70 ? 83.581 -2.667 -59.135 1.00 14.73 70 ILE B N 1
ATOM 3280 C CA . ILE D 3 70 ? 85.025 -2.691 -58.992 1.00 15.42 70 ILE B CA 1
ATOM 3281 C C . ILE D 3 70 ? 85.504 -3.481 -60.204 1.00 17.82 70 ILE B C 1
ATOM 3282 O O . ILE D 3 70 ? 84.878 -4.481 -60.594 1.00 15.37 70 ILE B O 1
ATOM 3287 N N . ASN D 3 71 ? 86.593 -3.014 -60.809 1.00 17.95 71 ASN B N 1
ATOM 3288 C CA . ASN D 3 71 ? 87.146 -3.649 -61.998 1.00 19.57 71 ASN B CA 1
ATOM 3289 C C . ASN D 3 71 ? 87.899 -4.942 -61.686 1.00 19.55 71 ASN B C 1
ATOM 3290 O O . ASN D 3 71 ? 89.113 -5.033 -61.869 1.00 17.49 71 ASN B O 1
ATOM 3295 N N . ARG D 3 72 ? 87.158 -5.940 -61.217 1.00 19.80 72 ARG B N 1
ATOM 3296 C CA . ARG D 3 72 ? 87.725 -7.230 -60.865 1.00 20.76 72 ARG B CA 1
ATOM 3297 C C . ARG D 3 72 ? 86.669 -8.310 -61.066 1.00 21.68 72 ARG B C 1
ATOM 3298 O O . ARG D 3 72 ? 85.535 -8.185 -60.593 1.00 22.06 72 ARG B O 1
ATOM 3306 N N . ARG D 3 73 ? 87.046 -9.371 -61.767 1.00 21.45 73 ARG B N 1
ATOM 3307 C CA . ARG D 3 73 ? 86.125 -10.467 -62.042 1.00 22.69 73 ARG B CA 1
ATOM 3308 C C . ARG D 3 73 ? 86.822 -11.802 -61.830 1.00 23.80 73 ARG B C 1
ATOM 3309 O O . ARG D 3 73 ? 88.047 -11.889 -61.905 1.00 22.64 73 ARG B O 1
ATOM 3317 N N . PHE D 3 74 ? 86.034 -12.839 -61.563 1.00 24.68 74 PHE B N 1
ATOM 3318 C CA . PHE D 3 74 ? 86.574 -14.185 -61.389 1.00 24.62 74 PHE B CA 1
ATOM 3319 C C . PHE D 3 74 ? 85.532 -15.209 -61.841 1.00 24.17 74 PHE B C 1
ATOM 3320 O O . PHE D 3 74 ? 84.330 -14.931 -61.833 1.00 23.41 74 PHE B O 1
ATOM 3328 N N . ALA D 3 75 ? 85.995 -16.385 -62.246 1.00 24.67 75 ALA B N 1
ATOM 3329 C CA . ALA D 3 75 ? 85.095 -17.447 -62.682 1.00 24.66 75 ALA B CA 1
ATOM 3330 C C . ALA D 3 75 ? 84.933 -18.449 -61.540 1.00 25.28 75 ALA B C 1
ATOM 3331 O O . ALA D 3 75 ? 85.838 -18.629 -60.727 1.00 25.18 75 ALA B O 1
ATOM 3333 N N . GLY D 3 76 ? 83.776 -19.097 -61.477 1.00 26.54 76 GLY B N 1
ATOM 3334 C CA . GLY D 3 76 ? 83.519 -20.055 -60.413 1.00 26.45 76 GLY B CA 1
ATOM 3335 C C . GLY D 3 76 ? 82.104 -20.580 -60.531 1.00 27.17 76 GLY B C 1
ATOM 3336 O O . GLY D 3 76 ? 81.302 -20.019 -61.280 1.00 26.42 76 GLY B O 1
ATOM 3337 N N . PHE D 3 77 ? 81.777 -21.640 -59.795 1.00 28.64 77 PHE B N 1
ATOM 3338 C CA . PHE D 3 77 ? 80.438 -22.223 -59.890 1.00 30.80 77 PHE B CA 1
ATOM 3339 C C . PHE D 3 77 ? 79.299 -21.420 -59.280 1.00 29.83 77 PHE B C 1
ATOM 3340 O O . PHE D 3 77 ? 78.123 -21.718 -59.527 1.00 30.38 77 PHE B O 1
ATOM 3348 N N . ILE D 3 78 ? 79.632 -20.404 -58.492 1.00 28.74 78 ILE B N 1
ATOM 3349 C CA . ILE D 3 78 ? 78.598 -19.572 -57.905 1.00 27.63 78 ILE B CA 1
ATOM 3350 C C . ILE D 3 78 ? 77.841 -18.911 -59.053 1.00 25.27 78 ILE B C 1
ATOM 3351 O O . ILE D 3 78 ? 78.443 -18.371 -59.976 1.00 24.21 78 ILE B O 1
ATOM 3356 N N . ASP D 3 79 ? 76.517 -18.986 -58.990 1.00 23.68 79 ASP B N 1
ATOM 3357 C CA . ASP D 3 79 ? 75.636 -18.445 -60.016 1.00 22.67 79 ASP B CA 1
ATOM 3358 C C . ASP D 3 79 ? 75.788 -16.963 -60.329 1.00 21.45 79 ASP B C 1
ATOM 3359 O O . ASP D 3 79 ? 76.008 -16.586 -61.471 1.00 21.60 79 ASP B O 1
ATOM 3364 N N . TYR D 3 80 ? 75.658 -16.123 -59.312 1.00 22.28 80 TYR B N 1
ATOM 3365 C CA . TYR D 3 80 ? 75.741 -14.677 -59.492 1.00 20.40 80 TYR B CA 1
ATOM 3366 C C . TYR D 3 80 ? 76.829 -14.092 -58.593 1.00 19.60 80 TYR B C 1
ATOM 3367 O O . TYR D 3 80 ? 76.823 -14.314 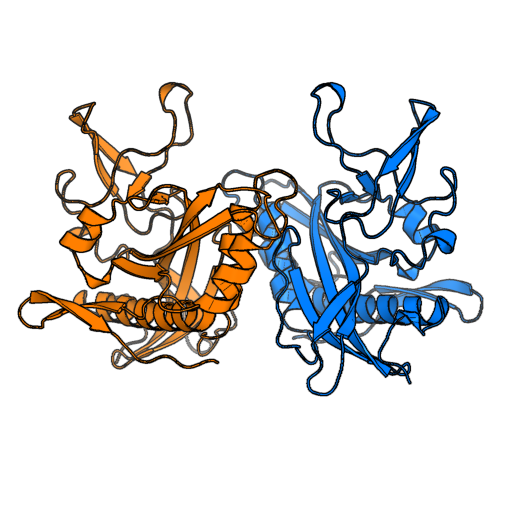-57.384 1.00 21.32 80 TYR B O 1
ATOM 3376 N N . LYS D 3 81 ? 77.762 -13.348 -59.180 1.00 18.14 81 LYS B N 1
ATOM 3377 C CA . LYS D 3 81 ? 78.846 -12.755 -58.406 1.00 16.49 81 LYS B CA 1
ATOM 3378 C C . LYS D 3 81 ? 79.277 -11.415 -58.983 1.00 15.89 81 LYS B C 1
ATOM 3379 O O . LYS D 3 81 ? 79.263 -11.222 -60.189 1.00 16.66 81 LYS B O 1
ATOM 3381 N N . ARG D 3 82 ? 79.661 -10.494 -58.109 1.00 14.15 82 ARG B N 1
ATOM 3382 C CA . ARG D 3 82 ? 80.115 -9.180 -58.527 1.00 13.75 82 ARG B CA 1
ATOM 3383 C C . ARG D 3 82 ? 80.988 -8.584 -57.437 1.00 13.77 82 ARG B C 1
ATOM 3384 O O . ARG D 3 82 ? 80.624 -8.618 -56.264 1.00 14.54 82 ARG B O 1
ATOM 3392 N N . VAL D 3 83 ? 82.150 -8.066 -57.825 1.00 14.22 83 VAL B N 1
ATOM 3393 C CA . VAL D 3 83 ? 83.056 -7.407 -56.885 1.00 14.69 83 VAL B CA 1
ATOM 3394 C C . VAL D 3 83 ? 82.633 -5.940 -57.013 1.00 15.90 83 VAL B C 1
ATOM 3395 O O . VAL D 3 83 ? 82.627 -5.396 -58.119 1.00 14.83 83 VAL B O 1
ATOM 3399 N N . ARG D 3 84 ? 82.283 -5.304 -55.897 1.00 14.66 84 ARG B N 1
ATOM 3400 C CA . ARG D 3 84 ? 81.788 -3.934 -55.941 1.00 15.16 84 ARG B CA 1
ATOM 3401 C C . ARG D 3 84 ? 82.052 -3.176 -54.641 1.00 15.63 84 ARG B C 1
ATOM 3402 O O . ARG D 3 84 ? 82.516 -3.749 -53.667 1.00 15.28 84 ARG B O 1
ATOM 3410 N N . TRP D 3 85 ? 81.747 -1.880 -54.643 1.00 15.76 85 TRP B N 1
ATOM 3411 C CA . TRP D 3 85 ? 81.889 -1.042 -53.455 1.00 14.84 85 TRP B CA 1
ATOM 3412 C C . TRP D 3 85 ? 80.489 -0.929 -52.860 1.00 14.81 85 TRP B C 1
ATOM 3413 O O . TRP D 3 85 ? 79.526 -0.633 -53.571 1.00 12.76 85 TRP B O 1
ATOM 3424 N N . LEU D 3 86 ? 80.370 -1.168 -51.564 1.00 13.99 86 LEU B N 1
ATOM 3425 C CA . LEU D 3 86 ? 79.080 -1.064 -50.921 1.00 15.79 86 LEU B CA 1
ATOM 3426 C C . LEU D 3 86 ? 79.078 0.152 -49.999 1.00 17.40 86 LEU B C 1
ATOM 3427 O O . LEU D 3 86 ? 79.717 0.150 -48.948 1.00 16.65 86 LEU B O 1
ATOM 3432 N N . PRO D 3 87 ? 78.372 1.219 -50.390 1.00 18.32 87 PRO B N 1
ATOM 3433 C CA . PRO D 3 87 ? 78.355 2.392 -49.511 1.00 17.47 87 PRO B CA 1
ATOM 3434 C C . PRO D 3 87 ? 77.578 2.116 -48.229 1.00 17.61 87 PRO B C 1
ATOM 3435 O O . PRO D 3 87 ? 76.557 1.432 -48.250 1.00 17.72 87 PRO B O 1
ATOM 3439 N N . SER D 3 88 ? 78.073 2.631 -47.111 1.00 17.10 88 SER B N 1
ATOM 3440 C CA . SER D 3 88 ? 77.400 2.440 -45.833 1.00 18.12 88 SER B CA 1
ATOM 3441 C C . SER D 3 88 ? 77.985 3.400 -44.812 1.00 17.66 88 SER B C 1
ATOM 3442 O O . SER D 3 88 ? 79.006 4.020 -45.049 1.00 17.70 88 SER B O 1
ATOM 3445 N N . PRO D 3 89 ? 77.343 3.528 -43.652 1.00 19.30 89 PRO B N 1
ATOM 3446 C CA . PRO D 3 89 ? 77.898 4.451 -42.665 1.00 20.67 89 PRO B CA 1
ATOM 3447 C C . PRO D 3 89 ? 79.167 3.912 -42.023 1.00 21.12 89 PRO B C 1
ATOM 3448 O O . PRO D 3 89 ? 79.913 4.655 -41.397 1.00 22.19 89 PRO B O 1
ATOM 3452 N N . HIS D 3 90 ? 79.418 2.618 -42.193 1.00 21.87 90 HIS B N 1
ATOM 3453 C CA . HIS D 3 90 ? 80.606 2.001 -41.623 1.00 21.65 90 HIS B CA 1
ATOM 3454 C C . HIS D 3 90 ? 81.805 2.335 -42.499 1.00 21.13 90 HIS B C 1
ATOM 3455 O O . HIS D 3 90 ? 82.960 2.177 -42.088 1.00 22.21 90 HIS B O 1
ATOM 3462 N N . GLY D 3 91 ? 81.512 2.782 -43.715 1.00 19.44 91 GLY B N 1
ATOM 3463 C CA . GLY D 3 91 ? 82.544 3.124 -44.678 1.00 18.29 91 GLY B CA 1
ATOM 3464 C C . GLY D 3 91 ? 82.167 2.572 -46.046 1.00 17.59 91 GLY B C 1
ATOM 3465 O O . GLY D 3 91 ? 81.201 1.810 -46.164 1.00 17.22 91 GLY B O 1
ATOM 3466 N N . LEU D 3 92 ? 82.899 2.969 -47.082 1.00 15.12 92 LEU B N 1
ATOM 3467 C CA . LEU D 3 92 ? 82.631 2.469 -48.427 1.00 15.81 92 LEU B CA 1
ATOM 3468 C C . LEU D 3 92 ? 83.372 1.134 -48.515 1.00 17.18 92 LEU B C 1
ATOM 3469 O O . LEU D 3 92 ? 84.575 1.077 -48.801 1.00 16.23 92 LEU B O 1
ATOM 3474 N N . LEU D 3 93 ? 82.631 0.061 -48.271 1.00 16.48 93 LEU B N 1
ATOM 3475 C CA . LEU D 3 93 ? 83.206 -1.266 -48.239 1.00 16.34 93 LEU B CA 1
ATOM 3476 C C . LEU D 3 93 ? 83.329 -2.057 -49.528 1.00 16.48 93 LEU B C 1
ATOM 3477 O O . LEU D 3 93 ? 82.354 -2.246 -50.263 1.00 17.87 93 LEU B O 1
ATOM 3482 N N . PRO D 3 94 ? 84.551 -2.515 -49.828 1.00 15.27 94 PRO B N 1
ATOM 3483 C CA . PRO D 3 94 ? 84.782 -3.315 -51.034 1.00 15.20 94 PRO B CA 1
ATOM 3484 C C . PRO D 3 94 ? 84.083 -4.658 -50.718 1.00 16.69 94 PRO B C 1
ATOM 3485 O O . PRO D 3 94 ? 84.219 -5.197 -49.609 1.00 16.04 94 PRO B O 1
ATOM 3489 N N . GLN D 3 95 ? 83.323 -5.192 -51.668 1.00 15.66 95 GLN B N 1
ATOM 3490 C CA . GLN D 3 95 ? 82.589 -6.421 -51.407 1.00 14.46 95 GLN B CA 1
ATOM 3491 C C . GLN D 3 95 ? 82.457 -7.365 -52.595 1.00 15.30 95 GLN B C 1
ATOM 3492 O O . GLN D 3 95 ? 82.352 -6.934 -53.739 1.00 15.38 95 GLN B O 1
ATOM 3498 N N . VAL D 3 96 ? 82.473 -8.665 -52.306 1.00 15.93 96 VAL B N 1
ATOM 3499 C CA . VAL D 3 96 ? 82.285 -9.688 -53.326 1.00 13.80 96 VAL B CA 1
ATOM 3500 C C . VAL D 3 96 ? 80.897 -10.264 -53.051 1.00 14.67 96 VAL B C 1
ATOM 3501 O O . VAL D 3 96 ? 80.726 -11.072 -52.140 1.00 15.13 96 VAL B O 1
ATOM 3505 N N . LEU D 3 97 ? 79.894 -9.830 -53.806 1.00 16.60 97 LEU B N 1
ATOM 3506 C CA . LEU D 3 97 ? 78.542 -10.348 -53.589 1.00 17.22 97 LEU B CA 1
ATOM 3507 C C . LEU D 3 97 ? 78.427 -11.724 -54.213 1.00 17.76 97 LEU B C 1
ATOM 3508 O O . LEU D 3 97 ? 78.704 -11.895 -55.401 1.00 18.14 97 LEU B O 1
ATOM 3513 N N . LEU D 3 98 ? 78.024 -12.699 -53.403 1.00 19.82 98 LEU B N 1
ATOM 3514 C CA . LEU D 3 98 ? 77.854 -14.082 -53.854 1.00 20.94 98 LEU B CA 1
ATOM 3515 C C . LEU D 3 98 ? 76.435 -14.541 -53.568 1.00 21.94 98 LEU B C 1
ATOM 3516 O O . LEU D 3 98 ? 76.000 -14.538 -52.417 1.00 21.95 98 LEU B O 1
ATOM 3521 N N . VAL D 3 99 ? 75.693 -14.914 -54.600 1.00 21.35 99 VAL B N 1
ATOM 3522 C CA . VAL D 3 99 ? 74.355 -15.407 -54.348 1.00 20.28 99 VAL B CA 1
ATOM 3523 C C . VAL D 3 99 ? 74.130 -16.645 -55.185 1.00 20.68 99 VAL B C 1
ATOM 3524 O O . VAL D 3 99 ? 74.592 -16.755 -56.322 1.00 20.72 99 VAL B O 1
ATOM 3528 N N . ASP D 3 100 ? 73.430 -17.597 -54.596 1.00 21.29 100 ASP B N 1
ATOM 3529 C CA . ASP D 3 100 ? 73.183 -18.845 -55.269 1.00 22.46 100 ASP B CA 1
ATOM 3530 C C . ASP D 3 100 ? 71.704 -19.123 -55.363 1.00 21.35 100 ASP B C 1
ATOM 3531 O O . ASP D 3 100 ? 70.981 -18.989 -54.377 1.00 23.50 100 ASP B O 1
ATOM 3536 N N . ALA D 3 101 ? 71.263 -19.509 -56.555 1.00 19.63 101 ALA B N 1
ATOM 3537 C CA . ALA D 3 101 ? 69.859 -19.809 -56.799 1.00 20.97 101 ALA B CA 1
ATOM 3538 C C . ALA D 3 101 ? 69.578 -21.310 -56.655 1.00 22.37 101 ALA B C 1
ATOM 3539 O O . ALA D 3 101 ? 70.371 -22.148 -57.092 1.00 22.04 101 ALA B O 1
ATOM 3541 N N . LYS D 3 102 ? 68.446 -21.633 -56.034 1.00 23.84 102 LYS B N 1
ATOM 3542 C CA . LYS D 3 102 ? 68.029 -23.017 -55.811 1.00 25.68 102 LYS B CA 1
ATOM 3543 C C . LYS D 3 102 ? 66.564 -23.146 -56.192 1.00 26.14 102 LYS B C 1
ATOM 3544 O O . LYS D 3 102 ? 65.789 -22.199 -56.045 1.00 25.90 102 LYS B O 1
ATOM 3550 N N . ALA D 3 103 ? 66.192 -24.321 -56.678 1.00 26.26 103 ALA B N 1
ATOM 3551 C CA . ALA D 3 103 ? 64.812 -24.592 -57.038 1.00 27.34 103 ALA B CA 1
ATOM 3552 C C . ALA D 3 103 ? 64.462 -25.820 -56.225 1.00 27.53 103 ALA B C 1
ATOM 3553 O O . ALA D 3 103 ? 65.211 -26.792 -56.219 1.00 27.65 103 ALA B O 1
ATOM 3555 N N . SER D 3 104 ? 63.338 -25.783 -55.526 1.00 27.40 104 SER B N 1
ATOM 3556 C CA . SER D 3 104 ? 62.956 -26.914 -54.704 1.00 26.97 104 SER B CA 1
ATOM 3557 C C . SER D 3 104 ? 61.465 -27.000 -54.499 1.00 26.81 104 SER B C 1
ATOM 3558 O O . SER D 3 104 ? 60.751 -26.003 -54.606 1.00 26.26 104 SER B O 1
ATOM 3561 N N . THR D 3 105 ? 61.012 -28.215 -54.210 1.00 27.62 105 THR B N 1
ATOM 3562 C CA . THR D 3 105 ? 59.612 -28.498 -53.951 1.00 28.69 105 THR B CA 1
ATOM 3563 C C . THR D 3 105 ? 59.387 -28.472 -52.441 1.00 29.24 105 THR B C 1
ATOM 3564 O O . THR D 3 105 ? 58.271 -28.686 -51.974 1.00 29.59 105 THR B O 1
ATOM 3568 N N . GLU D 3 106 ? 60.458 -28.224 -51.688 1.00 29.21 106 GLU B N 1
ATOM 3569 C CA . GLU D 3 106 ? 60.382 -28.144 -50.229 1.00 31.03 106 GLU B CA 1
ATOM 3570 C C . GLU D 3 106 ? 60.534 -26.681 -49.788 1.00 32.38 106 GLU B C 1
ATOM 3571 O O . GLU D 3 106 ? 61.400 -25.963 -50.290 1.00 32.87 106 GLU B O 1
ATOM 3577 N N . LYS D 3 107 ? 59.690 -26.252 -48.847 1.00 33.53 107 LYS B N 1
ATOM 3578 C CA . LYS D 3 107 ? 59.687 -24.876 -48.341 1.00 33.37 107 LYS B CA 1
ATOM 3579 C C . LYS D 3 107 ? 60.469 -24.696 -47.043 1.00 33.89 107 LYS B C 1
ATOM 3580 O O . LYS D 3 107 ? 60.218 -23.765 -46.278 1.00 33.68 107 LYS B O 1
ATOM 3582 N N . ASN D 3 108 ? 61.425 -25.582 -46.804 1.00 34.96 108 ASN B N 1
ATOM 3583 C CA . ASN D 3 108 ? 62.250 -25.523 -45.601 1.00 36.70 108 ASN B CA 1
ATOM 3584 C C . ASN D 3 108 ? 63.596 -26.124 -45.973 1.00 38.20 108 ASN B C 1
ATOM 3585 O O . ASN D 3 108 ? 63.669 -26.968 -46.862 1.00 42.56 108 ASN B O 1
ATOM 3590 N N . ARG D 3 109 ? 64.661 -25.697 -45.311 1.00 37.74 109 ARG B N 1
ATOM 3591 C CA . ARG D 3 109 ? 65.989 -26.240 -45.589 1.00 36.55 109 ARG B CA 1
ATOM 3592 C C . ARG D 3 109 ? 66.502 -25.954 -46.999 1.00 35.26 109 ARG B C 1
ATOM 3593 O O . ARG D 3 109 ? 65.733 -25.731 -47.932 1.00 34.77 109 ARG B O 1
ATOM 3595 N N . ASP D 3 110 ? 67.820 -25.978 -47.139 1.00 34.72 110 ASP B N 1
ATOM 3596 C CA . ASP D 3 110 ? 68.473 -25.744 -48.416 1.00 34.16 110 ASP B CA 1
ATOM 3597 C C . ASP D 3 110 ? 69.753 -26.567 -48.406 1.00 33.65 110 ASP B C 1
ATOM 3598 O O . ASP D 3 110 ? 70.368 -26.747 -47.352 1.00 32.64 110 ASP B O 1
ATOM 3603 N N . THR D 3 111 ? 70.147 -27.080 -49.566 1.00 32.61 111 THR B N 1
ATOM 3604 C CA . THR D 3 111 ? 71.362 -27.879 -49.650 1.00 33.82 111 THR B CA 1
ATOM 3605 C C . THR D 3 111 ? 72.529 -27.027 -50.122 1.00 33.17 111 THR B C 1
ATOM 3606 O O . THR D 3 111 ? 72.372 -26.165 -50.986 1.00 33.70 111 THR B O 1
ATOM 3610 N N . LEU D 3 112 ? 73.702 -27.271 -49.554 1.00 32.08 112 LEU B N 1
ATOM 3611 C CA . LEU D 3 112 ? 74.891 -26.513 -49.921 1.00 32.20 112 LEU B CA 1
ATOM 3612 C C . LEU D 3 112 ? 76.082 -27.398 -50.233 1.00 32.93 112 LEU B C 1
ATOM 3613 O O . LEU D 3 112 ? 76.288 -28.427 -49.584 1.00 32.23 112 LEU B O 1
ATOM 3618 N N . GLN D 3 113 ? 76.858 -26.991 -51.233 1.00 33.42 113 GLN B N 1
ATOM 3619 C CA . GLN D 3 113 ? 78.083 -27.693 -51.585 1.00 35.21 113 GLN B CA 1
ATOM 3620 C C . GLN D 3 113 ? 79.076 -27.036 -50.632 1.00 35.44 113 GLN B C 1
ATOM 3621 O O . GLN D 3 113 ? 78.809 -25.944 -50.136 1.00 36.40 113 GLN B O 1
ATOM 3627 N N . ARG D 3 114 ? 80.209 -27.674 -50.371 1.00 36.25 114 ARG B N 1
ATOM 3628 C CA . ARG D 3 114 ? 81.193 -27.093 -49.462 1.00 36.33 114 ARG B CA 1
ATOM 3629 C C . ARG D 3 114 ? 81.729 -25.791 -50.044 1.00 34.93 114 ARG B C 1
ATOM 3630 O O . ARG D 3 114 ? 82.196 -24.915 -49.318 1.00 34.72 114 ARG B O 1
ATOM 3638 N N . SER D 3 115 ? 81.651 -25.667 -51.362 1.00 33.45 115 SER B N 1
ATOM 3639 C CA . SER D 3 115 ? 82.131 -24.476 -52.042 1.00 33.37 115 SER B CA 1
ATOM 3640 C C . SER D 3 115 ? 81.190 -23.286 -51.826 1.00 33.33 115 SER B C 1
ATOM 3641 O O . SER D 3 115 ? 81.503 -22.157 -52.215 1.00 33.25 115 SER B O 1
ATOM 3644 N N . GLN D 3 116 ? 80.047 -23.545 -51.197 1.00 32.11 116 GLN B N 1
ATOM 3645 C CA . GLN D 3 116 ? 79.058 -22.508 -50.930 1.00 31.68 116 GLN B CA 1
ATOM 3646 C C . GLN D 3 116 ? 78.940 -22.216 -49.435 1.00 31.74 116 GLN B C 1
ATOM 3647 O O . GLN D 3 116 ? 78.319 -21.235 -49.045 1.00 32.66 116 GLN B O 1
ATOM 3653 N N . LEU D 3 117 ? 79.540 -23.071 -48.609 1.00 31.95 117 LEU B N 1
ATOM 3654 C CA . LEU D 3 117 ? 79.505 -22.916 -47.155 1.00 32.61 117 LEU B CA 1
ATOM 3655 C C . LEU D 3 117 ? 80.407 -21.746 -46.724 1.00 33.05 117 LEU B C 1
ATOM 3656 O O . LEU D 3 117 ? 81.623 -21.785 -46.910 1.00 32.28 117 LEU B O 1
ATOM 3661 N N . PRO D 3 118 ? 79.812 -20.693 -46.133 1.00 32.99 118 PRO B N 1
ATOM 3662 C CA . PRO D 3 118 ? 80.498 -19.482 -45.660 1.00 33.42 118 PRO B CA 1
ATOM 3663 C C . PRO D 3 118 ? 81.397 -19.631 -44.426 1.00 33.36 118 PRO B C 1
ATOM 3664 O O . PRO D 3 118 ? 82.420 -18.952 -44.319 1.00 32.80 118 PRO B O 1
ATOM 3668 N N . MET D 3 119 ? 81.007 -20.491 -43.490 1.00 33.16 119 MET B N 1
ATOM 3669 C CA . MET D 3 119 ? 81.798 -20.705 -42.276 1.00 34.59 119 MET B CA 1
ATOM 3670 C C . MET D 3 119 ? 81.907 -22.186 -41.921 1.00 34.24 119 MET B C 1
ATOM 3671 O O . MET D 3 119 ? 81.072 -22.985 -42.340 1.00 34.20 119 MET B O 1
ATOM 3676 N N . ASP D 3 120 ? 82.930 -22.549 -41.147 1.00 33.87 120 ASP B N 1
ATOM 3677 C CA . ASP D 3 120 ? 83.105 -23.941 -40.734 1.00 33.46 120 ASP B CA 1
ATOM 3678 C C . ASP D 3 120 ? 81.840 -24.404 -40.019 1.00 33.78 120 ASP B C 1
ATOM 3679 O O . ASP D 3 120 ? 81.299 -23.688 -39.174 1.00 32.91 120 ASP B O 1
ATOM 3684 N N . ALA D 3 121 ? 81.377 -25.604 -40.349 1.00 34.23 121 ALA B N 1
ATOM 3685 C CA . ALA D 3 121 ? 80.160 -26.132 -39.748 1.00 35.65 121 ALA B CA 1
ATOM 3686 C C . ALA D 3 121 ? 80.406 -27.319 -38.831 1.00 36.95 121 ALA B C 1
ATOM 3687 O O . ALA D 3 121 ? 81.437 -27.982 -38.911 1.00 37.12 121 ALA B O 1
ATOM 3689 N N . GLU D 3 122 ? 79.437 -27.576 -37.962 1.00 39.38 122 GLU B N 1
ATOM 3690 C CA . GLU D 3 122 ? 79.496 -28.677 -37.006 1.00 41.85 122 GLU B CA 1
ATOM 3691 C C . GLU D 3 122 ? 78.124 -28.826 -36.352 1.00 42.84 122 GLU B C 1
ATOM 3692 O O . GLU D 3 122 ? 77.537 -27.850 -35.882 1.00 43.16 122 GLU B O 1
ATOM 3698 N N . PHE D 3 123 ? 77.610 -30.049 -36.339 1.00 44.03 123 PHE B N 1
ATOM 3699 C CA . PHE D 3 123 ? 76.305 -30.326 -35.754 1.00 44.76 123 PHE B CA 1
ATOM 3700 C C . PHE D 3 123 ? 76.242 -31.800 -35.373 1.00 46.52 123 PHE B C 1
ATOM 3701 O O . PHE D 3 123 ? 77.178 -32.555 -35.641 1.00 47.69 123 PHE B O 1
ATOM 3709 N N . ARG D 3 124 ? 75.152 -32.215 -34.741 1.00 47.31 124 ARG B N 1
ATOM 3710 C CA . ARG D 3 124 ? 75.021 -33.610 -34.353 1.00 48.73 124 ARG B CA 1
ATOM 3711 C C . ARG D 3 124 ? 73.976 -34.285 -35.222 1.00 49.81 124 ARG B C 1
ATOM 3712 O O . ARG D 3 124 ? 72.829 -33.839 -35.292 1.00 50.39 124 ARG B O 1
ATOM 3714 N N . ASN D 3 125 ? 74.385 -35.355 -35.896 1.00 50.18 125 ASN B N 1
ATOM 3715 C CA . ASN D 3 125 ? 73.483 -36.106 -36.753 1.00 49.57 125 ASN B CA 1
ATOM 3716 C C . ASN D 3 125 ? 72.424 -36.741 -35.849 1.00 50.07 125 ASN B C 1
ATOM 3717 O O . ASN D 3 125 ? 72.722 -37.639 -35.063 1.00 50.39 125 ASN B O 1
ATOM 3722 N N . THR D 3 126 ? 71.194 -36.249 -35.958 1.00 50.00 126 THR B N 1
ATOM 3723 C CA . THR D 3 126 ? 70.071 -36.734 -35.161 1.00 50.28 126 THR B CA 1
ATOM 3724 C C . THR D 3 126 ? 69.891 -38.261 -35.161 1.00 50.89 126 THR B C 1
ATOM 3725 O O . THR D 3 126 ? 69.309 -38.821 -34.228 1.00 50.00 126 THR B O 1
ATOM 3729 N N . SER D 3 127 ? 70.395 -38.937 -36.189 1.00 51.28 127 SER B N 1
ATOM 3730 C CA . SER D 3 127 ? 70.254 -40.388 -36.269 1.00 52.00 127 SER B CA 1
ATOM 3731 C C . SER D 3 127 ? 71.495 -41.137 -35.782 1.00 52.47 127 SER B C 1
ATOM 3732 O O . SER D 3 127 ? 71.384 -42.159 -35.103 1.00 52.76 127 SER B O 1
ATOM 3735 N N . SER D 3 128 ? 72.674 -40.632 -36.134 1.00 52.68 128 SER B N 1
ATOM 3736 C CA . SER D 3 128 ? 73.925 -41.268 -35.734 1.00 52.71 128 SER B CA 1
ATOM 3737 C C . SER D 3 128 ? 74.464 -40.678 -34.437 1.00 53.07 128 SER B C 1
ATOM 3738 O O . SER D 3 128 ? 75.507 -41.108 -33.941 1.00 53.76 128 SER B O 1
ATOM 3741 N N . GLY D 3 129 ? 73.761 -39.684 -33.903 1.00 52.15 129 GLY B N 1
ATOM 3742 C CA . GLY D 3 129 ? 74.184 -39.047 -32.668 1.00 50.65 129 GLY B CA 1
ATOM 3743 C C . GLY D 3 129 ? 75.639 -38.608 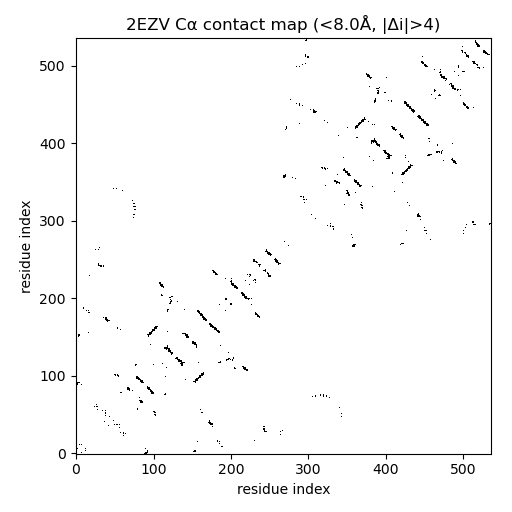-32.635 1.00 50.14 129 GLY B C 1
ATOM 3744 O O . GLY D 3 129 ? 76.145 -38.219 -31.583 1.00 49.88 129 GLY B O 1
ATOM 3745 N N . GLU D 3 130 ? 76.316 -38.660 -33.778 1.00 49.62 130 GLU B N 1
ATOM 3746 C CA . GLU D 3 130 ? 77.720 -38.263 -33.844 1.00 49.81 130 GLU B CA 1
ATOM 3747 C C . GLU D 3 130 ? 77.859 -36.810 -34.300 1.00 49.81 130 GLU B C 1
ATOM 3748 O O . GLU D 3 130 ? 76.895 -36.207 -34.784 1.00 50.34 130 GLU B O 1
ATOM 3750 N N . VAL D 3 131 ? 79.060 -36.255 -34.139 1.00 48.56 131 VAL B N 1
ATOM 3751 C CA . VAL D 3 131 ? 79.343 -34.875 -34.522 1.00 47.03 131 VAL B CA 1
ATOM 3752 C C . VAL D 3 131 ? 79.888 -34.784 -35.946 1.00 47.00 131 VAL B C 1
ATOM 3753 O O . VAL D 3 131 ? 80.924 -35.373 -36.260 1.00 47.81 131 VAL B O 1
ATOM 3757 N N . VAL D 3 132 ? 79.190 -34.034 -36.798 1.00 45.59 132 VAL B N 1
ATOM 3758 C CA . VAL D 3 132 ? 79.593 -33.863 -38.189 1.00 43.03 132 VAL B CA 1
ATOM 3759 C C . VAL D 3 132 ? 80.329 -32.538 -38.397 1.00 43.25 132 VAL B C 1
ATOM 3760 O O . VAL D 3 132 ? 79.990 -31.521 -37.785 1.00 42.52 132 VAL B O 1
ATOM 3764 N N . THR D 3 133 ? 81.332 -32.557 -39.270 1.00 42.27 133 THR B N 1
ATOM 3765 C CA . THR D 3 133 ? 82.139 -31.373 -39.543 1.00 41.07 133 THR B CA 1
ATOM 3766 C C . THR D 3 133 ? 82.365 -31.097 -41.028 1.00 40.80 133 THR B C 1
ATOM 3767 O O . THR D 3 133 ? 82.399 -32.014 -41.846 1.00 40.97 133 THR B O 1
ATOM 3771 N N . MET D 3 134 ? 82.512 -29.819 -41.364 1.00 40.35 134 MET B N 1
ATOM 3772 C CA . MET D 3 134 ? 82.743 -29.405 -42.742 1.00 39.86 134 MET B CA 1
ATOM 3773 C C . MET D 3 134 ? 83.378 -28.024 -42.771 1.00 38.57 134 MET B C 1
ATOM 3774 O O . MET D 3 134 ? 82.805 -27.061 -42.261 1.00 39.00 134 MET B O 1
ATOM 3779 N N . GLU D 3 135 ? 84.568 -27.937 -43.359 1.00 37.33 135 GLU B N 1
ATOM 3780 C CA . GLU D 3 135 ? 85.280 -26.669 -43.458 1.00 36.06 135 GLU B CA 1
ATOM 3781 C C . GLU D 3 135 ? 84.571 -25.793 -44.483 1.00 35.59 135 GLU B C 1
ATOM 3782 O O . GLU D 3 135 ? 83.955 -26.299 -45.425 1.00 35.59 135 GLU B O 1
ATOM 3784 N N . ALA D 3 136 ? 84.652 -24.481 -44.294 1.00 33.89 136 ALA B N 1
ATOM 3785 C CA . ALA D 3 136 ? 84.019 -23.547 -45.210 1.00 32.59 136 ALA B CA 1
ATOM 3786 C C . ALA D 3 136 ? 84.763 -23.577 -46.543 1.00 32.67 136 ALA B C 1
ATOM 3787 O O . ALA D 3 136 ? 85.995 -23.690 -46.573 1.00 31.08 136 ALA B O 1
ATOM 3789 N N . GLY D 3 137 ? 84.006 -23.485 -47.637 1.00 32.32 137 GLY B N 1
ATOM 3790 C CA . GLY D 3 137 ? 84.593 -23.502 -48.966 1.00 30.99 137 GLY B CA 1
ATOM 3791 C C . GLY D 3 137 ? 84.644 -22.140 -49.640 1.00 30.64 137 GLY B C 1
ATOM 3792 O O . GLY D 3 137 ? 85.296 -21.983 -50.673 1.00 30.96 137 GLY B O 1
ATOM 3793 N N . VAL D 3 138 ? 83.947 -21.158 -49.068 1.00 30.09 138 VAL B N 1
ATOM 3794 C CA . VAL D 3 138 ? 83.926 -19.794 -49.603 1.00 27.44 138 VAL B CA 1
ATOM 3795 C C . VAL D 3 138 ? 84.993 -19.004 -48.866 1.00 26.64 138 VAL B C 1
ATOM 3796 O O . VAL D 3 138 ? 85.038 -19.020 -47.637 1.00 26.96 138 VAL B O 1
ATOM 3800 N N . ILE D 3 139 ? 85.851 -18.312 -49.603 1.00 26.01 139 ILE B N 1
ATOM 3801 C CA . ILE D 3 139 ? 86.899 -17.526 -48.965 1.00 25.27 139 ILE B CA 1
ATOM 3802 C C . ILE D 3 139 ? 86.303 -16.367 -48.168 1.00 25.60 139 ILE B C 1
ATOM 3803 O O . ILE D 3 139 ? 85.229 -15.858 -48.490 1.00 25.41 139 ILE B O 1
ATOM 3808 N N . PRO D 3 140 ? 86.998 -15.935 -47.110 1.00 26.44 140 PRO B N 1
ATOM 3809 C CA . PRO D 3 140 ? 86.503 -14.833 -46.288 1.00 25.41 140 PRO B CA 1
ATOM 3810 C C . PRO D 3 140 ? 86.513 -13.510 -47.046 1.00 25.56 140 PRO B C 1
ATOM 3811 O O . PRO D 3 140 ? 85.737 -12.605 -46.738 1.00 24.84 140 PRO B O 1
ATOM 3815 N N . HIS D 3 141 ? 87.386 -13.404 -48.042 1.00 25.26 141 HIS B N 1
ATOM 3816 C CA . HIS D 3 141 ? 87.485 -12.173 -48.815 1.00 26.61 141 HIS B CA 1
ATOM 3817 C C . HIS D 3 141 ? 88.429 -12.318 -50.003 1.00 26.12 141 HIS B C 1
ATOM 3818 O O . HIS D 3 141 ? 89.263 -13.212 -50.027 1.00 27.03 141 HIS B O 1
ATOM 3825 N N . LEU D 3 142 ? 88.290 -11.434 -50.986 1.00 26.85 142 LEU B N 1
ATOM 3826 C CA . LEU D 3 142 ? 89.147 -11.445 -52.171 1.00 26.73 142 LEU B CA 1
ATOM 3827 C C . LEU D 3 142 ? 90.060 -10.229 -52.104 1.00 27.68 142 LEU B C 1
ATOM 3828 O O . LEU D 3 142 ? 89.584 -9.098 -52.028 1.00 28.26 142 LEU B O 1
ATOM 3833 N N . MET D 3 143 ? 91.368 -10.455 -52.136 1.00 27.35 143 MET B N 1
ATOM 3834 C CA . MET D 3 143 ? 92.310 -9.352 -52.064 1.00 26.46 143 MET B CA 1
ATOM 3835 C C . MET D 3 143 ? 92.352 -8.564 -53.364 1.00 25.78 143 MET B C 1
ATOM 3836 O O . MET D 3 143 ? 92.502 -9.133 -54.445 1.00 26.35 143 MET B O 1
ATOM 3841 N N . LEU D 3 144 ? 92.203 -7.250 -53.247 1.00 24.21 144 LEU B N 1
ATOM 3842 C CA . LEU D 3 144 ? 92.228 -6.356 -54.400 1.00 24.33 144 LEU B CA 1
ATOM 3843 C C . LEU D 3 144 ? 93.520 -5.545 -54.338 1.00 24.10 144 LEU B C 1
ATOM 384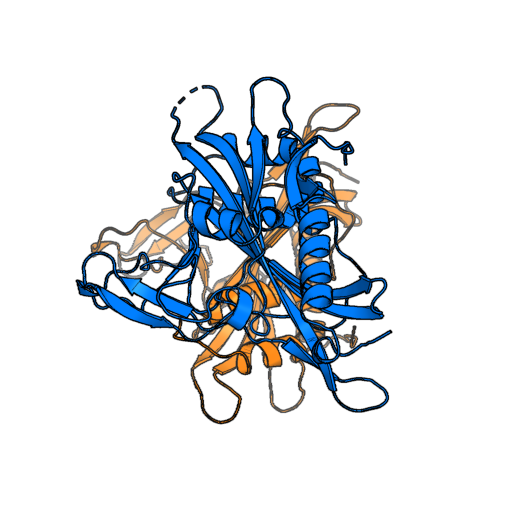4 O O . LEU D 3 144 ? 93.991 -5.202 -53.255 1.00 23.97 144 LEU B O 1
ATOM 3849 N N . GLN D 3 145 ? 94.089 -5.238 -55.497 1.00 23.49 145 GLN B N 1
ATOM 3850 C CA . GLN D 3 145 ? 95.330 -4.477 -55.555 1.00 24.04 145 GLN B CA 1
ATOM 3851 C C . GLN D 3 145 ? 95.076 -2.980 -55.662 1.00 25.17 145 GLN B C 1
ATOM 3852 O O . GLN D 3 145 ? 94.596 -2.500 -56.691 1.00 24.75 145 GLN B O 1
ATOM 3858 N N . SER D 3 146 ? 95.402 -2.243 -54.605 1.00 25.76 146 SER B N 1
ATOM 3859 C CA . SER D 3 146 ? 95.211 -0.799 -54.619 1.00 26.57 146 SER B CA 1
ATOM 3860 C C . SER D 3 146 ? 96.293 -0.205 -55.497 1.00 27.03 146 SER B C 1
ATOM 3861 O O . SER D 3 146 ? 97.311 -0.843 -55.753 1.00 28.06 146 SER B O 1
ATOM 3864 N N . ALA D 3 147 ? 96.073 1.021 -55.948 1.00 28.11 147 ALA B N 1
ATOM 3865 C CA . ALA D 3 147 ? 97.024 1.700 -56.810 1.00 27.52 147 ALA B CA 1
ATOM 3866 C C . ALA D 3 147 ? 98.036 2.528 -56.027 1.00 29.23 147 ALA B C 1
ATOM 3867 O O . ALA D 3 147 ? 99.025 2.999 -56.594 1.00 28.76 147 ALA B O 1
ATOM 3869 N N . ASN D 3 148 ? 97.801 2.702 -54.728 1.00 28.53 148 ASN B N 1
ATOM 3870 C CA . ASN D 3 148 ? 98.698 3.513 -53.914 1.00 29.13 148 ASN B CA 1
ATOM 3871 C C . ASN D 3 148 ? 99.252 2.794 -52.695 1.00 30.19 148 ASN B C 1
ATOM 3872 O O . ASN D 3 148 ? 99.828 3.424 -51.813 1.00 31.23 148 ASN B O 1
ATOM 3877 N N . ASP D 3 149 ? 99.088 1.479 -52.646 1.00 31.77 149 ASP B N 1
ATOM 3878 C CA . ASP D 3 149 ? 99.577 0.700 -51.510 1.00 34.22 149 ASP B CA 1
ATOM 3879 C C . ASP D 3 149 ? 99.634 -0.791 -51.804 1.00 34.00 149 ASP B C 1
ATOM 3880 O O . ASP D 3 149 ? 100.088 -1.213 -52.865 1.00 35.00 149 ASP B O 1
ATOM 3885 N N . GLY D 3 150 ? 99.168 -1.580 -50.848 1.00 33.44 150 GLY B N 1
ATOM 3886 C CA . GLY D 3 150 ? 99.165 -3.014 -50.994 1.00 34.49 150 GLY B CA 1
ATOM 3887 C C . GLY D 3 150 ? 97.768 -3.516 -51.279 1.00 34.93 150 GLY B C 1
ATOM 3888 O O . GLY D 3 150 ? 96.998 -2.877 -51.995 1.00 36.53 150 GLY B O 1
ATOM 3889 N N . VAL D 3 151 ? 97.434 -4.659 -50.702 1.00 33.69 151 VAL B N 1
ATOM 3890 C CA . VAL D 3 151 ? 96.136 -5.258 -50.925 1.00 31.95 151 VAL B CA 1
ATOM 3891 C C . VAL D 3 151 ? 95.047 -4.740 -49.997 1.00 31.38 151 VAL B C 1
ATOM 3892 O O . VAL D 3 151 ? 95.311 -4.306 -48.877 1.00 33.10 151 VAL B O 1
ATOM 3896 N N . LEU D 3 152 ? 93.817 -4.789 -50.496 1.00 30.31 152 LEU B N 1
ATOM 3897 C CA . LEU D 3 152 ? 92.631 -4.358 -49.766 1.00 28.08 152 LEU B CA 1
ATOM 3898 C C . LEU D 3 152 ? 91.621 -5.494 -49.871 1.00 25.98 152 LEU B C 1
ATOM 3899 O O . LEU D 3 152 ? 91.171 -5.827 -50.956 1.00 26.30 152 LEU B O 1
ATOM 3904 N N . PRO D 3 153 ? 91.245 -6.100 -48.742 1.00 26.01 153 PRO B N 1
ATOM 3905 C CA . PRO D 3 153 ? 90.282 -7.204 -48.781 1.00 25.31 153 PRO B CA 1
ATOM 3906 C C . PRO D 3 153 ? 88.842 -6.811 -49.115 1.00 26.10 153 PRO B C 1
ATOM 3907 O O . PRO D 3 153 ? 88.284 -5.889 -48.515 1.00 26.25 153 PRO B O 1
ATOM 3911 N N . ALA D 3 154 ? 88.250 -7.512 -50.080 1.00 23.83 154 ALA B N 1
ATOM 3912 C CA . ALA D 3 154 ? 86.866 -7.260 -50.465 1.00 23.09 154 ALA B CA 1
ATOM 3913 C C . ALA D 3 154 ? 86.033 -8.336 -49.779 1.00 22.86 154 ALA B C 1
ATOM 3914 O O . ALA D 3 154 ? 86.103 -9.519 -50.134 1.00 21.68 154 ALA B O 1
ATOM 3916 N N . VAL D 3 155 ? 85.255 -7.923 -48.788 1.00 20.68 155 VAL B N 1
ATOM 3917 C CA . VAL D 3 155 ? 84.430 -8.851 -48.032 1.00 21.37 155 VAL B CA 1
ATOM 3918 C C . VAL D 3 155 ? 83.483 -9.698 -48.857 1.00 20.17 155 VAL B C 1
ATOM 3919 O O . VAL D 3 155 ? 82.845 -9.224 -49.799 1.00 20.99 155 VAL B O 1
ATOM 3923 N N . THR D 3 156 ? 83.376 -10.952 -48.450 1.00 18.15 156 THR B N 1
ATOM 3924 C CA . THR D 3 156 ? 82.513 -11.929 -49.083 1.00 17.77 156 THR B CA 1
ATOM 3925 C C . THR D 3 156 ? 81.176 -11.928 -48.359 1.00 15.99 156 THR B C 1
ATOM 3926 O O . THR D 3 156 ? 81.134 -12.000 -47.134 1.00 16.78 156 THR B O 1
ATOM 3930 N N . THR D 3 157 ? 80.089 -11.827 -49.111 1.00 14.76 157 THR B N 1
ATOM 3931 C CA . THR D 3 157 ? 78.755 -11.852 -48.524 1.00 15.60 157 THR B CA 1
ATOM 3932 C C . THR D 3 157 ? 77.958 -12.926 -49.248 1.00 16.37 157 THR B C 1
ATOM 3933 O O . THR D 3 157 ? 77.724 -12.834 -50.455 1.00 15.70 157 THR B O 1
ATOM 3937 N N . SER D 3 158 ? 77.535 -13.938 -48.498 1.00 17.23 158 SER B N 1
ATOM 3938 C CA . SER D 3 158 ? 76.809 -15.070 -49.062 1.00 19.09 158 SER B CA 1
ATOM 3939 C C . SER D 3 158 ? 75.298 -14.995 -48.979 1.00 17.44 158 SER B C 1
ATOM 3940 O O . SER D 3 158 ? 74.726 -14.820 -47.898 1.00 15.49 158 SER B O 1
ATOM 3943 N N . ILE D 3 159 ? 74.655 -15.173 -50.129 1.00 15.58 159 ILE B N 1
ATOM 3944 C CA . ILE D 3 159 ? 73.204 -15.116 -50.208 1.00 16.12 159 ILE B CA 1
ATOM 3945 C C . ILE D 3 159 ? 72.577 -16.241 -51.036 1.00 15.41 159 ILE B C 1
ATOM 3946 O O . ILE D 3 159 ? 73.124 -16.659 -52.054 1.00 15.42 159 ILE B O 1
ATOM 3951 N N . PHE D 3 160 ? 71.423 -16.720 -50.590 1.00 15.11 160 PHE B N 1
ATOM 3952 C CA . PHE D 3 160 ? 70.719 -17.789 -51.285 1.00 18.75 160 PHE B CA 1
ATOM 3953 C C . PHE D 3 160 ? 69.266 -17.458 -51.589 1.00 19.35 160 PHE B C 1
ATOM 3954 O O . PHE D 3 160 ? 68.499 -17.086 -50.697 1.00 19.71 160 PHE B O 1
ATOM 3962 N N . VAL D 3 161 ? 68.900 -17.590 -52.860 1.00 18.47 161 VAL B N 1
ATOM 3963 C CA . VAL D 3 161 ? 67.534 -17.330 -53.299 1.00 19.42 161 VAL B CA 1
ATOM 3964 C C . VAL D 3 161 ? 66.971 -18.721 -53.571 1.00 20.11 161 VAL B C 1
ATOM 3965 O O . VAL D 3 161 ? 67.448 -19.432 -54.452 1.00 20.38 161 VAL B O 1
ATOM 3969 N N . HIS D 3 162 ? 65.964 -19.101 -52.794 1.00 21.83 162 HIS B N 1
ATOM 3970 C CA . HIS D 3 162 ? 65.350 -20.425 -52.871 1.00 21.42 162 HIS B CA 1
ATOM 3971 C C . HIS D 3 162 ? 63.938 -20.390 -53.452 1.00 21.70 162 HIS B C 1
ATOM 3972 O O . HIS D 3 162 ? 62.984 -19.946 -52.804 1.00 21.75 162 HIS B O 1
ATOM 3979 N N . PHE D 3 163 ? 63.811 -20.862 -54.686 1.00 20.20 163 PHE B N 1
ATOM 3980 C CA . PHE D 3 163 ? 62.521 -20.880 -55.353 1.00 21.13 163 PHE B CA 1
ATOM 3981 C C . PHE D 3 163 ? 61.719 -22.130 -54.985 1.00 22.36 163 PHE B C 1
ATOM 3982 O O . PHE D 3 163 ? 61.981 -23.222 -55.485 1.00 19.79 163 PHE B O 1
ATOM 3990 N N . TYR D 3 164 ? 60.754 -21.947 -54.089 1.00 24.73 164 TYR B N 1
ATOM 3991 C CA . TYR D 3 164 ? 59.879 -23.016 -53.627 1.00 26.22 164 TYR B CA 1
ATOM 3992 C C . TYR D 3 164 ? 58.723 -23.148 -54.614 1.00 27.73 164 TYR B C 1
ATOM 3993 O O . TYR D 3 164 ? 57.905 -22.233 -54.753 1.00 27.13 164 TYR B O 1
ATOM 4002 N N . TYR D 3 165 ? 58.644 -24.285 -55.296 1.00 29.00 165 TYR B N 1
ATOM 4003 C CA . TYR D 3 165 ? 57.585 -24.470 -56.286 1.00 31.51 165 TYR B CA 1
ATOM 4004 C C . TYR D 3 165 ? 56.978 -25.870 -56.263 1.00 32.33 165 TYR B C 1
ATOM 4005 O O . TYR D 3 165 ? 57.383 -26.736 -55.485 1.00 32.71 165 TYR B O 1
ATOM 4014 N N . ARG D 3 166 ? 56.013 -26.076 -57.151 1.00 32.96 166 ARG B N 1
ATOM 4015 C CA . ARG D 3 166 ? 55.345 -27.358 -57.311 1.00 33.86 166 ARG B CA 1
ATOM 4016 C C . ARG D 3 166 ? 55.293 -27.689 -58.803 1.00 34.48 166 ARG B C 1
ATOM 4017 O O . ARG D 3 166 ? 55.056 -26.812 -59.627 1.00 33.90 166 ARG B O 1
ATOM 4025 N N . GLU D 3 167 ? 55.515 -28.950 -59.148 1.00 36.43 167 GLU B N 1
ATOM 4026 C CA . GLU D 3 167 ? 55.460 -29.370 -60.534 1.00 38.10 167 GLU B CA 1
ATOM 4027 C C . GLU D 3 167 ? 54.000 -29.598 -60.930 1.00 39.26 167 GLU B C 1
ATOM 4028 O O . GLU D 3 167 ? 53.289 -30.349 -60.285 1.00 40.72 167 GLU B O 1
ATOM 4030 N N . LEU D 3 168 ? 53.536 -28.906 -61.959 1.00 40.39 168 LEU B N 1
ATOM 4031 C CA . LEU D 3 168 ? 52.163 -29.094 -62.440 1.00 43.97 168 LEU B CA 1
ATOM 4032 C C . LEU D 3 168 ? 52.435 -29.728 -63.789 1.00 47.21 168 LEU B C 1
ATOM 4033 O O . LEU D 3 168 ? 51.768 -30.675 -64.232 1.00 46.88 168 LEU B O 1
ATOM 4038 N N . LYS D 3 169 ? 53.443 -29.142 -64.426 1.00 51.47 169 LYS B N 1
ATOM 4039 C CA . LYS D 3 169 ? 53.914 -29.534 -65.729 1.00 54.88 169 LYS B CA 1
ATOM 4040 C C . LYS D 3 169 ? 52.820 -29.490 -66.769 1.00 58.74 169 LYS B C 1
ATOM 4041 O O . LYS D 3 169 ? 51.696 -29.936 -66.525 1.00 59.23 169 LYS B O 1
ATOM 4047 N N . ASP D 3 170 ? 53.175 -28.920 -67.920 1.00 60.81 170 ASP B N 1
ATOM 4048 C CA . ASP D 3 170 ? 52.306 -28.787 -69.094 1.00 63.23 170 ASP B CA 1
ATOM 4049 C C . ASP D 3 170 ? 50.798 -28.980 -68.795 1.00 64.52 170 ASP B C 1
ATOM 4050 O O . ASP D 3 170 ? 50.393 -29.959 -68.186 1.00 65.78 170 ASP B O 1
ATOM 4055 N N . VAL D 3 171 ? 49.972 -28.026 -69.214 1.00 65.10 171 VAL B N 1
ATOM 4056 C CA . VAL D 3 171 ? 48.530 -28.089 -68.967 1.00 66.17 171 VAL B CA 1
ATOM 4057 C C . VAL D 3 171 ? 47.741 -27.162 -69.879 1.00 66.67 171 VAL B C 1
ATOM 4058 O O . VAL D 3 171 ? 46.820 -27.602 -70.562 1.00 68.72 171 VAL B O 1
ATOM 4060 N N . GLU D 3 172 ? 48.106 -25.882 -69.885 1.00 65.79 172 GLU B N 1
ATOM 4061 C CA . GLU D 3 172 ? 47.427 -24.888 -70.713 1.00 64.88 172 GLU B CA 1
ATOM 4062 C C . GLU D 3 172 ? 48.394 -23.905 -71.388 1.00 63.74 172 GLU B C 1
ATOM 4063 O O . GLU D 3 172 ? 48.235 -23.563 -72.564 1.00 64.93 172 GLU B O 1
ATOM 4065 N N . GLY D 3 173 ? 49.401 -23.471 -70.636 1.00 60.77 173 GLY B N 1
ATOM 4066 C CA . GLY D 3 173 ? 50.400 -22.531 -71.124 1.00 56.66 173 GLY B CA 1
ATOM 4067 C C . GLY D 3 173 ? 51.190 -22.224 -69.865 1.00 54.14 173 GLY B C 1
ATOM 4068 O O . GLY D 3 173 ? 51.791 -21.163 -69.697 1.00 55.82 173 GLY B O 1
ATOM 4069 N N . ARG D 3 174 ? 51.171 -23.206 -68.968 1.00 50.10 174 ARG B N 1
ATOM 4070 C CA . ARG D 3 174 ? 51.821 -23.139 -67.659 1.00 46.53 174 ARG B CA 1
ATOM 4071 C C . ARG D 3 174 ? 52.371 -24.532 -67.336 1.00 44.25 174 ARG B C 1
ATOM 4072 O O . ARG D 3 174 ? 51.608 -25.493 -67.275 1.00 45.40 174 ARG B O 1
ATOM 4080 N N . TYR D 3 175 ? 53.681 -24.647 -67.138 1.00 41.45 175 TYR B N 1
ATOM 4081 C CA . TYR D 3 175 ? 54.290 -25.947 -66.865 1.00 39.58 175 TYR B CA 1
ATOM 4082 C C . TYR D 3 175 ? 54.652 -26.195 -65.408 1.00 38.41 175 TYR B C 1
ATOM 4083 O O . TYR D 3 175 ? 55.080 -27.287 -65.055 1.00 40.45 175 TYR B O 1
ATOM 4092 N N . ARG D 3 176 ? 54.513 -25.190 -64.558 1.00 36.05 176 ARG B N 1
ATOM 4093 C CA . ARG D 3 176 ? 54.833 -25.379 -63.152 1.00 33.31 176 ARG B CA 1
ATOM 4094 C C . ARG D 3 176 ? 54.302 -24.198 -62.361 1.00 32.51 176 ARG B C 1
ATOM 4095 O O . ARG D 3 176 ? 53.775 -23.240 -62.933 1.00 32.42 176 ARG B O 1
ATOM 4103 N N . GLU D 3 177 ? 54.421 -24.269 -61.044 1.00 31.15 177 GLU B N 1
ATOM 4104 C CA . GLU D 3 177 ? 53.902 -23.206 -60.206 1.00 30.02 177 GLU B CA 1
ATOM 4105 C C . GLU D 3 177 ? 54.872 -22.687 -59.159 1.00 28.34 177 GLU B C 1
ATOM 4106 O O . GLU D 3 177 ? 55.351 -23.441 -58.311 1.00 28.84 177 GLU B O 1
ATOM 4112 N N . LEU D 3 178 ? 55.152 -21.389 -59.230 1.00 26.14 178 LEU B N 1
ATOM 4113 C CA . LEU D 3 178 ? 56.038 -20.738 -58.277 1.00 24.05 178 LEU B CA 1
ATOM 4114 C C . LEU D 3 178 ? 55.169 -20.358 -57.085 1.00 23.27 178 LEU B C 1
ATOM 4115 O O . LEU D 3 178 ? 54.218 -19.593 -57.225 1.00 21.46 178 LEU B O 1
ATOM 4120 N N . LYS D 3 179 ? 55.502 -20.892 -55.916 1.00 23.80 179 LYS B N 1
ATOM 4121 C CA . LYS D 3 179 ? 54.729 -20.626 -54.710 1.00 24.94 179 LYS B CA 1
ATOM 4122 C C . LYS D 3 179 ? 55.340 -19.536 -53.835 1.00 24.91 179 LYS B C 1
ATOM 4123 O O . LYS D 3 179 ? 54.632 -18.653 -53.349 1.00 25.78 179 LYS B O 1
ATOM 4125 N N . SER D 3 180 ? 56.652 -19.595 -53.636 1.00 24.22 180 SER B N 1
ATOM 4126 C CA . SER D 3 180 ? 57.340 -18.614 -52.808 1.00 23.98 180 SER B CA 1
ATOM 4127 C C . SER D 3 180 ? 58.817 -18.510 -53.174 1.00 23.77 180 SER B C 1
ATOM 4128 O O . SER D 3 180 ? 59.399 -19.449 -53.723 1.00 24.08 180 SER B O 1
ATOM 4131 N N . ILE D 3 181 ? 59.413 -17.361 -52.862 1.00 21.70 181 ILE B N 1
ATOM 4132 C CA . ILE D 3 181 ? 60.835 -17.126 -53.102 1.00 20.72 181 ILE B CA 1
ATOM 4133 C C . ILE D 3 181 ? 61.447 -16.769 -51.744 1.00 19.92 181 ILE B C 1
ATOM 4134 O O . ILE D 3 181 ? 61.142 -15.722 -51.168 1.00 19.43 181 ILE B O 1
ATOM 4139 N N . TYR D 3 182 ? 62.280 -17.656 -51.216 1.00 19.49 182 TYR B N 1
ATOM 4140 C CA . TYR D 3 182 ? 62.919 -17.399 -49.939 1.00 19.14 182 TYR B CA 1
ATOM 4141 C C . TYR D 3 182 ? 64.308 -16.856 -50.208 1.00 19.60 182 TYR B C 1
ATOM 4142 O O . TYR D 3 182 ? 64.978 -17.285 -51.148 1.00 18.87 182 TYR B O 1
ATOM 4151 N N . VAL D 3 183 ? 64.738 -15.902 -49.393 1.00 18.31 183 VAL B N 1
ATOM 4152 C CA . VAL D 3 183 ? 66.065 -15.340 -49.560 1.00 17.94 183 VAL B CA 1
ATOM 4153 C C . VAL D 3 183 ? 66.804 -15.521 -48.245 1.00 19.08 183 VAL B C 1
ATOM 4154 O O . VAL D 3 183 ? 66.301 -15.133 -47.190 1.00 19.10 183 VAL B O 1
ATOM 4158 N N . LEU D 3 184 ? 67.988 -16.126 -48.306 1.00 18.14 184 LEU B N 1
ATOM 4159 C CA . LEU D 3 184 ? 68.779 -16.364 -47.101 1.00 17.73 184 LEU B CA 1
ATOM 4160 C C . LEU D 3 184 ? 70.131 -15.652 -47.094 1.00 17.77 184 LEU B C 1
ATOM 4161 O O . LEU D 3 184 ? 70.816 -15.567 -48.115 1.00 15.76 184 LEU B O 1
ATOM 4166 N N . SER D 3 185 ? 70.500 -15.152 -45.921 1.00 17.86 185 SER B N 1
ATOM 4167 C CA . SER D 3 185 ? 71.763 -14.466 -45.716 1.00 18.55 185 SER B CA 1
ATOM 4168 C C . SER D 3 185 ? 72.562 -15.322 -44.743 1.00 20.09 185 SER B C 1
ATOM 4169 O O . SER D 3 185 ? 72.203 -15.443 -43.565 1.00 22.83 185 SER B O 1
ATOM 4172 N N . LEU D 3 186 ? 73.633 -15.937 -45.231 1.00 21.37 186 LEU B N 1
ATOM 4173 C CA . LEU D 3 186 ? 74.456 -16.774 -44.377 1.00 20.32 186 LEU B CA 1
ATOM 4174 C C . LEU D 3 186 ? 75.573 -15.954 -43.772 1.00 21.13 186 LEU B C 1
ATOM 4175 O O . LEU D 3 186 ? 76.344 -15.305 -44.481 1.00 21.33 186 LEU B O 1
ATOM 4180 N N . PRO D 3 187 ? 75.683 -15.986 -42.440 1.00 20.52 187 PRO B N 1
ATOM 4181 C CA . PRO D 3 187 ? 76.708 -15.237 -41.722 1.00 21.87 187 PRO B CA 1
ATOM 4182 C C . PRO D 3 187 ? 78.149 -15.503 -42.144 1.00 22.65 187 PRO B C 1
ATOM 4183 O O . PRO D 3 187 ? 78.560 -16.646 -42.370 1.00 23.86 187 PRO B O 1
ATOM 4187 N N . HIS D 3 188 ? 78.906 -14.419 -42.260 1.00 21.21 188 HIS B N 1
ATOM 4188 C CA . HIS D 3 188 ? 80.306 -14.488 -42.637 1.00 22.08 188 HIS B CA 1
ATOM 4189 C C . HIS D 3 188 ? 81.081 -15.328 -41.615 1.00 23.26 188 HIS B C 1
ATOM 4190 O O . HIS D 3 188 ? 80.687 -15.442 -40.448 1.00 21.86 188 HIS B O 1
ATOM 4197 N N . ALA D 3 189 ? 82.182 -15.918 -42.065 1.00 23.01 189 ALA B N 1
ATOM 4198 C CA . ALA D 3 189 ? 83.022 -16.743 -41.210 1.00 23.88 189 ALA B CA 1
ATOM 4199 C C . ALA D 3 189 ? 83.308 -16.078 -39.857 1.00 23.50 189 ALA B C 1
ATOM 4200 O O . ALA D 3 189 ? 83.230 -16.728 -38.818 1.00 24.29 189 ALA B O 1
ATOM 4202 N N . ARG D 3 190 ? 83.632 -14.787 -39.874 1.00 23.41 190 ARG B N 1
ATOM 4203 C CA . ARG D 3 190 ? 83.937 -14.047 -38.647 1.00 24.47 190 ARG B CA 1
ATOM 4204 C C . ARG D 3 190 ? 82.865 -14.164 -37.574 1.00 25.56 190 ARG B C 1
ATOM 4205 O O . ARG D 3 190 ? 83.124 -13.863 -36.404 1.00 26.10 190 ARG B O 1
ATOM 4213 N N . LEU D 3 191 ? 81.671 -14.592 -37.978 1.00 24.89 191 LEU B N 1
ATOM 4214 C CA . LEU D 3 191 ? 80.536 -14.716 -37.074 1.00 25.80 191 LEU B CA 1
ATOM 4215 C C . LEU D 3 191 ? 80.284 -16.131 -36.555 1.00 27.39 191 LEU B C 1
ATOM 4216 O O . LEU D 3 191 ? 79.224 -16.406 -35.988 1.00 27.96 191 LEU B O 1
ATOM 4221 N N . LYS D 3 192 ? 81.253 -17.023 -36.733 1.00 28.22 192 LYS B N 1
ATOM 4222 C CA . LYS D 3 192 ? 81.094 -18.402 -36.283 1.00 30.33 192 LYS B CA 1
ATOM 4223 C C . LYS D 3 192 ? 80.729 -18.532 -34.806 1.00 29.89 192 LYS B C 1
ATOM 4224 O O . LYS D 3 192 ? 79.761 -19.207 -34.467 1.00 29.46 192 LYS B O 1
ATOM 4230 N N . GLN D 3 193 ? 81.497 -17.886 -33.932 1.00 30.27 193 GLN B N 1
ATOM 4231 C CA . GLN D 3 193 ? 81.234 -17.957 -32.498 1.00 30.88 193 GLN B CA 1
ATOM 4232 C C . GLN D 3 193 ? 79.777 -17.615 -32.161 1.00 32.35 193 GLN B C 1
ATOM 4233 O O . GLN D 3 193 ? 79.195 -18.190 -31.235 1.00 33.72 193 GLN B O 1
ATOM 4235 N N . ARG D 3 194 ? 79.192 -16.687 -32.918 1.00 30.73 194 ARG B N 1
ATOM 4236 C CA . ARG D 3 194 ? 77.810 -16.273 -32.697 1.00 30.34 194 ARG B CA 1
ATOM 4237 C C . ARG D 3 194 ? 76.748 -17.240 -33.224 1.00 29.52 194 ARG B C 1
ATOM 4238 O O . ARG D 3 194 ? 75.717 -17.425 -32.586 1.00 29.30 194 ARG B O 1
ATOM 4246 N N . TYR D 3 195 ? 76.991 -17.847 -34.382 1.00 29.42 195 TYR B N 1
ATOM 4247 C CA . TYR D 3 195 ? 76.008 -18.753 -34.981 1.00 30.77 195 TYR B CA 1
ATOM 4248 C C . TYR D 3 195 ? 76.299 -20.265 -34.952 1.00 32.05 195 TYR B C 1
ATOM 4249 O O . TYR D 3 195 ? 75.400 -21.065 -35.207 1.00 31.45 195 TYR B O 1
ATOM 4258 N N . ASN D 3 196 ? 77.537 -20.661 -34.667 1.00 33.50 196 ASN B N 1
ATOM 4259 C CA . ASN D 3 196 ? 77.878 -22.086 -34.605 1.00 35.98 196 ASN B CA 1
ATOM 4260 C C . ASN D 3 196 ? 79.061 -22.354 -33.674 1.00 36.81 196 ASN B C 1
ATOM 4261 O O . ASN D 3 196 ? 80.126 -22.802 -34.114 1.00 36.10 196 ASN B O 1
ATOM 4263 N N . PRO D 3 197 ? 78.888 -22.081 -32.370 1.00 37.50 197 PRO B N 1
ATOM 4264 C CA . PRO D 3 197 ? 79.948 -22.296 -31.384 1.00 38.48 197 PRO B CA 1
ATOM 4265 C C . PRO D 3 197 ? 80.132 -23.776 -31.045 1.00 40.09 197 PRO B C 1
ATOM 4266 O O . PRO D 3 197 ? 81.259 -24.244 -30.870 1.00 40.33 197 PRO B O 1
ATOM 4270 N N . ASP D 3 198 ? 79.023 -24.507 -30.965 1.00 40.39 198 ASP B N 1
ATOM 4271 C CA . ASP D 3 198 ? 79.065 -25.930 -30.647 1.00 42.09 198 ASP B CA 1
ATOM 4272 C C . ASP D 3 198 ? 78.058 -26.700 -31.510 1.00 42.71 198 ASP B C 1
ATOM 4273 O O . ASP D 3 198 ? 77.037 -26.147 -31.923 1.00 43.79 198 ASP B O 1
ATOM 4278 N N . PRO D 3 199 ? 78.332 -27.990 -31.784 1.00 42.54 199 PRO B N 1
ATOM 4279 C CA . PRO D 3 199 ? 77.475 -28.859 -32.601 1.00 42.05 199 PRO B CA 1
ATOM 4280 C C . PRO D 3 199 ? 75.997 -28.922 -32.226 1.00 42.13 199 PRO B C 1
ATOM 4281 O O . PRO D 3 199 ? 75.167 -29.350 -33.026 1.00 42.21 199 PRO B O 1
ATOM 4285 N N . ASP D 3 200 ? 75.658 -28.494 -31.020 1.00 41.86 200 ASP B N 1
ATOM 4286 C CA . ASP D 3 200 ? 74.265 -28.523 -30.612 1.00 42.12 200 ASP B CA 1
ATOM 4287 C C . ASP D 3 200 ? 73.638 -27.144 -30.734 1.00 41.53 200 ASP B C 1
ATOM 4288 O O . ASP D 3 200 ? 72.460 -26.945 -30.421 1.00 41.33 200 ASP B O 1
ATOM 4293 N N . THR D 3 201 ? 74.445 -26.199 -31.209 1.00 41.10 201 THR B N 1
ATOM 4294 C CA . THR D 3 201 ? 74.009 -24.826 -31.430 1.00 40.19 201 THR B CA 1
ATOM 4295 C C . THR D 3 201 ? 74.333 -24.471 -32.882 1.00 39.14 201 THR B C 1
ATOM 4296 O O . THR D 3 201 ? 75.459 -24.073 -33.194 1.00 38.40 201 THR B O 1
ATOM 4300 N N . SER D 3 202 ? 73.349 -24.635 -33.766 1.00 37.29 202 SER B N 1
ATOM 4301 C CA . SER D 3 202 ? 73.533 -24.335 -35.184 1.00 36.71 202 SER B CA 1
ATOM 4302 C C . SER D 3 202 ? 72.247 -24.520 -35.989 1.00 36.30 202 SER B C 1
ATOM 4303 O O . SER D 3 202 ? 71.252 -25.052 -35.485 1.00 35.89 202 SER B O 1
ATOM 4306 N N . PHE D 3 203 ? 72.281 -24.081 -37.248 1.00 34.46 203 PHE B N 1
ATOM 4307 C CA . PHE D 3 203 ? 71.138 -24.234 -38.137 1.00 33.94 203 PHE B CA 1
ATOM 4308 C C . PHE D 3 203 ? 71.485 -25.208 -39.258 1.00 33.56 203 PHE B C 1
ATOM 4309 O O . PHE D 3 203 ? 70.761 -25.321 -40.243 1.00 35.04 203 PHE B O 1
ATOM 4317 N N . PHE D 3 204 ? 72.598 -25.916 -39.092 1.00 34.10 204 PHE B N 1
ATOM 4318 C CA . PHE D 3 204 ? 73.050 -26.894 -40.076 1.00 35.13 204 PHE B CA 1
ATOM 4319 C C . PHE D 3 204 ? 72.364 -28.243 -39.881 1.00 36.57 204 PHE B C 1
ATOM 4320 O O . PHE D 3 204 ? 71.767 -28.501 -38.834 1.00 36.89 204 PHE B O 1
ATOM 4328 N N . GLY D 3 205 ? 72.443 -29.098 -40.897 1.00 37.50 205 GLY B N 1
ATOM 4329 C CA . GLY D 3 205 ? 71.819 -30.411 -40.817 1.00 38.50 205 GLY B CA 1
ATOM 4330 C C . GLY D 3 205 ? 72.524 -31.460 -41.664 1.00 38.61 205 GLY B C 1
ATOM 4331 O O . GLY D 3 205 ? 73.548 -31.179 -42.292 1.00 38.37 205 GLY B O 1
ATOM 4332 N N . ALA D 3 206 ? 71.983 -32.674 -41.686 1.00 37.48 206 ALA B N 1
ATOM 4333 C CA . ALA D 3 206 ? 72.582 -33.749 -42.466 1.00 37.37 206 ALA B CA 1
ATOM 4334 C C . ALA D 3 206 ? 72.525 -33.431 -43.959 1.00 37.05 206 ALA B C 1
ATOM 4335 O O . ALA D 3 206 ? 71.486 -33.007 -44.476 1.00 35.73 206 ALA B O 1
ATOM 4337 N N . GLY D 3 207 ? 73.648 -33.640 -44.642 1.00 36.48 207 GLY B N 1
ATOM 4338 C CA . GLY D 3 207 ? 73.724 -33.381 -46.071 1.00 37.24 207 GLY B CA 1
ATOM 4339 C C . GLY D 3 207 ? 72.768 -34.219 -46.904 1.00 36.98 207 GLY B C 1
ATOM 4340 O O . GLY D 3 207 ? 72.243 -35.227 -46.440 1.00 36.52 207 GLY B O 1
ATOM 4341 N N . LYS D 3 208 ? 72.544 -33.799 -48.145 1.00 38.14 208 LYS B N 1
ATOM 4342 C CA . LYS D 3 208 ? 71.640 -34.503 -49.051 1.00 38.61 208 LYS B CA 1
ATOM 4343 C C . LYS D 3 208 ? 72.382 -35.614 -49.793 1.00 38.93 208 LYS B C 1
ATOM 4344 O O . LYS D 3 208 ? 71.798 -36.342 -50.598 1.00 38.57 208 LYS B O 1
ATOM 4350 N N . HIS D 3 209 ? 73.672 -35.743 -49.506 1.00 39.84 209 HIS B N 1
ATOM 4351 C CA . HIS D 3 209 ? 74.498 -36.763 -50.136 1.00 41.83 209 HIS B CA 1
ATOM 4352 C C . HIS D 3 209 ? 74.184 -38.140 -49.562 1.00 42.88 209 HIS B C 1
ATOM 4353 O O . HIS D 3 209 ? 73.552 -38.260 -48.510 1.00 42.70 209 HIS B O 1
ATOM 4360 N N . SER D 3 210 ? 74.630 -39.174 -50.269 1.00 44.16 210 SER B N 1
ATOM 4361 C CA . SER D 3 210 ? 74.434 -40.557 -49.852 1.00 44.44 210 SER B CA 1
ATOM 4362 C C . SER D 3 210 ? 75.783 -41.117 -49.419 1.00 43.99 210 SER B C 1
ATOM 4363 O O . SER D 3 210 ? 76.614 -41.464 -50.257 1.00 43.76 210 SER B O 1
ATOM 4366 N N . PRO D 3 211 ? 76.023 -41.195 -48.100 1.00 44.20 211 PRO B N 1
ATOM 4367 C CA . PRO D 3 211 ? 77.288 -41.718 -47.577 1.00 44.50 211 PRO B CA 1
ATOM 4368 C C . PRO D 3 211 ? 77.476 -43.196 -47.910 1.00 44.67 211 PRO B C 1
ATOM 4369 O O . PRO D 3 211 ? 78.600 -43.657 -48.113 1.00 45.23 211 PRO B O 1
ATOM 4373 N N . ALA D 3 212 ? 76.371 -43.932 -47.972 1.00 45.14 212 ALA B N 1
ATOM 4374 C CA . ALA D 3 212 ? 76.428 -45.352 -48.294 1.00 45.64 212 ALA B CA 1
ATOM 4375 C C . ALA D 3 212 ? 77.040 -45.514 -49.683 1.00 45.93 212 ALA B C 1
ATOM 4376 O O . ALA D 3 212 ? 77.927 -46.342 -49.889 1.00 46.03 212 ALA B O 1
ATOM 4378 N N . ARG D 3 213 ? 76.562 -44.712 -50.631 1.00 45.60 213 ARG B N 1
ATOM 4379 C CA . ARG D 3 213 ? 77.063 -44.741 -52.002 1.00 45.46 213 ARG B CA 1
ATOM 4380 C C . ARG D 3 213 ? 78.405 -44.032 -52.102 1.00 45.66 213 ARG B C 1
ATOM 4381 O O . ARG D 3 213 ? 78.951 -43.865 -53.194 1.00 45.19 213 ARG B O 1
ATOM 4389 N N . GLY D 3 214 ? 78.930 -43.611 -50.956 1.00 45.66 214 GLY B N 1
ATOM 4390 C CA . GLY D 3 214 ? 80.201 -42.915 -50.943 1.00 46.36 214 GLY B CA 1
ATOM 4391 C C . GLY D 3 214 ? 80.173 -41.644 -51.774 1.00 46.63 214 GLY B C 1
ATOM 4392 O O . GLY D 3 214 ? 80.962 -41.489 -52.705 1.00 46.87 214 GLY B O 1
ATOM 4393 N N . GLU D 3 215 ? 79.257 -40.736 -51.449 1.00 46.58 215 GLU B N 1
ATOM 4394 C CA . GLU D 3 215 ? 79.149 -39.470 -52.172 1.00 46.16 215 GLU B CA 1
ATOM 4395 C C . GLU D 3 215 ? 79.934 -38.356 -51.471 1.00 45.74 215 GLU B C 1
ATOM 4396 O O . GLU D 3 215 ? 80.098 -38.371 -50.250 1.00 45.76 215 GLU B O 1
ATOM 4402 N N . VAL D 3 216 ? 80.416 -37.402 -52.264 1.00 45.40 216 VAL B N 1
ATOM 4403 C CA . VAL D 3 216 ? 81.225 -36.269 -51.800 1.00 45.38 216 VAL B CA 1
ATOM 4404 C C . VAL D 3 216 ? 80.917 -35.582 -50.467 1.00 44.23 216 VAL B C 1
ATOM 4405 O O . VAL D 3 216 ? 81.811 -34.977 -49.882 1.00 44.81 216 VAL B O 1
ATOM 4409 N N . ALA D 3 217 ? 79.677 -35.654 -49.992 1.00 43.02 217 ALA B N 1
ATOM 4410 C CA . ALA D 3 217 ? 79.296 -35.034 -48.714 1.00 42.52 217 ALA B CA 1
ATOM 4411 C C . ALA D 3 217 ? 78.972 -33.540 -48.798 1.00 41.72 217 ALA B C 1
ATOM 4412 O O . ALA D 3 217 ? 79.809 -32.715 -49.181 1.00 40.19 217 ALA B O 1
ATOM 4414 N N . ARG D 3 218 ? 77.745 -33.208 -48.415 1.00 39.91 218 ARG B N 1
ATOM 4415 C CA . ARG D 3 218 ? 77.268 -31.836 -48.435 1.00 39.21 218 ARG B CA 1
ATOM 4416 C C . ARG D 3 218 ? 76.725 -31.472 -47.064 1.00 38.82 218 ARG B C 1
ATOM 4417 O O . ARG D 3 218 ? 76.918 -32.209 -46.096 1.00 39.55 218 ARG B O 1
ATOM 4425 N N . ILE D 3 219 ? 76.031 -30.340 -46.987 1.00 37.48 219 ILE B N 1
ATOM 4426 C CA . ILE D 3 219 ? 75.454 -29.893 -45.728 1.00 35.87 219 ILE B CA 1
ATOM 4427 C C . ILE D 3 219 ? 74.115 -29.209 -45.982 1.00 35.93 219 ILE B C 1
ATOM 4428 O O . ILE D 3 219 ? 73.844 -28.744 -47.090 1.00 35.83 219 ILE B O 1
ATOM 4433 N N . ARG D 3 220 ? 73.277 -29.160 -44.952 1.00 35.62 220 ARG B N 1
ATOM 4434 C CA . ARG D 3 220 ? 71.969 -28.530 -45.053 1.00 33.53 220 ARG B CA 1
ATOM 4435 C C . ARG D 3 220 ? 71.851 -27.368 -44.073 1.00 32.85 220 ARG B C 1
ATOM 4436 O O . ARG D 3 220 ? 72.546 -27.329 -43.056 1.00 33.41 220 ARG B O 1
ATOM 4444 N N . VAL D 3 221 ? 70.970 -26.425 -44.399 1.00 30.65 221 VAL B N 1
ATOM 4445 C CA . VAL D 3 221 ? 70.693 -25.267 -43.556 1.00 27.47 221 VAL B CA 1
ATOM 4446 C C . VAL D 3 221 ? 69.185 -25.264 -43.371 1.00 27.49 221 VAL B C 1
ATOM 4447 O O . VAL D 3 221 ? 68.441 -25.282 -44.352 1.00 27.89 221 VAL B O 1
ATOM 4451 N N . TYR D 3 222 ? 68.722 -25.247 -42.129 1.00 27.01 222 TYR B N 1
ATOM 4452 C CA . TYR D 3 222 ? 67.291 -25.264 -41.906 1.00 29.39 222 TYR B CA 1
ATOM 4453 C C . TYR D 3 222 ? 66.696 -23.897 -41.629 1.00 29.91 222 TYR B C 1
ATOM 4454 O O . TYR D 3 222 ? 67.125 -23.177 -40.730 1.00 30.53 222 TYR B O 1
ATOM 4463 N N . PHE D 3 223 ? 65.692 -23.553 -42.425 1.00 30.77 223 PHE B N 1
ATOM 4464 C CA . PHE D 3 223 ? 65.021 -22.268 -42.318 1.00 31.68 223 PHE B CA 1
ATOM 4465 C C . PHE D 3 223 ? 64.647 -21.895 -40.891 1.00 33.77 223 PHE B C 1
ATOM 4466 O O . PHE D 3 223 ? 65.148 -20.903 -40.357 1.00 33.44 223 PHE B O 1
ATOM 4474 N N . ASP D 3 224 ? 63.780 -22.694 -40.274 1.00 35.53 224 ASP B N 1
ATOM 4475 C CA . ASP D 3 224 ? 63.323 -22.429 -38.915 1.00 37.33 224 ASP B CA 1
ATOM 4476 C C . ASP D 3 224 ? 64.462 -22.200 -37.912 1.00 37.01 224 ASP B C 1
ATOM 4477 O O . ASP D 3 224 ? 64.348 -21.353 -37.030 1.00 38.05 224 ASP B O 1
ATOM 4482 N N . ARG D 3 225 ? 65.561 -22.935 -38.043 1.00 36.08 225 ARG B N 1
ATOM 4483 C CA . ARG D 3 225 ? 66.680 -22.757 -37.121 1.00 35.86 225 ARG B CA 1
ATOM 4484 C C . ARG D 3 225 ? 67.481 -21.485 -37.426 1.00 34.81 225 ARG B C 1
ATOM 4485 O O . ARG D 3 225 ? 68.145 -20.936 -36.547 1.00 34.56 225 ARG B O 1
ATOM 4493 N N . LEU D 3 226 ? 67.416 -21.017 -38.668 1.00 33.38 226 LEU B N 1
ATOM 4494 C CA . LEU D 3 226 ? 68.125 -19.801 -39.066 1.00 32.21 226 LEU B CA 1
ATOM 4495 C C . LEU D 3 226 ? 67.313 -18.593 -38.614 1.00 31.83 226 LEU B C 1
ATOM 4496 O O . LEU D 3 226 ? 67.860 -17.631 -38.080 1.00 32.26 226 LEU B O 1
ATOM 4501 N N . LYS D 3 227 ? 66.002 -18.659 -38.821 1.00 31.60 227 LYS B N 1
ATOM 4502 C CA . LYS D 3 227 ? 65.110 -17.577 -38.433 1.00 32.74 227 LYS B CA 1
ATOM 4503 C C . LYS D 3 227 ? 65.116 -17.379 -36.917 1.00 33.05 227 LYS B C 1
ATOM 4504 O O . LYS D 3 227 ? 64.929 -16.263 -36.427 1.00 33.09 227 LYS B O 1
ATOM 4510 N N . GLU D 3 228 ? 65.313 -18.466 -36.175 1.00 32.10 228 GLU B N 1
ATOM 4511 C CA . GLU D 3 228 ? 65.339 -18.387 -34.719 1.00 31.20 228 GLU B CA 1
ATOM 4512 C C . GLU D 3 228 ? 66.638 -17.727 -34.263 1.00 30.28 228 GLU B C 1
ATOM 4513 O O . GLU D 3 228 ? 66.637 -16.871 -33.376 1.00 29.77 228 GLU B O 1
ATOM 4515 N N . ALA D 3 229 ? 67.747 -18.122 -34.879 1.00 28.46 229 ALA B N 1
ATOM 4516 C CA . ALA D 3 229 ? 69.036 -17.554 -34.525 1.00 27.09 229 ALA B CA 1
ATOM 4517 C C . ALA D 3 229 ? 69.059 -16.067 -34.866 1.00 27.06 229 ALA B C 1
ATOM 4518 O O . ALA D 3 229 ? 69.654 -15.269 -34.149 1.00 27.24 229 ALA B O 1
ATOM 4520 N N . CYS D 3 230 ? 68.395 -15.699 -35.958 1.00 26.70 230 CYS B N 1
ATOM 4521 C CA . CYS D 3 230 ? 68.343 -14.310 -36.402 1.00 26.12 230 CYS B CA 1
ATOM 4522 C C . CYS D 3 230 ? 67.240 -14.166 -37.450 1.00 25.91 230 CYS B C 1
ATOM 4523 O O . CYS D 3 230 ? 67.427 -14.499 -38.619 1.00 25.40 230 CYS B O 1
ATOM 4526 N N . PRO D 3 231 ? 66.072 -13.656 -37.037 1.00 24.84 231 PRO B N 1
ATOM 4527 C CA . PRO D 3 231 ? 64.910 -13.459 -37.906 1.00 23.63 231 PRO B CA 1
ATOM 4528 C C . PRO D 3 231 ? 65.142 -12.864 -39.294 1.00 23.75 231 PRO B C 1
ATOM 4529 O O . PRO D 3 231 ? 64.643 -13.406 -40.283 1.00 23.36 231 PRO B O 1
ATOM 4533 N N . TRP D 3 232 ? 65.886 -11.760 -39.383 1.00 22.29 232 TRP B N 1
ATOM 4534 C CA . TRP D 3 232 ? 66.089 -11.129 -40.684 1.00 20.68 232 TRP B CA 1
ATOM 4535 C C . TRP D 3 232 ? 66.924 -11.914 -41.673 1.00 19.68 232 TRP B C 1
ATOM 4536 O O . TRP D 3 232 ? 66.895 -11.629 -42.863 1.00 19.20 232 TRP B O 1
ATOM 4547 N N . ARG D 3 233 ? 67.666 -12.903 -41.197 1.00 20.45 233 ARG B N 1
ATOM 4548 C CA . ARG D 3 233 ? 68.485 -13.700 -42.099 1.00 21.21 233 ARG B CA 1
ATOM 4549 C C . ARG D 3 233 ? 67.664 -14.659 -42.953 1.00 21.10 233 ARG B C 1
ATOM 4550 O O . ARG D 3 233 ? 68.208 -15.367 -43.790 1.00 23.84 233 ARG B O 1
ATOM 4558 N N . LEU D 3 234 ? 66.356 -14.680 -42.738 1.00 21.91 234 LEU B N 1
ATOM 4559 C CA . LEU D 3 234 ? 65.463 -15.537 -43.508 1.00 21.95 234 LEU B CA 1
ATOM 4560 C C . LEU D 3 234 ? 64.265 -14.703 -43.948 1.00 21.73 234 LEU B C 1
ATOM 4561 O O . LEU D 3 234 ? 63.440 -14.298 -43.128 1.00 21.18 234 LEU B O 1
ATOM 4566 N N . GLN D 3 235 ? 64.186 -14.434 -45.246 1.00 20.91 235 GLN B N 1
ATOM 4567 C CA . GLN D 3 235 ? 63.088 -13.652 -45.798 1.00 20.55 235 GLN B CA 1
ATOM 4568 C C . GLN D 3 235 ? 62.219 -14.533 -46.688 1.00 20.97 235 GLN B C 1
ATOM 4569 O O . GLN D 3 235 ? 62.669 -15.552 -47.206 1.00 21.04 235 GLN B O 1
ATOM 4575 N N . GLU D 3 236 ? 60.972 -14.123 -46.877 1.00 21.25 236 GLU B N 1
ATOM 4576 C CA . GLU D 3 236 ? 60.056 -14.897 -47.685 1.00 20.16 236 GLU B CA 1
ATOM 4577 C C . GLU D 3 236 ? 59.127 -14.026 -48.504 1.00 19.18 236 GLU B C 1
ATOM 4578 O O . GLU D 3 236 ? 58.362 -13.236 -47.951 1.00 17.52 236 GLU B O 1
ATOM 4584 N N . LEU D 3 237 ? 59.197 -14.176 -49.823 1.00 18.75 237 LEU B N 1
ATOM 4585 C CA . LEU D 3 237 ? 58.324 -13.442 -50.726 1.00 19.36 237 LEU B CA 1
ATOM 4586 C C . LEU D 3 237 ? 57.355 -14.498 -51.240 1.00 20.45 237 LEU B C 1
ATOM 4587 O O . LEU D 3 237 ? 57.713 -15.357 -52.043 1.00 19.47 237 LEU B O 1
ATOM 4592 N N . HIS D 3 238 ? 56.123 -14.435 -50.757 1.00 22.09 238 HIS B N 1
ATOM 4593 C CA . HIS D 3 238 ? 55.115 -15.420 -51.122 1.00 23.78 238 HIS B CA 1
ATOM 4594 C C . HIS D 3 238 ? 54.060 -14.907 -52.097 1.00 23.05 238 HIS B C 1
ATOM 4595 O O . HIS D 3 238 ? 53.644 -13.744 -52.028 1.00 22.60 238 HIS B O 1
ATOM 4602 N N . TYR D 3 239 ? 53.652 -15.782 -53.016 1.00 21.95 239 TYR B N 1
ATOM 4603 C CA . TYR D 3 239 ? 52.632 -15.463 -54.015 1.00 24.18 239 TYR B CA 1
ATOM 4604 C C . TYR D 3 239 ? 51.254 -15.948 -53.570 1.00 25.63 239 TYR B C 1
ATOM 4605 O O . TYR D 3 239 ? 51.118 -17.046 -53.035 1.00 27.12 239 TYR B O 1
ATOM 4614 N N . SER D 3 240 ? 50.236 -15.128 -53.805 1.00 28.79 240 SER B N 1
ATOM 4615 C CA . SER D 3 240 ? 48.858 -15.478 -53.474 1.00 30.52 240 SER B CA 1
ATOM 4616 C C . SER D 3 240 ? 47.985 -14.899 -54.583 1.00 32.61 240 SER B C 1
ATOM 4617 O O . SER D 3 240 ? 48.471 -14.119 -55.404 1.00 33.34 240 SER B O 1
ATOM 4620 N N . ALA D 3 241 ? 46.707 -15.273 -54.615 1.00 33.82 241 ALA B N 1
ATOM 4621 C CA . ALA D 3 241 ? 45.790 -14.794 -55.647 1.00 35.14 241 ALA B CA 1
ATOM 4622 C C . ALA D 3 241 ? 45.413 -13.311 -55.527 1.00 37.07 241 ALA B C 1
ATOM 4623 O O . ALA D 3 241 ? 44.644 -12.794 -56.339 1.00 39.04 241 ALA B O 1
ATOM 4625 N N . ASP D 3 242 ? 45.951 -12.624 -54.525 1.00 38.44 242 ASP B N 1
ATOM 4626 C CA . ASP D 3 242 ? 45.645 -11.208 -54.325 1.00 38.50 242 ASP B CA 1
ATOM 4627 C C . ASP D 3 242 ? 46.424 -10.277 -55.250 1.00 37.28 242 ASP B C 1
ATOM 4628 O O . ASP D 3 242 ? 45.975 -9.168 -55.541 1.00 35.22 242 ASP B O 1
ATOM 4633 N N . SER D 3 243 ? 47.584 -10.732 -55.721 1.00 36.18 243 SER B N 1
ATOM 4634 C CA . SER D 3 243 ? 48.416 -9.906 -56.586 1.00 35.27 243 SER B CA 1
ATOM 4635 C C . SER D 3 243 ? 49.355 -10.709 -57.475 1.00 35.14 243 SER B C 1
ATOM 4636 O O . SER D 3 243 ? 49.775 -11.809 -57.112 1.00 35.48 243 SER B O 1
ATOM 4639 N N . GLU D 3 244 ? 49.696 -10.144 -58.632 1.00 34.96 244 GLU B N 1
ATOM 4640 C CA . GLU D 3 244 ? 50.603 -10.801 -59.571 1.00 33.97 244 GLU B CA 1
ATOM 4641 C C . GLU D 3 244 ? 52.016 -10.809 -58.999 1.00 31.80 244 GLU B C 1
ATOM 4642 O O . GLU D 3 244 ? 52.839 -11.648 -59.362 1.00 31.77 244 GLU B O 1
ATOM 4648 N N . TYR D 3 245 ? 52.305 -9.846 -58.128 1.00 27.69 245 TYR B N 1
ATOM 4649 C CA . TYR D 3 245 ? 53.616 -9.775 -57.506 1.00 25.07 245 TYR B CA 1
ATOM 4650 C C . TYR D 3 245 ? 53.508 -10.504 -56.189 1.00 23.39 245 TYR B C 1
ATOM 4651 O O . TYR D 3 245 ? 52.408 -10.793 -55.727 1.00 23.00 245 TYR B O 1
ATOM 4660 N N . THR D 3 246 ? 54.649 -10.793 -55.584 1.00 21.14 246 THR B N 1
ATOM 4661 C CA . THR D 3 246 ? 54.656 -11.458 -54.296 1.00 21.18 246 THR B CA 1
ATOM 4662 C C . THR D 3 246 ? 54.233 -10.452 -53.215 1.00 21.25 246 THR B C 1
ATOM 4663 O O . THR D 3 246 ? 54.175 -9.250 -53.464 1.00 20.44 246 THR B O 1
ATOM 4667 N N . GLN D 3 247 ? 53.927 -10.953 -52.023 1.00 21.95 247 GLN B N 1
ATOM 4668 C CA . GLN D 3 247 ? 53.547 -10.090 -50.914 1.00 23.19 247 GLN B CA 1
ATOM 4669 C C . GLN D 3 247 ? 54.832 -9.453 -50.383 1.00 22.38 247 GLN B C 1
ATOM 4670 O O . GLN D 3 247 ? 55.727 -10.145 -49.889 1.00 21.06 247 GLN B O 1
ATOM 4676 N N . PRO D 3 248 ? 54.943 -8.120 -50.493 1.00 22.18 248 PRO B N 1
ATOM 4677 C CA . PRO D 3 248 ? 56.127 -7.395 -50.026 1.00 21.81 248 PRO B CA 1
ATOM 4678 C C . PRO D 3 248 ? 56.218 -7.426 -48.502 1.00 21.06 248 PRO B C 1
ATOM 4679 O O . PRO D 3 248 ? 55.778 -6.497 -47.826 1.00 21.84 248 PRO B O 1
ATOM 4683 N N . ARG D 3 249 ? 56.781 -8.498 -47.964 1.00 18.94 249 ARG B N 1
ATOM 4684 C CA . ARG D 3 249 ? 56.907 -8.629 -46.525 1.00 20.56 249 ARG B CA 1
ATOM 4685 C C . ARG D 3 249 ? 58.369 -8.745 -46.111 1.00 20.21 249 ARG B C 1
ATOM 4686 O O . ARG D 3 249 ? 59.116 -9.567 -46.642 1.00 19.25 249 ARG B O 1
ATOM 4688 N N . TRP D 3 250 ? 58.779 -7.899 -45.174 1.00 20.72 250 TRP B N 1
ATOM 4689 C CA . TRP D 3 250 ? 60.154 -7.925 -44.694 1.00 21.53 250 TRP B CA 1
ATOM 4690 C C . TRP D 3 250 ? 60.158 -8.289 -43.229 1.00 22.92 250 TRP B C 1
ATOM 4691 O O . TRP D 3 250 ? 59.441 -7.688 -42.431 1.00 21.74 250 TRP B O 1
ATOM 4702 N N . ARG D 3 251 ? 60.960 -9.298 -42.897 1.00 25.57 251 ARG B N 1
ATOM 4703 C CA . ARG D 3 251 ? 61.104 -9.797 -41.534 1.00 25.84 251 ARG B CA 1
ATOM 4704 C C . ARG D 3 251 ? 62.352 -9.179 -40.905 1.00 27.64 251 ARG B C 1
ATOM 4705 O O . ARG D 3 251 ? 63.441 -9.205 -41.487 1.00 26.58 251 ARG B O 1
ATOM 4713 N N . ASP D 3 252 ? 62.188 -8.641 -39.703 1.00 29.25 252 ASP B N 1
ATOM 4714 C CA . ASP D 3 252 ? 63.286 -7.990 -39.009 1.00 32.16 252 ASP B CA 1
ATOM 4715 C C . ASP D 3 252 ? 63.159 -8.253 -37.514 1.00 34.31 252 ASP B C 1
ATOM 4716 O O . ASP D 3 252 ? 62.303 -9.026 -37.084 1.00 35.52 252 ASP B O 1
ATOM 4721 N N . LEU D 3 253 ? 64.009 -7.613 -36.719 1.00 35.96 253 LEU B N 1
ATOM 4722 C CA . LEU D 3 253 ? 63.930 -7.784 -35.277 1.00 39.43 253 LEU B CA 1
ATOM 4723 C C . LEU D 3 253 ? 64.028 -6.436 -34.577 1.00 39.86 253 LEU B C 1
ATOM 4724 O O . LEU D 3 253 ? 64.875 -5.614 -34.912 1.00 39.26 253 LEU B O 1
ATOM 4729 N N . ASN D 3 254 ? 63.133 -6.213 -33.620 1.00 43.70 254 ASN B N 1
ATOM 4730 C CA . ASN D 3 254 ? 63.104 -4.974 -32.843 1.00 45.46 254 ASN B CA 1
ATOM 4731 C C . ASN D 3 254 ? 64.441 -4.679 -32.186 1.00 46.10 254 ASN B C 1
ATOM 4732 O O . ASN D 3 254 ? 65.335 -5.528 -32.151 1.00 44.99 254 ASN B O 1
ATOM 4737 N N . ASP D 3 255 ? 64.566 -3.447 -31.684 1.00 46.18 255 ASP B N 1
ATOM 4738 C CA . ASP D 3 255 ? 65.774 -3.043 -30.979 1.00 46.70 255 ASP B CA 1
ATOM 4739 C C . ASP D 3 255 ? 65.601 -3.673 -29.602 1.00 46.47 255 ASP B C 1
ATOM 4740 O O . ASP D 3 255 ? 66.538 -3.750 -28.808 1.00 46.89 255 ASP B O 1
ATOM 4745 N N . ALA D 3 256 ? 64.376 -4.125 -29.344 1.00 45.72 256 ALA B N 1
ATOM 4746 C CA . ALA D 3 256 ? 64.023 -4.775 -28.090 1.00 44.64 256 ALA B CA 1
ATOM 4747 C C . ALA D 3 256 ? 64.267 -6.278 -28.217 1.00 44.14 256 ALA B C 1
ATOM 4748 O O . ALA D 3 256 ? 63.986 -7.039 -27.292 1.00 44.50 256 ALA B O 1
ATOM 4750 N N . GLY D 3 257 ? 64.771 -6.693 -29.380 1.00 43.85 257 GLY B N 1
ATOM 4751 C CA . GLY D 3 257 ? 65.074 -8.096 -29.627 1.00 42.98 257 GLY B CA 1
ATOM 4752 C C . GLY D 3 257 ? 63.930 -9.032 -29.995 1.00 42.76 257 GLY B C 1
ATOM 4753 O O . GLY D 3 257 ? 64.086 -10.250 -29.915 1.00 42.51 257 GLY B O 1
ATOM 4754 N N . HIS D 3 258 ? 62.787 -8.486 -30.400 1.00 41.68 258 HIS B N 1
ATOM 4755 C CA . HIS D 3 258 ? 61.645 -9.315 -30.772 1.00 41.32 258 HIS B CA 1
ATOM 4756 C C . HIS D 3 258 ? 61.483 -9.343 -32.293 1.00 41.87 258 HIS B C 1
ATOM 4757 O O . HIS D 3 258 ? 61.902 -8.414 -32.990 1.00 42.76 258 HIS B O 1
ATOM 4759 N N . GLU D 3 259 ? 60.872 -10.406 -32.808 1.00 40.73 259 GLU B N 1
ATOM 4760 C CA . GLU D 3 259 ? 60.678 -10.537 -34.248 1.00 39.25 259 GLU B CA 1
ATOM 4761 C C . GLU D 3 259 ? 59.502 -9.702 -34.724 1.00 37.47 259 GLU B C 1
ATOM 4762 O O . GLU D 3 259 ? 58.486 -9.600 -34.050 1.00 37.67 259 GLU B O 1
ATOM 4768 N N . VAL D 3 260 ? 59.645 -9.107 -35.900 1.00 36.29 260 VAL B N 1
ATOM 4769 C CA . VAL D 3 260 ? 58.595 -8.271 -36.454 1.00 33.87 260 VAL B CA 1
ATOM 4770 C C . VAL D 3 260 ? 58.536 -8.411 -37.967 1.00 32.79 260 VAL B C 1
ATOM 4771 O O . VAL D 3 260 ? 59.531 -8.753 -38.611 1.00 32.21 260 VAL B O 1
ATOM 4775 N N . THR D 3 261 ? 57.361 -8.154 -38.524 1.00 29.86 261 THR B N 1
ATOM 4776 C CA . THR D 3 261 ? 57.165 -8.214 -39.961 1.00 29.37 261 THR B CA 1
ATOM 4777 C C . THR D 3 261 ? 56.428 -6.956 -40.351 1.00 28.41 261 THR B C 1
ATOM 4778 O O . THR D 3 261 ? 55.627 -6.425 -39.583 1.00 27.01 261 THR B O 1
ATOM 4782 N N . LYS D 3 262 ? 56.714 -6.478 -41.549 1.00 27.18 262 LYS B N 1
ATOM 4783 C CA . LYS D 3 262 ? 56.087 -5.283 -42.054 1.00 27.83 262 LYS B CA 1
ATOM 4784 C C . LYS D 3 262 ? 55.973 -5.456 -43.551 1.00 28.71 262 LYS B C 1
ATOM 4785 O O . LYS D 3 262 ? 56.688 -6.264 -44.144 1.00 29.18 262 LYS B O 1
ATOM 4791 N N . GLU D 3 263 ? 55.052 -4.719 -44.155 1.00 28.95 263 GLU B N 1
ATOM 4792 C CA . GLU D 3 263 ? 54.909 -4.742 -45.597 1.00 28.21 263 GLU B CA 1
ATOM 4793 C C . GLU D 3 263 ? 55.590 -3.461 -46.057 1.00 25.34 263 GLU B C 1
ATOM 4794 O O . GLU D 3 263 ? 55.549 -2.445 -45.368 1.00 23.88 263 GLU B O 1
ATOM 4800 N N . PHE D 3 264 ? 56.239 -3.514 -47.207 1.00 23.96 264 PHE B N 1
ATOM 4801 C CA . PHE D 3 264 ? 56.935 -2.350 -47.721 1.00 20.69 264 PHE B CA 1
ATOM 4802 C C . PHE D 3 264 ? 56.447 -2.014 -49.110 1.00 20.35 264 PHE B C 1
ATOM 4803 O O . PHE D 3 264 ? 55.853 -2.847 -49.791 1.00 21.19 264 PHE B O 1
ATOM 4811 N N . LEU D 3 265 ? 56.684 -0.781 -49.530 1.00 19.89 265 LEU B N 1
ATOM 4812 C CA . LEU D 3 265 ? 56.254 -0.362 -50.848 1.00 17.79 265 LEU B CA 1
ATOM 4813 C C . LEU D 3 265 ? 57.300 -0.769 -51.869 1.00 17.05 265 LEU B C 1
ATOM 4814 O O . LEU D 3 265 ? 58.480 -0.873 -51.550 1.00 17.28 265 LEU B O 1
ATOM 4819 N N . PHE D 3 266 ? 56.862 -1.009 -53.096 1.00 17.10 266 PHE B N 1
ATOM 4820 C CA . PHE D 3 266 ? 57.779 -1.375 -54.162 1.00 18.85 266 PHE B CA 1
ATOM 4821 C C . PHE D 3 266 ? 57.286 -0.718 -55.436 1.00 19.72 266 PHE B C 1
ATOM 4822 O O . PHE D 3 266 ? 56.108 -0.362 -55.533 1.00 21.11 266 PHE B O 1
ATOM 4830 N N . LEU D 3 267 ? 58.181 -0.534 -56.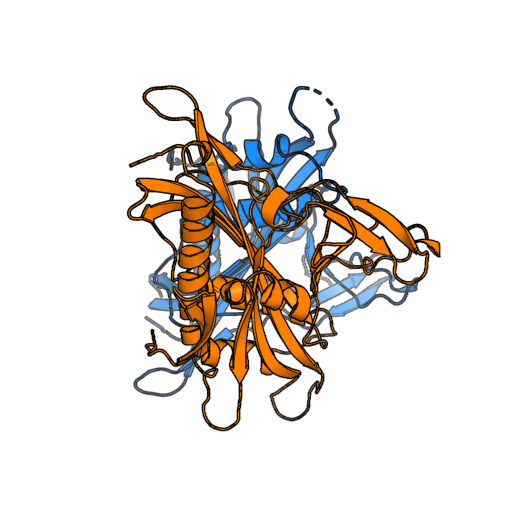401 1.00 19.66 267 LEU B N 1
ATOM 4831 C CA . LEU D 3 267 ? 57.806 0.094 -57.658 1.00 21.80 267 LEU B CA 1
ATOM 4832 C C . LEU D 3 267 ? 57.730 -0.926 -58.790 1.00 24.12 267 LEU B C 1
ATOM 4833 O O . LEU D 3 267 ? 58.162 -2.069 -58.640 1.00 24.02 267 LEU B O 1
ATOM 4838 N N . GLU D 3 268 ? 57.188 -0.498 -59.926 1.00 26.16 268 GLU B N 1
ATOM 4839 C CA . GLU D 3 268 ? 57.074 -1.355 -61.097 1.00 29.15 268 GLU B CA 1
ATOM 4840 C C . GLU D 3 268 ? 58.457 -1.613 -61.705 1.00 31.25 268 GLU B C 1
ATOM 4841 O O . GLU D 3 268 ? 58.737 -2.705 -62.197 1.00 32.08 268 GLU B O 1
ATOM 4843 N N . ARG D 3 269 ? 59.315 -0.600 -61.671 1.00 34.06 269 ARG B N 1
ATOM 4844 C CA . ARG D 3 269 ? 60.666 -0.704 -62.225 1.00 37.83 269 ARG B CA 1
ATOM 4845 C C . ARG D 3 269 ? 60.654 -0.721 -63.753 1.00 38.94 269 ARG B C 1
ATOM 4846 O O . ARG D 3 269 ? 59.553 -0.814 -64.339 1.00 40.05 269 ARG B O 1
#

Sequence (536 aa):
MHQDYRELSLDELESVEKQTLRTIVQALQQYSKEAKSIFETTAADSSGEVIVLAEDITQYALEVAETYPINRRFAGFIDYKRVRWLPSPHGLLPQVLLVDAKASTEKNRDTLQRSQLPMDAEFRNTSSGEVVTMEAGVIPHLMLQSANDGVLPAVTTSIFVHFYYRELKEGRYRELKSIYVLSLPHARLKQRYNPDPDTSFFGAGKHSPARGEVARIRVYFDRLKEACPWRLQELHYSADSEYTQPRWRDLNDAGHEVTKEFLFLERMHQDYRELSLDELESVEKQTLRTIVQALQQYSKEAKSIFETTAADSSGEVIVLAEDITQYALEVAETYPINRRFAGFIDYKRVRWLPSPHGLLPQVLLVDAKASTEKNRDTLQRSQLPMDAEFRNTSSGEVVTMEAGVIPHLMLQSANDGVLPAVTTSIFVHFYYRELKDVEGRYRELKSIYVLSLPHARLKQRYNPDPDTSFFGAGKHSPARGEVARIRVYFDRLKEACPWRLQELHYSADSEYTQPRWRDLNDAGHEVTKEFLFLER

Solvent-accessible surface area: 24596 Å² total; per-residue (Å²): 174,60,107,27,3,115,114,2,55,55,94,54,0,19,40,1,2,59,56,0,0,68,56,6,0,44,8,1,0,42,22,0,84,49,1,47,56,20,0,10,67,30,49,51,73,109,73,38,2,16,99,13,0,1,63,26,0,1,47,22,1,4,50,125,31,52,38,134,107,27,125,92,64,41,14,7,73,17,52,12,14,63,6,7,46,9,76,13,110,39,1,65,2,0,1,3,3,5,0,8,10,34,30,26,85,52,113,63,60,6,20,1,74,117,36,17,0,6,2,72,2,34,8,40,35,142,112,73,62,52,92,54,104,18,56,26,31,13,75,59,34,25,69,14,134,32,114,139,114,32,85,29,3,0,2,6,1,6,0,5,0,1,0,49,29,135,72,51,189,134,65,91,76,14,46,0,22,1,0,10,0,1,0,3,1,4,38,74,0,40,127,106,16,0,43,62,35,127,68,17,3,2,5,44,14,105,42,27,105,105,194,63,78,138,44,66,2,19,0,48,9,90,82,0,67,86,56,14,23,15,0,9,0,49,0,82,15,36,116,120,50,108,46,0,50,15,24,25,40,35,69,67,158,84,53,117,68,60,79,53,122,28,165,64,123,80,133,176,64,103,28,5,118,109,3,55,53,94,60,2,23,43,2,2,53,56,1,0,63,55,6,0,40,8,2,0,38,25,0,81,48,1,57,54,19,0,6,72,28,55,13,74,102,83,45,9,26,55,31,0,0,59,12,0,0,40,11,1,4,48,124,32,50,39,132,104,28,132,86,60,54,8,17,96,38,53,13,17,62,7,6,46,10,74,21,108,31,0,69,2,0,2,5,2,10,1,8,10,39,32,28,83,89,36,71,9,9,18,2,76,120,53,20,0,7,2,69,2,34,11,39,35,146,106,71,63,53,95,51,106,19,54,30,31,16,90,58,32,33,75,14,134,31,116,140,117,29,84,29,3,0,2,5,1,6,1,4,0,1,0,64,24,157,52,70,75,94,94,107,48,86,50,2,57,2,26,2,0,20,0,2,0,3,1,4,36,73,0,50,79,106,17,0,69,56,34,121,62,23,4,3,5,47,15,106,42,31,103,102,193,65,72,144,47,72,1,44,0,55,11,99,92,0,68,83,59,8,16,11,0,8,0,54,0,76,15,45,115,128,52,111,46,2,56,16,26,10,39,34,68,67,168,95,57,50,84,60,83,119,120,15,166,58,121,78,124

Foldseek 3Di:
DDAACVPDDQVVNVVQLLVVQVLLLQLCLLLQLVLFCQQWQDDDDPPVVNQVSQLVSSCVSPVVRDDAFDPDDDDDDFSDWGFGFPDDPVHRYTAIETEHEEEDQDDKKDWFALLLFQAWAWAQAPVVRHIDTGGHNHDQFDWDQDPPDGTGTHGYWYKYKYFHWAADDVSTGTGGFKIKMATDDHHVCCCLQPVDHHGHQKYFHPDDVVVPDDGIIMGTRVSRCVSAVQRIDMFGDDPPDSGTFQWGWHADVVRHIDIDGDDHDND/DDAACVPPDQVVQVVLLLVVLVLLLQLCQLLQLVLQVQQWQDACPDPPVNQVSQLVSSCVSPVVRDAAADPDDDDDPFSDWGFHFPDDPVHGYTAIETEHGEEEQDPKKDWFALLQFQAWAWAAAPVVRDIDTGGHNHDQFDWDQDPPDGTGTHGYWYKYKYFHWAAPADDPSTGTGGFKIKMATDDHHVCCCLAPVDRHGHQKYFHPDDVVVPDPGIIMGTQVSRCVSFVQRMDMFGDDPPDSGTFQKGWHADPVGHIDIDHDDHDND

Radius of gyration: 24.94 Å; Cα contacts (8 Å, |Δi|>4): 1148; chains: 2; bounding box: 58×52×78 Å